Protein AF-0000000074447148 (afdb_homodimer)

Secondary structure (DSSP, 8-state):
--TT-HHHHHHHHHHHHHHHS---EEEE---------GGGS-HHHHHHHHIIIIIHHHHHHHHHHHHHHHHT--EEEEE--GGGTS--TT-HHHHHHHHHHHHHHHHHHHHHHTTT-EEEEEE---BHHHHHHHHHGGGGG--GGGS-HHHHHHHHHHHHHHHHHHHHHPBPHHHHHHHHHHHHH-SS--SEEE--SSTTHHHHHHHHH-TTSHHHHHHHHHHHT--/--TT-HHHHHHHHHHHHHHHS---EEEE---------GGGS-HHHHHHHHIIIIIHHHHHHHHHHHHHHHHT-EEEEEE--GGGTS--TT-HHHHHHHHHHHHHHHHHHHHHHTTTEEEEEEE---BHHHHHHHHHGGGGG--GGGS-HHHHHHHHHHHHHHHHHHHHHPBPHHHHHHHHHHHHH-SS--SEEE--SSTTHHHHHHHHH-TTSHHHHHHHHHHHT--

InterPro domains:
  IPR002347 Short-chain dehydrogenase/reductase SDR [PF00106] (1-135)
  IPR002347 Short-chain dehydrogenase/reductase SDR [PR00080] (21-32)
  IPR002347 Short-chain dehydrogenase/reductase SDR [PR00080] (74-82)
  IPR002347 Short-chain dehydrogenase/reductase SDR [PR00080] (94-113)
  IPR002347 Short-chain dehydrogenase/reductase SDR [PR00081] (21-32)
  IPR002347 Short-chain dehydrogenase/reductase SDR [PR00081] (68-84)
  IPR002347 Short-chain dehydrogenase/reductase SDR [PR00081] (94-113)
  IPR002347 Short-chain dehydrogenase/reductase SDR [PR00081] (115-132)
  IPR020904 Short-chain dehydrogenase/reductase, conserved site [PS00061] (81-109)
  IPR036291 NAD(P)-binding domain superfamily [SSF51735] (1-202)

Solvent-accessible surface area (backbone atoms only — not comparable to full-atom values): 22788 Å² total; per-residue (Å²): 132,50,54,72,33,70,65,45,43,50,52,52,52,48,50,43,29,71,74,65,70,56,69,61,67,46,76,40,67,58,70,60,31,37,57,45,62,68,64,40,51,49,70,68,56,53,53,51,44,32,29,48,37,31,49,15,49,52,51,52,48,38,70,47,42,63,62,22,51,75,67,41,38,34,36,39,37,40,46,52,27,39,36,30,74,41,35,33,69,38,22,29,66,41,9,11,25,23,12,17,48,48,14,34,48,50,6,42,42,45,58,34,49,78,31,53,27,48,51,30,37,36,23,35,44,49,34,54,84,48,44,60,48,25,50,48,44,58,36,82,72,44,53,65,84,80,54,55,70,67,59,53,52,52,47,49,39,34,51,52,44,51,52,51,45,28,72,74,66,33,38,54,68,64,59,53,52,50,50,50,52,50,48,71,68,41,93,76,62,52,35,32,40,72,70,38,89,62,60,52,44,65,52,50,49,32,44,42,72,30,85,36,38,51,57,28,38,52,53,51,31,47,68,44,69,55,127,131,50,55,73,34,71,66,42,43,50,50,53,53,49,51,44,30,71,73,64,70,54,71,60,66,46,75,40,67,61,69,60,29,39,57,46,62,70,65,38,50,50,69,69,58,53,52,51,45,33,29,47,38,31,50,15,49,50,52,50,48,38,70,46,42,64,62,22,51,73,67,41,38,32,35,40,36,39,48,53,28,42,36,30,75,41,35,33,67,37,22,31,67,40,8,11,25,25,12,17,48,48,13,33,50,50,5,42,41,46,55,32,48,76,32,53,27,48,53,29,36,37,24,36,43,49,33,53,84,48,43,61,47,23,50,48,46,57,35,84,71,44,55,64,84,80,55,54,69,67,59,52,52,51,48,50,39,34,52,52,44,50,52,50,45,29,72,76,65,34,39,53,68,65,59,54,51,50,51,51,52,50,48,71,68,41,94,76,60,53,35,33,41,72,69,39,88,61,62,52,43,64,52,48,50,32,42,42,73,30,83,36,39,54,56,29,39,51,53,49,31,48,67,44,68,54,128

Radius of gyration: 20.89 Å; Cα contacts (8 Å, |Δi|>4): 844; chains: 2; bounding box: 51×56×49 Å

Nearest PDB structures (foldseek):
  3m1a-assembly4_D  TM=8.388E-01  e=1.213E-14  Streptomyces avermitilis
  3m1a-assembly1_C  TM=8.424E-01  e=3.544E-14  Streptomyces avermitilis
  3m1a-assembly6_J  TM=8.556E-01  e=6.824E-14  Streptomyces avermitilis
  3m1a-assembly1_G  TM=8.158E-01  e=2.336E-14  Streptomyces avermitilis
  3m1a-assembly2_B  TM=8.203E-01  e=5.707E-14  Streptomyces avermitilis

Organism: Stylophora pistillata (NCBI:txid50429)

Foldseek 3Di:
DQLLDLVVLLVVLVVCCVVVVAAAEAEQDWAAWEQADPVQDDPVRLVVRLSGLAVSLVSNCVNRVVVCLVVLGHEYEYEAALLLLPPAHSRHSNSVSSVVVVVVLVVCQVVSVVSNYYYAYEYEYAALVCLVRNHPPCHVVGDCVPPDPVRVVLSVLSNVLSVVCCVVFHDYPVQSVVVVVVQVPDPDHDRYHYSGPPPSPVLNVQPVVDVVCPSNVVVNCCRRPND/DQLLDLVVLLVVLVVCCVVVVAAAEAEQDWAAWEQADPVQDDPVRLVVRLSGLAVSLVSNCVNRVVVCLVVLGHEYEYEAALLLLPPAHSRHSNSVSSVVVVVVLVVCQVVSVVSNYYYAYEYEYAALVCLVRRHPVCHVVGDCVPPDPVRVVLSVLSNVLSVVCCVVFHDYPVQSVVVVVVQVPDPDHDRYHYSGPPPSPVLNVQPVVDVVCPSNVVVNCCRRPND

Structure (mmCIF, N/CA/C/O backbone):
data_AF-0000000074447148-model_v1
#
loop_
_entity.id
_entity.type
_entity.pdbx_description
1 polymer 'Retinol dehydrogenase 8'
#
loop_
_atom_site.group_PDB
_atom_site.id
_atom_site.type_symbol
_atom_site.label_atom_id
_atom_site.label_alt_id
_atom_site.label_comp_id
_atom_site.label_asym_id
_atom_site.label_entity_id
_atom_site.label_seq_id
_atom_site.pdbx_PDB_ins_code
_atom_site.Cartn_x
_atom_site.Cartn_y
_atom_site.Cartn_z
_atom_site.occupancy
_atom_site.B_iso_or_equiv
_atom_site.auth_seq_id
_atom_site.auth_comp_id
_atom_site.auth_asym_id
_atom_site.auth_atom_id
_atom_site.pdbx_PDB_model_num
ATOM 1 N N . MET A 1 1 ? 15.648 0.158 -20.578 1 82.88 1 MET A N 1
ATOM 2 C CA . MET A 1 1 ? 14.234 -0.191 -20.438 1 82.88 1 MET A CA 1
ATOM 3 C C . MET A 1 1 ? 13.484 0.863 -19.641 1 82.88 1 MET A C 1
ATOM 5 O O . MET A 1 1 ? 14 1.361 -18.625 1 82.88 1 MET A O 1
ATOM 9 N N . ASP A 1 2 ? 12.359 1.333 -20.188 1 85 2 ASP A N 1
ATOM 10 C CA . ASP A 1 2 ? 11.43 2.189 -19.453 1 85 2 ASP A CA 1
ATOM 11 C C . ASP A 1 2 ? 10.297 1.371 -18.844 1 85 2 ASP A C 1
ATOM 13 O O . ASP A 1 2 ? 9.367 0.957 -19.547 1 85 2 ASP A O 1
ATOM 17 N N . VAL A 1 3 ? 10.273 1.253 -17.547 1 85.5 3 VAL A N 1
ATOM 18 C CA . VAL A 1 3 ? 9.336 0.376 -16.844 1 85.5 3 VAL A CA 1
ATOM 19 C C . VAL A 1 3 ? 7.934 0.982 -16.875 1 85.5 3 VAL A C 1
ATOM 21 O O . VAL A 1 3 ? 6.949 0.304 -16.578 1 85.5 3 VAL A O 1
ATOM 24 N N . SER A 1 4 ? 7.82 2.223 -17.25 1 85.31 4 SER A N 1
ATOM 25 C CA . SER A 1 4 ? 6.52 2.881 -17.266 1 85.31 4 SER A CA 1
ATOM 26 C C . SER A 1 4 ? 5.848 2.725 -18.641 1 85.31 4 SER A C 1
ATOM 28 O O . SER A 1 4 ? 4.746 3.236 -18.859 1 85.31 4 SER A O 1
ATOM 30 N N . SER A 1 5 ? 6.512 2.029 -19.516 1 88.38 5 SER A N 1
ATOM 31 C CA . SER A 1 5 ? 5.977 1.805 -20.859 1 88.38 5 SER A CA 1
ATOM 32 C C . SER A 1 5 ? 5.668 0.329 -21.078 1 88.38 5 SER A C 1
ATOM 34 O O . SER A 1 5 ? 6.566 -0.511 -21.047 1 88.38 5 SER A O 1
ATOM 36 N N . ASP A 1 6 ? 4.418 0.065 -21.422 1 88.31 6 ASP A N 1
ATOM 37 C CA . ASP A 1 6 ? 4.027 -1.314 -21.688 1 88.31 6 ASP A CA 1
ATOM 38 C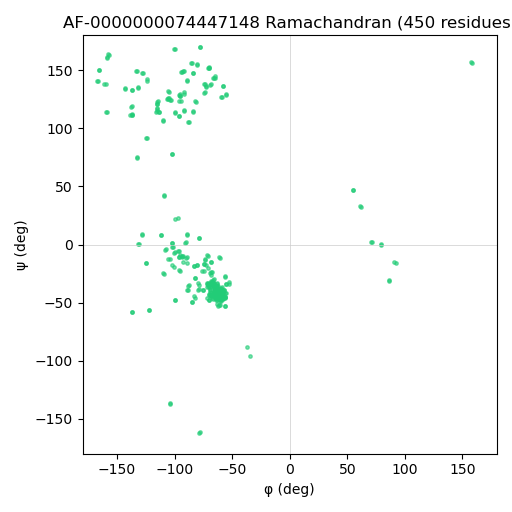 C . ASP A 1 6 ? 4.82 -1.89 -22.859 1 88.31 6 ASP A C 1
ATOM 40 O O . ASP A 1 6 ? 5.301 -3.023 -22.797 1 88.31 6 ASP A O 1
ATOM 44 N N . GLU A 1 7 ? 4.957 -1.115 -23.812 1 91.19 7 GLU A N 1
ATOM 45 C CA . GLU A 1 7 ? 5.66 -1.557 -25.016 1 91.19 7 GLU A CA 1
ATOM 46 C C . GLU A 1 7 ? 7.133 -1.826 -24.734 1 91.19 7 GLU A C 1
ATOM 48 O O . GLU A 1 7 ? 7.695 -2.812 -25.219 1 91.19 7 GLU A O 1
ATOM 53 N N . SER A 1 8 ? 7.746 -0.918 -23.984 1 91.75 8 SER A N 1
ATOM 54 C CA . SER A 1 8 ? 9.156 -1.082 -23.625 1 91.75 8 SER A CA 1
ATOM 55 C C . SER A 1 8 ? 9.375 -2.363 -22.828 1 91.75 8 SER A C 1
ATOM 57 O O . SER A 1 8 ? 10.281 -3.143 -23.141 1 91.75 8 SER A O 1
ATOM 59 N N . VAL A 1 9 ? 8.523 -2.639 -21.891 1 91.81 9 VAL A N 1
ATOM 60 C CA . VAL A 1 9 ? 8.641 -3.816 -21.031 1 91.81 9 VAL A CA 1
ATOM 61 C C . VAL A 1 9 ? 8.43 -5.082 -21.859 1 91.81 9 VAL A C 1
ATOM 63 O O . VAL A 1 9 ? 9.227 -6.02 -21.781 1 91.81 9 VAL A O 1
ATOM 66 N N . LYS A 1 10 ? 7.426 -5.078 -22.641 1 90.81 10 LYS A N 1
ATOM 67 C CA . LYS A 1 10 ? 7.129 -6.242 -23.469 1 90.81 10 LYS A CA 1
ATOM 68 C C . LYS A 1 10 ? 8.289 -6.562 -24.406 1 90.81 10 LYS A C 1
ATOM 70 O O . LYS A 1 10 ? 8.703 -7.719 -24.516 1 90.81 10 LYS A O 1
ATOM 75 N N . SER A 1 11 ? 8.789 -5.551 -25.016 1 93.5 11 SER A N 1
ATOM 76 C CA . SER A 1 11 ? 9.875 -5.727 -25.969 1 93.5 11 SER A CA 1
ATOM 77 C C . SER A 1 11 ? 11.117 -6.297 -25.297 1 93.5 11 SER A C 1
ATOM 79 O O . SER A 1 11 ? 11.758 -7.203 -25.828 1 93.5 11 SER A O 1
ATOM 81 N N . VAL A 1 12 ? 11.43 -5.785 -24.156 1 93.12 12 VAL A N 1
ATOM 82 C CA . VAL A 1 12 ? 12.625 -6.219 -23.453 1 93.12 12 VAL A CA 1
ATOM 83 C C . VAL A 1 12 ? 12.453 -7.656 -22.969 1 93.12 12 VAL A C 1
ATOM 85 O O . VAL A 1 12 ? 13.352 -8.484 -23.125 1 93.12 12 VAL A O 1
ATOM 88 N N . VAL A 1 13 ? 11.312 -7.961 -22.422 1 93.75 13 VAL A N 1
ATOM 89 C CA . VAL A 1 13 ? 11.039 -9.305 -21.922 1 93.75 13 VAL A CA 1
ATOM 90 C C . VAL A 1 13 ? 11.078 -10.305 -23.062 1 93.75 13 VAL A C 1
ATOM 92 O O . VAL A 1 13 ? 11.703 -11.367 -22.953 1 93.75 13 VAL A O 1
ATOM 95 N N . GLU A 1 14 ? 10.477 -9.945 -24.156 1 93.5 14 GLU A N 1
ATOM 96 C CA . GLU A 1 14 ? 10.477 -10.812 -25.328 1 93.5 14 GLU A CA 1
ATOM 97 C C . GLU A 1 14 ? 11.891 -11.023 -25.859 1 93.5 14 GLU A C 1
ATOM 99 O O . GLU A 1 14 ? 12.242 -12.125 -26.266 1 93.5 14 GLU A O 1
ATOM 104 N N . ALA A 1 15 ? 12.594 -9.984 -25.875 1 94.94 15 ALA A N 1
ATOM 105 C CA . ALA A 1 15 ? 13.977 -10.078 -26.359 1 94.94 15 ALA A CA 1
ATOM 106 C C . ALA A 1 15 ? 14.789 -11.031 -25.484 1 94.94 15 ALA A C 1
ATOM 108 O O . ALA A 1 15 ? 15.586 -11.82 -26.016 1 94.94 15 ALA A O 1
ATOM 109 N N . ILE A 1 16 ? 14.625 -10.961 -24.188 1 95.31 16 ILE A N 1
ATOM 110 C CA . ILE A 1 16 ? 15.352 -11.82 -23.266 1 95.31 16 ILE A CA 1
ATOM 111 C C . ILE A 1 16 ? 14.914 -13.273 -23.469 1 95.31 16 ILE A C 1
ATOM 113 O O . ILE A 1 16 ? 15.758 -14.18 -23.516 1 95.31 16 ILE A O 1
ATOM 117 N N . ILE A 1 17 ? 13.664 -13.484 -23.625 1 94 17 ILE A N 1
ATOM 118 C CA . ILE A 1 17 ? 13.141 -14.836 -23.797 1 94 17 ILE A CA 1
ATOM 119 C C . ILE A 1 17 ? 13.633 -15.43 -25.109 1 94 17 ILE A C 1
ATOM 121 O O . ILE A 1 17 ? 13.977 -16.609 -25.188 1 94 17 ILE A O 1
ATOM 125 N N . THR A 1 18 ? 13.578 -14.617 -26.125 1 95 18 THR A N 1
ATOM 126 C CA . THR A 1 18 ? 14.07 -15.062 -27.422 1 95 18 THR A CA 1
ATOM 127 C C . THR A 1 18 ? 15.539 -15.461 -27.344 1 95 18 THR A C 1
ATOM 129 O O . THR A 1 18 ? 15.945 -16.484 -27.906 1 95 18 THR A O 1
ATOM 132 N N . LYS A 1 19 ? 16.25 -14.75 -26.656 1 96.25 19 LYS A N 1
ATOM 133 C CA . LYS A 1 19 ? 17.688 -14.945 -26.578 1 96.25 19 LYS A CA 1
ATOM 134 C C . LYS A 1 19 ? 18.047 -16.047 -25.578 1 96.25 19 LYS A C 1
ATOM 136 O O . LYS A 1 19 ? 18.891 -16.891 -25.844 1 96.25 19 LYS A O 1
ATOM 141 N N . GLU A 1 20 ? 17.406 -16 -24.375 1 96.06 20 GLU A N 1
ATOM 142 C CA . GLU A 1 20 ? 17.812 -16.844 -23.266 1 96.06 20 GLU A CA 1
ATOM 143 C C . GLU A 1 20 ? 16.844 -18.016 -23.062 1 96.06 20 GLU A C 1
ATOM 145 O O . GLU A 1 20 ? 17.156 -18.953 -22.328 1 96.06 20 GLU A O 1
ATOM 150 N N . GLY A 1 21 ? 15.688 -17.953 -23.719 1 95.12 21 GLY A N 1
ATOM 151 C CA . GLY A 1 21 ? 14.695 -19 -23.609 1 95.12 21 GLY A CA 1
ATOM 152 C C . GLY A 1 21 ? 13.758 -18.828 -22.422 1 95.12 21 GLY A C 1
ATOM 153 O O . GLY A 1 21 ? 12.617 -19.297 -22.453 1 95.12 21 GLY A O 1
ATOM 154 N N . LYS A 1 22 ? 14.32 -18.219 -21.359 1 95.62 22 LYS A N 1
ATOM 155 C CA . LYS A 1 22 ? 13.523 -18.062 -20.156 1 95.62 22 LYS A CA 1
ATOM 156 C C . LYS A 1 22 ? 14.047 -16.906 -19.281 1 95.62 22 LYS A C 1
ATOM 158 O O . LYS A 1 22 ? 15.148 -16.406 -19.531 1 95.62 22 LYS A O 1
ATOM 163 N N . ILE A 1 23 ? 13.258 -16.453 -18.375 1 96.62 23 ILE A N 1
ATOM 164 C CA . ILE A 1 23 ? 13.664 -15.555 -17.297 1 96.62 23 ILE A CA 1
ATOM 165 C C . ILE A 1 23 ? 13.5 -16.266 -15.953 1 96.62 23 ILE A C 1
ATOM 167 O O . ILE A 1 23 ? 12.383 -16.578 -15.539 1 96.62 23 ILE A O 1
ATOM 171 N N . ASP A 1 24 ? 14.602 -16.469 -15.266 1 97.06 24 ASP A N 1
ATOM 172 C CA . ASP A 1 24 ? 14.602 -17.234 -14.016 1 97.06 24 ASP A CA 1
ATOM 173 C C . ASP A 1 24 ? 14.305 -16.344 -12.82 1 97.06 24 ASP A C 1
ATOM 175 O O . ASP A 1 24 ? 13.703 -16.781 -11.844 1 97.06 24 ASP A O 1
ATOM 179 N N . VAL A 1 25 ? 14.828 -15.102 -12.969 1 97.81 25 VAL A N 1
ATOM 180 C CA . VAL A 1 25 ? 14.742 -14.195 -11.828 1 97.81 25 VAL A CA 1
ATOM 181 C C . VAL A 1 25 ? 14.336 -12.805 -12.305 1 97.81 25 VAL A C 1
ATOM 183 O O . VAL A 1 25 ? 14.812 -12.328 -13.328 1 97.81 25 VAL A O 1
ATOM 186 N N . LEU A 1 26 ? 13.438 -12.219 -11.68 1 97.62 26 LEU A N 1
ATOM 187 C CA . LEU A 1 26 ? 13.102 -10.805 -11.836 1 97.62 26 LEU A CA 1
ATOM 188 C C . LEU A 1 26 ? 13.375 -10.047 -10.547 1 97.62 26 LEU A C 1
ATOM 190 O O . LEU A 1 26 ? 12.867 -10.406 -9.484 1 97.62 26 LEU A O 1
ATOM 194 N N . VAL A 1 27 ? 14.219 -9.062 -10.586 1 97.06 27 VAL A N 1
ATOM 195 C CA . VAL A 1 27 ? 14.445 -8.156 -9.469 1 97.06 27 VAL A CA 1
ATOM 196 C C . VAL A 1 27 ? 13.891 -6.773 -9.805 1 97.06 27 VAL A C 1
ATOM 198 O O . VAL A 1 27 ? 14.43 -6.074 -10.664 1 97.06 27 VAL A O 1
ATOM 201 N N . ASN A 1 28 ? 12.805 -6.438 -9.211 1 95.38 28 ASN A N 1
ATOM 202 C CA . ASN A 1 28 ? 12.242 -5.098 -9.328 1 95.38 28 ASN A CA 1
ATOM 203 C C . ASN A 1 28 ? 12.883 -4.137 -8.328 1 95.38 28 ASN A C 1
ATOM 205 O O . ASN A 1 28 ? 12.625 -4.227 -7.129 1 95.38 28 ASN A O 1
ATOM 209 N N . ASN A 1 29 ? 13.602 -3.145 -8.734 1 89.38 29 ASN A N 1
ATOM 210 C CA . ASN A 1 29 ? 14.359 -2.287 -7.828 1 89.38 29 ASN A CA 1
ATOM 211 C C . ASN A 1 29 ? 14.102 -0.809 -8.109 1 89.38 29 ASN A C 1
ATOM 213 O O . ASN A 1 29 ? 14.594 0.06 -7.391 1 89.38 29 ASN A O 1
ATOM 217 N N . ALA A 1 30 ? 13.289 -0.462 -9.055 1 76.5 30 ALA A N 1
ATOM 218 C CA . ALA A 1 30 ? 13.086 0.943 -9.398 1 76.5 30 ALA A CA 1
ATOM 219 C C . ALA A 1 30 ? 12.273 1.659 -8.32 1 76.5 30 ALA A C 1
ATOM 221 O O . ALA A 1 30 ? 11.375 1.071 -7.715 1 76.5 30 ALA A O 1
ATOM 222 N N . GLY A 1 31 ? 12.734 2.859 -7.969 1 81.94 31 GLY A N 1
ATOM 223 C CA . GLY A 1 31 ? 12.008 3.686 -7.016 1 81.94 31 GLY A CA 1
ATOM 224 C C . GLY A 1 31 ? 12.492 5.121 -6.98 1 81.94 31 GLY A C 1
ATOM 225 O O . GLY A 1 31 ? 13.68 5.387 -7.164 1 81.94 31 GLY A O 1
ATOM 226 N N . VAL A 1 32 ? 11.578 5.992 -6.863 1 81 32 VAL A N 1
ATOM 227 C CA . VAL A 1 32 ? 11.875 7.41 -6.703 1 81 32 VAL A CA 1
ATOM 228 C C . VAL A 1 32 ? 11.055 7.984 -5.547 1 81 32 VAL A C 1
ATOM 230 O O . VAL A 1 32 ? 9.891 7.625 -5.363 1 81 32 VAL A O 1
ATOM 233 N N . GLY A 1 33 ? 11.742 8.727 -4.754 1 83.94 33 GLY A N 1
ATOM 234 C CA . GLY A 1 33 ? 11.07 9.375 -3.639 1 83.94 33 GLY A CA 1
ATOM 235 C C . GLY A 1 33 ? 10.734 10.828 -3.904 1 83.94 33 GLY A C 1
ATOM 236 O O . GLY A 1 33 ? 11.016 11.352 -4.984 1 83.94 33 GLY A O 1
ATOM 237 N N . CYS A 1 34 ? 9.953 11.406 -3.084 1 85.81 34 CYS A N 1
ATOM 238 C CA . CYS A 1 34 ? 9.641 12.828 -3.074 1 85.81 34 CYS A CA 1
ATOM 239 C C . CYS A 1 34 ? 9.117 13.266 -1.711 1 85.81 34 CYS A C 1
ATOM 241 O O . CYS A 1 34 ? 8.062 12.805 -1.267 1 85.81 34 CYS A O 1
ATOM 243 N N . VAL A 1 35 ? 9.891 14.078 -1.084 1 90.69 35 VAL A N 1
ATOM 244 C CA . VAL A 1 35 ? 9.453 14.648 0.185 1 90.69 35 VAL A CA 1
ATOM 245 C C . VAL A 1 35 ? 8.742 15.977 -0.063 1 90.69 35 VAL A C 1
ATOM 247 O O . VAL A 1 35 ? 9.344 16.938 -0.555 1 90.69 35 VAL A O 1
ATOM 250 N N . ALA A 1 36 ? 7.477 16.078 0.223 1 93.56 36 ALA A N 1
ATOM 251 C CA . ALA A 1 36 ? 6.676 17.266 -0.035 1 93.56 36 ALA A CA 1
ATOM 252 C C . ALA A 1 36 ? 5.352 17.219 0.723 1 93.56 36 ALA A C 1
ATOM 254 O O . ALA A 1 36 ? 4.852 16.141 1.038 1 93.56 36 ALA A O 1
ATOM 255 N N . PRO A 1 37 ? 4.863 18.406 1.062 1 95.75 37 PRO A N 1
ATOM 256 C CA . PRO A 1 37 ? 3.467 18.391 1.503 1 95.75 37 PRO A CA 1
ATOM 257 C C . PRO A 1 37 ? 2.523 17.812 0.452 1 95.75 37 PRO A C 1
ATOM 259 O O . PRO A 1 37 ? 2.641 18.141 -0.733 1 95.75 37 PRO A O 1
ATOM 262 N N . LEU A 1 38 ? 1.61 16.984 0.854 1 96.44 38 LEU A N 1
ATOM 263 C CA . LEU A 1 38 ? 0.749 16.266 -0.068 1 96.44 38 LEU A CA 1
ATOM 264 C C . LEU A 1 38 ? -0.029 17.219 -0.963 1 96.44 38 LEU A C 1
ATOM 266 O O . LEU A 1 38 ? -0.156 16.984 -2.168 1 96.44 38 LEU A O 1
ATOM 270 N N . GLU A 1 39 ? -0.519 18.297 -0.371 1 95 39 GLU A N 1
ATOM 271 C CA . GLU A 1 39 ? -1.384 19.234 -1.092 1 95 39 GLU A CA 1
ATOM 272 C C . GLU A 1 39 ? -0.596 20.031 -2.125 1 95 39 GLU A C 1
ATOM 274 O O . GLU A 1 39 ? -1.183 20.703 -2.977 1 95 39 GLU A O 1
ATOM 279 N N . CYS A 1 40 ? 0.729 19.938 -2.098 1 94.31 40 CYS A N 1
ATOM 280 C CA . CYS A 1 40 ? 1.564 20.656 -3.047 1 94.31 40 CYS A CA 1
ATOM 281 C C . CYS A 1 40 ? 1.945 19.766 -4.227 1 94.31 40 CYS A C 1
ATOM 283 O O . CYS A 1 40 ? 2.555 20.234 -5.191 1 94.31 40 CYS A O 1
ATOM 285 N N . MET A 1 41 ? 1.613 18.562 -4.18 1 93.56 41 MET A N 1
ATOM 286 C CA . MET A 1 41 ? 1.874 17.641 -5.293 1 93.56 41 MET A CA 1
ATOM 287 C C . MET A 1 41 ? 0.713 17.641 -6.281 1 93.56 41 MET A C 1
ATOM 289 O O . MET A 1 41 ? -0.448 17.75 -5.883 1 93.56 41 MET A O 1
ATOM 293 N N . THR A 1 42 ? 1.037 17.578 -7.543 1 93 42 THR A N 1
ATOM 294 C CA . THR A 1 42 ? -0.02 17.422 -8.539 1 93 42 THR A CA 1
ATOM 295 C C . THR A 1 42 ? -0.376 15.953 -8.719 1 93 42 THR A C 1
ATOM 297 O O . THR A 1 42 ? 0.452 15.07 -8.477 1 93 42 THR A O 1
ATOM 300 N N . MET A 1 43 ? -1.558 15.703 -9.18 1 94.38 43 MET A N 1
ATOM 301 C CA . MET A 1 43 ? -1.964 14.328 -9.438 1 94.38 43 MET A CA 1
ATOM 302 C C . MET A 1 43 ? -1.099 13.703 -10.531 1 94.38 43 MET A C 1
ATOM 304 O O . MET A 1 43 ? -0.824 12.5 -10.5 1 94.38 43 MET A O 1
ATOM 308 N N . GLU A 1 44 ? -0.722 14.523 -11.422 1 93.19 44 GLU A N 1
ATOM 309 C CA . GLU A 1 44 ? 0.174 14.031 -12.469 1 93.19 44 GLU A CA 1
ATOM 310 C C . GLU A 1 44 ? 1.476 13.5 -11.875 1 93.19 44 GLU A C 1
ATOM 312 O O . GLU A 1 44 ? 1.916 12.406 -12.211 1 93.19 44 GLU A O 1
ATOM 317 N N . HIS A 1 45 ? 2.037 14.25 -10.969 1 91.88 45 HIS A N 1
ATOM 318 C CA . HIS A 1 45 ? 3.268 13.828 -10.305 1 91.88 45 HIS A CA 1
ATOM 319 C C . HIS A 1 45 ? 3.039 12.578 -9.469 1 91.88 45 HIS A C 1
ATOM 321 O O . HIS A 1 45 ? 3.873 11.672 -9.469 1 91.88 45 HIS A O 1
ATOM 327 N N . ILE A 1 46 ? 1.989 12.555 -8.789 1 95.06 46 ILE A N 1
ATOM 328 C CA . ILE A 1 46 ? 1.637 11.43 -7.934 1 95.06 46 ILE A CA 1
ATOM 329 C C . ILE A 1 46 ? 1.512 10.164 -8.773 1 95.06 46 ILE A C 1
ATOM 331 O O . ILE A 1 46 ? 2.084 9.125 -8.43 1 95.06 46 ILE A O 1
ATOM 335 N N . LYS A 1 47 ? 0.803 10.25 -9.852 1 94.69 47 LYS A N 1
ATOM 336 C CA . LYS A 1 47 ? 0.619 9.094 -10.727 1 94.69 47 LYS A CA 1
ATOM 337 C C . LYS A 1 47 ? 1.94 8.664 -11.359 1 94.69 47 LYS A C 1
ATOM 339 O O . LYS A 1 47 ? 2.191 7.473 -11.539 1 94.69 47 LYS A O 1
ATOM 344 N N . GLN A 1 48 ? 2.768 9.609 -11.703 1 91.69 48 GLN A N 1
ATOM 345 C CA . GLN A 1 48 ? 4.09 9.289 -12.227 1 91.69 48 GLN A CA 1
ATOM 346 C C . GLN A 1 48 ? 4.914 8.523 -11.195 1 91.69 48 GLN A C 1
ATOM 348 O O . GLN A 1 48 ? 5.645 7.59 -11.547 1 91.69 48 GLN A O 1
ATOM 353 N N . MET A 1 49 ? 4.84 8.914 -9.953 1 91.81 49 MET A N 1
ATOM 354 C CA . MET A 1 49 ? 5.547 8.219 -8.875 1 91.81 49 MET A CA 1
ATOM 355 C C . MET A 1 49 ? 5.086 6.77 -8.766 1 91.81 49 MET A C 1
ATOM 357 O O . MET A 1 49 ? 5.902 5.867 -8.586 1 91.81 49 MET A O 1
ATOM 361 N N . PHE A 1 50 ? 3.785 6.574 -8.922 1 96.25 50 PHE A N 1
ATOM 362 C CA . PHE A 1 50 ? 3.268 5.215 -8.852 1 96.25 50 PHE A CA 1
ATOM 363 C C . PHE A 1 50 ? 3.674 4.418 -10.086 1 96.25 50 PHE A C 1
ATOM 365 O O . PHE A 1 50 ? 3.883 3.205 -10.008 1 96.25 50 PHE A O 1
ATOM 372 N N . ASP A 1 51 ? 3.77 5.109 -11.211 1 94.69 51 ASP A N 1
ATOM 373 C CA . ASP A 1 51 ? 4.195 4.438 -12.438 1 94.69 51 ASP A CA 1
ATOM 374 C C . ASP A 1 51 ? 5.586 3.828 -12.273 1 94.69 51 ASP A C 1
ATOM 376 O O . ASP A 1 51 ? 5.836 2.711 -12.727 1 94.69 51 ASP A O 1
ATOM 380 N N . VAL A 1 52 ? 6.387 4.527 -11.602 1 91.5 52 VAL A N 1
ATOM 381 C CA . VAL A 1 52 ? 7.77 4.09 -11.438 1 91.5 52 VAL A CA 1
ATOM 382 C C . VAL A 1 52 ? 7.867 3.113 -10.266 1 91.5 52 VAL A C 1
ATOM 384 O O . VAL A 1 52 ? 8.422 2.021 -10.406 1 91.5 52 VAL A O 1
ATOM 387 N N . ASN A 1 53 ? 7.293 3.516 -9.141 1 93.31 53 ASN A N 1
ATOM 388 C CA . ASN A 1 53 ? 7.531 2.799 -7.895 1 93.31 53 ASN A CA 1
ATOM 389 C C . ASN A 1 53 ? 6.668 1.545 -7.797 1 93.31 53 ASN A C 1
ATOM 391 O O . ASN A 1 53 ? 6.938 0.663 -6.98 1 93.31 53 ASN A O 1
ATOM 395 N N . PHE A 1 54 ? 5.617 1.471 -8.609 1 97.62 54 PHE A N 1
ATOM 396 C CA . PHE A 1 54 ? 4.695 0.36 -8.398 1 97.62 54 PHE A CA 1
ATOM 397 C C . PHE A 1 54 ? 4.277 -0.256 -9.727 1 97.62 54 PHE A C 1
ATOM 399 O O . PHE A 1 54 ? 4.562 -1.425 -9.992 1 97.62 54 PHE A O 1
ATOM 406 N N . PHE A 1 55 ? 3.693 0.499 -10.648 1 97.81 55 PHE A N 1
ATOM 407 C CA . PHE A 1 55 ? 3.1 -0.044 -11.859 1 97.81 55 PHE A CA 1
ATOM 408 C C . PHE A 1 55 ? 4.172 -0.625 -12.773 1 97.81 55 PHE A C 1
ATOM 410 O O . PHE A 1 55 ? 3.914 -1.58 -13.516 1 97.81 55 PHE A O 1
ATOM 417 N N . GLY A 1 56 ? 5.344 -0.048 -12.758 1 96.38 56 GLY A N 1
ATOM 418 C CA . GLY A 1 56 ? 6.438 -0.657 -13.5 1 96.38 56 GLY A CA 1
ATOM 419 C C . GLY A 1 56 ? 6.699 -2.098 -13.094 1 96.38 56 GLY A C 1
ATOM 420 O O . GLY A 1 56 ? 6.871 -2.965 -13.953 1 96.38 56 GLY A O 1
ATOM 421 N N . SER A 1 57 ? 6.723 -2.346 -11.797 1 96.88 57 SER A N 1
ATOM 422 C CA . SER A 1 57 ? 6.91 -3.701 -11.281 1 96.88 57 SER A CA 1
ATOM 423 C C . SER A 1 57 ? 5.758 -4.609 -11.703 1 96.88 57 SER A C 1
ATOM 425 O O . SER A 1 57 ? 5.973 -5.777 -12.039 1 96.88 57 SER A O 1
ATOM 427 N N . VAL A 1 58 ? 4.547 -4.098 -11.617 1 97.94 58 VAL A N 1
ATOM 428 C CA . VAL A 1 58 ? 3.373 -4.871 -12.008 1 97.94 58 VAL A CA 1
ATOM 429 C C . VAL A 1 58 ? 3.502 -5.312 -13.461 1 97.94 58 VAL A C 1
ATOM 431 O O . VAL A 1 58 ? 3.277 -6.48 -13.789 1 97.94 58 VAL A O 1
ATOM 434 N N . ARG A 1 59 ? 3.904 -4.387 -14.344 1 96.5 59 ARG A N 1
ATOM 435 C CA . ARG A 1 59 ? 4.078 -4.672 -15.766 1 96.5 59 ARG A CA 1
ATOM 436 C C . ARG A 1 59 ? 5.082 -5.805 -15.977 1 96.5 59 ARG A C 1
ATOM 438 O O . ARG A 1 59 ? 4.832 -6.719 -16.766 1 96.5 59 ARG A O 1
ATOM 445 N N . LEU A 1 60 ? 6.141 -5.699 -15.289 1 97.06 60 LEU A N 1
ATOM 446 C CA . LEU A 1 60 ? 7.195 -6.695 -15.445 1 97.06 60 LEU A CA 1
ATOM 447 C C . LEU A 1 60 ? 6.73 -8.055 -14.938 1 97.06 60 LEU A C 1
ATOM 449 O O . LEU A 1 60 ? 6.969 -9.078 -15.586 1 97.06 60 LEU A O 1
ATOM 453 N N . ILE A 1 61 ? 6.051 -8.086 -13.82 1 97.81 61 ILE A N 1
ATOM 454 C CA . ILE A 1 61 ? 5.559 -9.336 -13.258 1 97.81 61 ILE A CA 1
ATOM 455 C C . ILE A 1 61 ? 4.547 -9.969 -14.203 1 97.81 61 ILE A C 1
ATOM 457 O O . ILE A 1 61 ? 4.621 -11.172 -14.484 1 97.81 61 ILE A O 1
ATOM 461 N N . GLN A 1 62 ? 3.631 -9.148 -14.703 1 96.62 62 GLN A N 1
ATOM 462 C CA . GLN A 1 62 ? 2.646 -9.664 -15.656 1 96.62 62 GLN A CA 1
ATOM 463 C C . GLN A 1 62 ? 3.326 -10.32 -16.859 1 96.62 62 GLN A C 1
ATOM 465 O O . GLN A 1 62 ? 2.881 -11.359 -17.328 1 96.62 62 GLN A O 1
ATOM 470 N N . ALA A 1 63 ? 4.348 -9.688 -17.328 1 95 63 ALA A N 1
ATOM 471 C CA . ALA A 1 63 ? 5.012 -10.117 -18.547 1 95 63 ALA A CA 1
ATOM 472 C C . ALA A 1 63 ? 5.723 -11.453 -18.344 1 95 63 ALA A C 1
ATOM 474 O O . ALA A 1 63 ? 5.82 -12.258 -19.266 1 95 63 ALA A O 1
ATOM 475 N N . ILE A 1 64 ? 6.207 -11.727 -17.156 1 96.56 64 ILE A N 1
ATOM 476 C CA . ILE A 1 64 ? 7.07 -12.898 -17 1 96.56 64 ILE A CA 1
ATOM 477 C C . ILE A 1 64 ? 6.273 -14.047 -16.375 1 96.56 64 ILE A C 1
ATOM 479 O O . ILE A 1 64 ? 6.691 -15.203 -16.453 1 96.56 64 ILE A O 1
ATOM 483 N N . LEU A 1 65 ? 5.172 -13.773 -15.781 1 97.12 65 LEU A N 1
ATOM 484 C CA . LEU A 1 65 ? 4.445 -14.719 -14.945 1 97.12 65 LEU A CA 1
ATOM 485 C C . LEU A 1 65 ? 3.992 -15.93 -15.758 1 97.12 65 LEU A C 1
ATOM 487 O O . LEU A 1 65 ? 4.168 -17.078 -15.328 1 97.12 65 LEU A O 1
ATOM 491 N N . PRO A 1 66 ? 3.432 -15.711 -16.969 1 95.88 66 PRO A N 1
ATOM 492 C CA . PRO A 1 66 ? 2.986 -16.891 -17.734 1 95.88 66 PRO A CA 1
ATOM 493 C C . PRO A 1 66 ? 4.117 -17.875 -18.016 1 95.88 66 PRO A C 1
ATOM 495 O O . PRO A 1 66 ? 3.92 -19.094 -17.906 1 95.88 66 PRO A O 1
ATOM 498 N N . GLY A 1 67 ? 5.277 -17.391 -18.375 1 96 67 GLY A N 1
ATOM 499 C CA . GLY A 1 67 ? 6.414 -18.266 -18.609 1 96 67 GLY A CA 1
ATOM 500 C C . GLY A 1 67 ? 6.871 -18.984 -17.359 1 96 67 GLY A C 1
ATOM 501 O O . GLY A 1 67 ? 7.191 -20.188 -17.406 1 96 67 GLY A O 1
ATOM 502 N N . MET A 1 68 ? 6.895 -18.328 -16.219 1 97.94 68 MET A N 1
ATOM 503 C CA . MET A 1 68 ? 7.289 -18.938 -14.953 1 97.94 68 MET A CA 1
ATOM 504 C C . MET A 1 68 ? 6.285 -20 -14.523 1 97.94 68 MET A C 1
ATOM 506 O O . MET A 1 68 ? 6.672 -21.062 -14.047 1 97.94 68 MET A O 1
ATOM 510 N N . LYS A 1 69 ? 5.016 -19.688 -14.688 1 97.88 69 LYS A N 1
ATOM 511 C CA . LYS A 1 69 ? 3.973 -20.656 -14.328 1 97.88 69 LYS A CA 1
ATOM 512 C C . LYS A 1 69 ? 4.066 -21.906 -15.195 1 97.88 69 LYS A C 1
ATOM 514 O O . LYS A 1 69 ? 3.957 -23.031 -14.688 1 97.88 69 LYS A O 1
ATOM 519 N N . ALA A 1 70 ? 4.242 -21.703 -16.469 1 96.88 70 ALA A N 1
ATOM 520 C CA . ALA A 1 70 ? 4.328 -22.828 -17.391 1 96.88 70 ALA A CA 1
ATOM 521 C C . ALA A 1 70 ? 5.473 -23.766 -17.016 1 96.88 70 ALA A C 1
ATOM 523 O O . ALA A 1 70 ? 5.336 -24.984 -17.094 1 96.88 70 ALA A O 1
ATOM 524 N N . ARG A 1 71 ? 6.559 -23.266 -16.562 1 97.12 71 ARG A N 1
ATOM 525 C CA . ARG A 1 71 ? 7.723 -24.094 -16.266 1 97.12 71 ARG A CA 1
ATOM 526 C C . ARG A 1 71 ? 7.754 -24.469 -14.781 1 97.12 71 ARG A C 1
ATOM 528 O O . ARG A 1 71 ? 8.609 -25.25 -14.352 1 97.12 71 ARG A O 1
ATOM 535 N N . GLN A 1 72 ? 6.859 -23.859 -13.961 1 98 72 GLN A N 1
ATOM 536 C CA . GLN A 1 72 ? 6.777 -24.078 -12.516 1 98 72 GLN A CA 1
ATOM 537 C C . GLN A 1 72 ? 8.125 -23.812 -11.844 1 98 72 GLN A C 1
ATOM 539 O O . GLN A 1 72 ? 8.609 -24.625 -11.07 1 98 72 GLN A O 1
ATOM 544 N N . ASP A 1 73 ? 8.68 -22.672 -12.242 1 98 73 ASP A N 1
ATOM 545 C CA . ASP A 1 73 ? 9.977 -22.234 -11.719 1 98 73 ASP A CA 1
ATOM 546 C C . ASP A 1 73 ? 10.18 -20.75 -11.945 1 98 73 ASP A C 1
ATOM 548 O O . ASP A 1 73 ? 9.812 -20.219 -12.992 1 98 73 ASP A O 1
ATOM 552 N N . GLY A 1 74 ? 10.703 -20.078 -10.984 1 97.94 74 GLY A N 1
ATOM 553 C CA . GLY A 1 74 ? 10.984 -18.656 -11.062 1 97.94 74 GLY A CA 1
ATOM 554 C C . GLY A 1 74 ? 11.086 -17.984 -9.703 1 97.94 74 GLY A C 1
ATOM 555 O O . GLY A 1 74 ? 10.625 -18.547 -8.695 1 97.94 74 GLY A O 1
ATOM 556 N N . TYR A 1 75 ? 11.742 -16.922 -9.672 1 98.62 75 TYR A N 1
ATOM 557 C CA . TYR A 1 75 ? 11.922 -16.156 -8.438 1 98.62 75 TYR A CA 1
ATOM 558 C C . TYR A 1 75 ? 11.766 -14.672 -8.688 1 98.62 75 TYR A C 1
ATOM 560 O O . TYR A 1 75 ? 12.492 -14.086 -9.5 1 98.62 75 TYR A O 1
ATOM 568 N N . ILE A 1 76 ? 10.812 -14.062 -8.062 1 98.44 76 ILE A N 1
ATOM 569 C CA . ILE A 1 76 ? 10.578 -12.625 -8.141 1 98.44 76 ILE A CA 1
ATOM 570 C C . ILE A 1 76 ? 11.031 -11.953 -6.844 1 98.44 76 ILE A C 1
ATOM 572 O O . ILE A 1 76 ? 10.641 -12.375 -5.75 1 98.44 76 ILE A O 1
ATOM 576 N N . VAL A 1 77 ? 11.875 -10.969 -6.926 1 98.38 77 VAL A N 1
ATOM 577 C CA . VAL A 1 77 ? 12.297 -10.164 -5.789 1 98.38 77 VAL A CA 1
ATOM 578 C C . VAL A 1 77 ? 11.844 -8.719 -5.984 1 98.38 77 VAL A C 1
ATOM 580 O O . VAL A 1 77 ? 12.258 -8.055 -6.941 1 98.38 77 VAL A O 1
ATOM 583 N N . ASN A 1 78 ? 10.969 -8.25 -5.164 1 97.81 78 ASN A N 1
ATOM 584 C CA . ASN A 1 78 ? 10.555 -6.855 -5.117 1 97.81 78 ASN A CA 1
ATOM 585 C C . ASN A 1 78 ? 11.336 -6.074 -4.062 1 97.81 78 ASN A C 1
ATOM 587 O O . ASN A 1 78 ? 11.383 -6.473 -2.896 1 97.81 78 ASN A O 1
ATOM 591 N N . VAL A 1 79 ? 11.906 -4.98 -4.434 1 94.44 79 VAL A N 1
ATOM 592 C CA . VAL A 1 79 ? 12.625 -4.133 -3.488 1 94.44 79 VAL A CA 1
ATOM 593 C C . VAL A 1 79 ? 11.734 -2.967 -3.062 1 94.44 79 VAL A C 1
ATOM 595 O O . VAL A 1 79 ? 11.344 -2.141 -3.893 1 94.44 79 VAL A O 1
ATOM 598 N N . SER A 1 80 ? 11.391 -2.969 -1.911 1 93.69 80 SER A N 1
ATOM 599 C CA . SER A 1 80 ? 10.594 -1.91 -1.296 1 93.69 80 SER A CA 1
ATOM 600 C C . SER A 1 80 ? 11.453 -1.009 -0.419 1 93.69 80 SER A C 1
ATOM 602 O O . SER A 1 80 ? 12.539 -0.581 -0.833 1 93.69 80 SER A O 1
ATOM 604 N N . SER A 1 81 ? 10.969 -0.643 0.767 1 89.12 81 SER A N 1
ATOM 605 C CA . SER A 1 81 ? 11.617 0.245 1.731 1 89.12 81 SER A CA 1
ATOM 606 C C . SER A 1 81 ? 11.062 0.03 3.135 1 89.12 81 SER A C 1
ATOM 608 O O . SER A 1 81 ? 10.016 -0.602 3.305 1 89.12 81 SER A O 1
ATOM 610 N N . ILE A 1 82 ? 11.836 0.481 4.07 1 87.62 82 ILE A N 1
ATOM 611 C CA . ILE A 1 82 ? 11.281 0.565 5.418 1 87.62 82 ILE A CA 1
ATOM 612 C C . ILE A 1 82 ? 10.008 1.413 5.398 1 87.62 82 ILE A C 1
ATOM 614 O O . ILE A 1 82 ? 9.086 1.182 6.184 1 87.62 82 ILE A O 1
ATOM 618 N N . PHE A 1 83 ? 9.953 2.322 4.445 1 89 83 PHE A N 1
ATOM 619 C CA . PHE A 1 83 ? 8.773 3.158 4.301 1 89 83 PHE A CA 1
ATOM 620 C C . PHE A 1 83 ? 7.652 2.396 3.598 1 89 83 PHE A C 1
ATOM 622 O O . PHE A 1 83 ? 6.59 2.957 3.326 1 89 83 PHE A O 1
ATOM 629 N N . GLY A 1 84 ? 7.836 1.175 3.352 1 92.31 84 GLY A N 1
ATOM 630 C CA . GLY A 1 84 ? 6.797 0.243 2.941 1 92.31 84 GLY A CA 1
ATOM 631 C C . GLY A 1 84 ? 6.219 -0.552 4.098 1 92.31 84 GLY A C 1
ATOM 632 O O . GLY A 1 84 ? 5.215 -1.246 3.938 1 92.31 84 GLY A O 1
ATOM 633 N N . ILE A 1 85 ? 6.906 -0.43 5.223 1 90.25 85 ILE A N 1
ATOM 634 C CA . ILE A 1 85 ? 6.445 -1.063 6.453 1 90.25 85 ILE A CA 1
ATOM 635 C C . ILE A 1 85 ? 5.73 -0.035 7.324 1 90.25 85 ILE A C 1
ATOM 637 O O . ILE A 1 85 ? 4.641 -0.298 7.84 1 90.25 85 ILE A O 1
ATOM 641 N N . THR A 1 86 ? 6.395 1.082 7.453 1 92.31 86 THR A N 1
ATOM 642 C CA . THR A 1 86 ? 5.805 2.211 8.164 1 92.31 86 THR A CA 1
ATOM 643 C C . THR A 1 86 ? 5.777 3.453 7.277 1 92.31 86 THR A C 1
ATOM 645 O O . THR A 1 86 ? 6.707 3.691 6.504 1 92.31 86 THR A O 1
ATOM 648 N N . GLY A 1 87 ? 4.719 4.23 7.379 1 94.31 87 GLY A N 1
ATOM 649 C CA . GLY A 1 87 ? 4.648 5.469 6.617 1 94.31 87 GLY A CA 1
ATOM 650 C C . GLY A 1 87 ? 5.699 6.484 7.031 1 94.31 87 GLY A C 1
ATOM 651 O O . GLY A 1 87 ? 6.062 6.566 8.203 1 94.31 87 GLY A O 1
ATOM 652 N N . GLY A 1 88 ? 6.188 7.227 6.043 1 93.5 88 GLY A N 1
ATOM 653 C CA . GLY A 1 88 ? 7.121 8.312 6.301 1 93.5 88 GLY A CA 1
ATOM 654 C C . GLY A 1 88 ? 6.5 9.688 6.152 1 93.5 88 GLY A C 1
ATOM 655 O O . GLY A 1 88 ? 5.957 10.016 5.098 1 93.5 88 GLY A O 1
ATOM 656 N N . PRO A 1 89 ? 6.617 10.516 7.199 1 95.81 89 PRO A N 1
ATOM 657 C CA . PRO A 1 89 ? 6.059 11.859 7.098 1 95.81 89 PRO A CA 1
ATOM 658 C C . PRO A 1 89 ? 6.59 12.633 5.891 1 95.81 89 PRO A C 1
ATOM 660 O O . PRO A 1 89 ? 7.797 12.633 5.641 1 95.81 89 PRO A O 1
ATOM 663 N N . PHE A 1 90 ? 5.715 13.219 5.07 1 95.06 90 PHE A N 1
ATOM 664 C CA . PHE A 1 90 ? 5.977 14.023 3.883 1 95.06 90 PHE A CA 1
ATOM 665 C C . PHE A 1 90 ? 6.5 13.156 2.744 1 95.06 90 PHE A C 1
ATOM 667 O O . PHE A 1 90 ? 6.844 13.672 1.676 1 95.06 90 PHE A O 1
ATOM 674 N N . ASN A 1 91 ? 6.594 11.867 2.955 1 93.69 91 ASN A N 1
ATOM 675 C CA . ASN A 1 91 ? 6.859 10.891 1.903 1 93.69 91 ASN A CA 1
ATOM 676 C C . ASN A 1 91 ? 5.633 10.039 1.607 1 93.69 91 ASN A C 1
ATOM 678 O O . ASN A 1 91 ? 5.742 8.82 1.464 1 93.69 91 ASN A O 1
ATOM 682 N N . ASP A 1 92 ? 4.574 10.648 1.563 1 96.31 92 ASP A N 1
ATOM 683 C CA . ASP A 1 92 ? 3.279 9.969 1.587 1 96.31 92 ASP A CA 1
ATOM 684 C C . ASP A 1 92 ? 3.107 9.07 0.365 1 96.31 92 ASP A C 1
ATOM 686 O O . ASP A 1 92 ? 2.742 7.902 0.495 1 96.31 92 ASP A O 1
ATOM 690 N N . MET A 1 93 ? 3.438 9.594 -0.785 1 95.56 93 MET A N 1
ATOM 691 C CA . MET A 1 93 ? 3.162 8.852 -2.012 1 95.56 93 MET A CA 1
ATOM 692 C C . MET A 1 93 ? 4.207 7.762 -2.236 1 95.56 93 MET A C 1
ATOM 694 O O . MET A 1 93 ? 3.898 6.703 -2.781 1 95.56 93 MET A O 1
ATOM 698 N N . TYR A 1 94 ? 5.41 8.078 -1.834 1 93.75 94 TYR A N 1
ATOM 699 C CA . TYR A 1 94 ? 6.426 7.031 -1.854 1 93.75 94 TYR A CA 1
ATOM 700 C C . TYR A 1 94 ? 6.035 5.875 -0.946 1 93.75 94 TYR A C 1
ATOM 702 O O . TYR A 1 94 ? 6.039 4.715 -1.37 1 93.75 94 T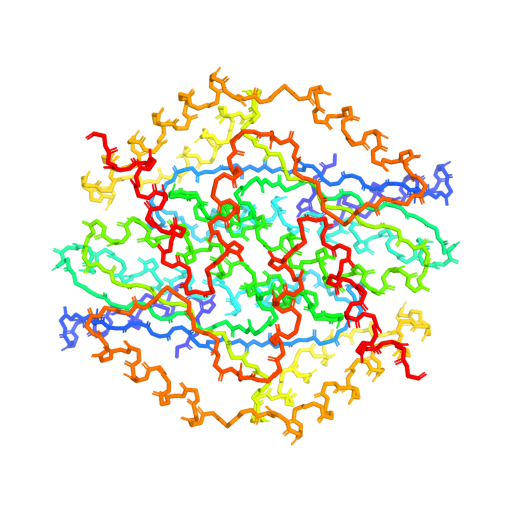YR A O 1
ATOM 710 N N . SER A 1 95 ? 5.699 6.211 0.304 1 96 95 SER A N 1
ATOM 711 C CA . SER A 1 95 ? 5.258 5.188 1.247 1 96 95 SER A CA 1
ATOM 712 C C . SER A 1 95 ? 4.062 4.41 0.705 1 96 95 SER A C 1
ATOM 714 O O . SER A 1 95 ? 4.031 3.182 0.768 1 96 95 SER A O 1
ATOM 716 N N . ALA A 1 96 ? 3.107 5.117 0.181 1 98.06 96 ALA A N 1
ATOM 717 C CA . ALA A 1 96 ? 1.914 4.473 -0.362 1 98.06 96 ALA A CA 1
ATOM 718 C C . ALA A 1 96 ? 2.281 3.469 -1.451 1 98.06 96 ALA A C 1
ATOM 720 O O . ALA A 1 96 ? 1.779 2.344 -1.46 1 98.06 96 ALA A O 1
ATOM 721 N N . ALA A 1 97 ? 3.141 3.855 -2.34 1 97.25 97 ALA A N 1
ATOM 722 C CA . ALA A 1 97 ? 3.549 2.969 -3.424 1 97.25 97 ALA A CA 1
ATOM 723 C C . ALA A 1 97 ? 4.277 1.739 -2.885 1 97.25 97 ALA A C 1
ATOM 725 O O . ALA A 1 97 ? 4.066 0.624 -3.365 1 97.25 97 ALA A O 1
ATOM 726 N N . LYS A 1 98 ? 5.121 1.973 -1.957 1 96.69 98 LYS A N 1
ATOM 727 C CA . LYS A 1 98 ? 5.875 0.861 -1.387 1 96.69 98 LYS A CA 1
ATOM 728 C C . LYS A 1 98 ? 4.973 -0.051 -0.562 1 96.69 98 LYS A C 1
ATOM 730 O O . LYS A 1 98 ? 5.172 -1.268 -0.527 1 96.69 98 LYS A O 1
ATOM 735 N N . PHE A 1 99 ? 3.955 0.522 0.131 1 97.44 99 PHE A N 1
ATOM 736 C CA . PHE A 1 99 ? 2.922 -0.297 0.752 1 97.44 99 PHE A CA 1
ATOM 737 C C . PHE A 1 99 ? 2.199 -1.141 -0.292 1 97.44 99 PHE A C 1
ATOM 739 O O . PHE A 1 99 ? 1.93 -2.322 -0.066 1 97.44 99 PHE A O 1
ATOM 746 N N . ALA A 1 100 ? 1.895 -0.508 -1.377 1 98.44 100 ALA A N 1
ATOM 747 C CA . ALA A 1 100 ? 1.229 -1.233 -2.457 1 98.44 100 ALA A CA 1
ATOM 748 C C . ALA A 1 100 ? 2.053 -2.441 -2.893 1 98.44 100 ALA A C 1
ATOM 750 O O . ALA A 1 100 ? 1.502 -3.516 -3.152 1 98.44 100 ALA A O 1
ATOM 751 N N . MET A 1 101 ? 3.352 -2.291 -2.943 1 97.88 101 MET A N 1
ATOM 752 C CA . MET A 1 101 ? 4.238 -3.398 -3.287 1 97.88 101 MET A CA 1
ATOM 753 C C . MET A 1 101 ? 4.105 -4.535 -2.277 1 97.88 101 MET A C 1
ATOM 755 O O . MET A 1 101 ? 4.145 -5.707 -2.65 1 97.88 101 MET A O 1
ATOM 759 N N . GLY A 1 102 ? 4.008 -4.18 -1.034 1 96.94 102 GLY A N 1
ATOM 760 C CA . GLY A 1 102 ? 3.768 -5.184 -0.011 1 96.94 102 GLY A CA 1
ATOM 761 C C . GLY A 1 102 ? 2.473 -5.945 -0.214 1 96.94 102 GLY A C 1
ATOM 762 O O . GLY A 1 102 ? 2.451 -7.176 -0.145 1 96.94 102 GLY A O 1
ATOM 763 N N . GLY A 1 103 ? 1.404 -5.188 -0.476 1 97.25 103 GLY A N 1
ATOM 764 C CA . GLY A 1 103 ? 0.121 -5.82 -0.739 1 97.25 103 GLY A CA 1
ATOM 765 C C . GLY A 1 103 ? 0.15 -6.754 -1.933 1 97.25 103 GLY A C 1
ATOM 766 O O . GLY A 1 103 ? -0.41 -7.852 -1.881 1 97.25 103 GLY A O 1
ATOM 767 N N . LEU A 1 104 ? 0.811 -6.34 -2.99 1 98.38 104 LEU A N 1
ATOM 768 C CA . LEU A 1 104 ? 0.975 -7.168 -4.18 1 98.38 104 LEU A CA 1
ATOM 769 C C . LEU A 1 104 ? 1.735 -8.445 -3.848 1 98.38 104 LEU A C 1
ATOM 771 O O . LEU A 1 104 ? 1.314 -9.539 -4.23 1 98.38 104 LEU A O 1
ATOM 775 N N . THR A 1 105 ? 2.818 -8.312 -3.135 1 98.31 105 THR A N 1
ATOM 776 C CA . THR A 1 105 ? 3.678 -9.445 -2.799 1 98.31 105 THR A CA 1
ATOM 777 C C . THR A 1 105 ? 2.926 -10.461 -1.94 1 98.31 105 THR A C 1
ATOM 779 O O . THR A 1 105 ? 2.936 -11.656 -2.236 1 98.31 105 THR A O 1
ATOM 782 N N . GLU A 1 106 ? 2.229 -9.984 -0.941 1 97 106 GLU A N 1
ATOM 783 C CA . GLU A 1 106 ? 1.493 -10.867 -0.039 1 97 106 GLU A CA 1
ATOM 784 C C . GLU A 1 106 ? 0.36 -11.586 -0.769 1 97 106 GLU A C 1
ATOM 786 O O . GLU A 1 106 ? 0.04 -12.734 -0.454 1 97 106 GLU A O 1
ATOM 791 N N . SER A 1 107 ? -0.275 -10.914 -1.688 1 97.44 107 SER A N 1
ATOM 792 C CA . SER A 1 107 ? -1.389 -11.492 -2.428 1 97.44 107 SER A CA 1
ATOM 793 C C . SER A 1 107 ? -0.907 -12.586 -3.379 1 97.44 107 SER A C 1
ATOM 795 O O . SER A 1 107 ? -1.58 -13.609 -3.553 1 97.44 107 SER A O 1
ATOM 797 N N . LEU A 1 108 ? 0.243 -12.383 -3.955 1 98.44 108 LEU A N 1
ATOM 798 C CA . LEU A 1 108 ? 0.757 -13.297 -4.973 1 98.44 108 LEU A CA 1
ATOM 799 C C . LEU A 1 108 ? 1.429 -14.508 -4.332 1 98.44 108 LEU A C 1
ATOM 801 O O . LEU A 1 108 ? 1.436 -15.594 -4.91 1 98.44 108 LEU A O 1
ATOM 805 N N . ALA A 1 109 ? 1.977 -14.352 -3.148 1 98.38 109 ALA A N 1
ATOM 806 C CA . ALA A 1 109 ? 2.859 -15.344 -2.541 1 98.38 109 ALA A CA 1
ATOM 807 C C . ALA A 1 109 ? 2.172 -16.703 -2.445 1 98.38 109 ALA A C 1
ATOM 809 O O . ALA A 1 109 ? 2.689 -17.703 -2.947 1 98.38 109 ALA A O 1
ATOM 810 N N . PRO A 1 110 ? 0.972 -16.766 -1.854 1 97.5 110 PRO A N 1
ATOM 811 C CA . PRO A 1 110 ? 0.351 -18.094 -1.753 1 97.5 110 PRO A CA 1
ATOM 812 C C . PRO A 1 110 ? -0.022 -18.672 -3.113 1 97.5 110 PRO A C 1
ATOM 814 O O . PRO A 1 110 ? -0.036 -19.891 -3.283 1 97.5 110 PRO A O 1
ATOM 817 N N . VAL A 1 111 ? -0.359 -17.859 -4.137 1 98.31 111 VAL A N 1
ATOM 818 C CA . VAL A 1 111 ? -0.719 -18.312 -5.477 1 98.31 111 VAL A CA 1
ATOM 819 C C . VAL A 1 111 ? 0.515 -18.859 -6.184 1 98.31 111 VAL A C 1
ATOM 821 O O . VAL A 1 111 ? 0.479 -19.969 -6.738 1 98.31 111 VAL A O 1
ATOM 824 N N . LEU A 1 112 ? 1.607 -18.094 -6.113 1 98.44 112 LEU A N 1
ATOM 825 C CA . LEU A 1 112 ? 2.83 -18.484 -6.812 1 98.44 112 LEU A CA 1
ATOM 826 C C . LEU A 1 112 ? 3.42 -19.75 -6.223 1 98.44 112 LEU A C 1
ATOM 828 O O . LEU A 1 112 ? 4.02 -20.562 -6.945 1 98.44 112 LEU A O 1
ATOM 832 N N . LYS A 1 113 ? 3.238 -19.875 -4.938 1 97.75 113 LYS A N 1
ATOM 833 C CA . LYS A 1 113 ? 3.693 -21.094 -4.285 1 97.75 113 LYS A CA 1
ATOM 834 C C . LYS A 1 113 ? 3.084 -22.328 -4.941 1 97.75 113 LYS A C 1
ATOM 836 O O . LYS A 1 113 ? 3.746 -23.375 -5.066 1 97.75 113 LYS A O 1
ATOM 841 N N . GLN A 1 114 ? 1.832 -22.234 -5.438 1 97.62 114 GLN A N 1
ATOM 842 C CA . GLN A 1 114 ? 1.156 -23.344 -6.098 1 97.62 114 GLN A CA 1
ATOM 843 C C . GLN A 1 114 ? 1.806 -23.672 -7.441 1 97.62 114 GLN A C 1
ATOM 845 O O . GLN A 1 114 ? 1.553 -24.719 -8.023 1 97.62 114 GLN A O 1
ATOM 850 N N . PHE A 1 115 ? 2.611 -22.797 -7.938 1 98.06 115 PHE A N 1
ATOM 851 C CA . PHE A 1 115 ? 3.283 -22.969 -9.219 1 98.06 115 PHE A CA 1
ATOM 852 C C . PHE A 1 115 ? 4.785 -23.156 -9.023 1 98.06 115 PHE A C 1
ATOM 854 O O . PHE A 1 115 ? 5.559 -23.062 -9.977 1 98.06 115 PHE A O 1
ATOM 861 N N . ASN A 1 116 ? 5.219 -23.312 -7.738 1 97.81 116 ASN A N 1
ATOM 862 C CA . ASN A 1 116 ? 6.629 -23.469 -7.41 1 97.81 116 ASN A CA 1
ATOM 863 C C . ASN A 1 116 ? 7.438 -22.234 -7.832 1 97.81 116 ASN A C 1
ATOM 865 O O . ASN A 1 116 ? 8.539 -22.375 -8.359 1 97.81 116 ASN A O 1
ATOM 869 N N . ILE A 1 117 ? 6.832 -21.109 -7.77 1 98.25 117 ILE A N 1
ATOM 870 C CA . ILE A 1 117 ? 7.484 -19.812 -8 1 98.25 117 ILE A CA 1
ATOM 871 C C . ILE A 1 117 ? 7.688 -19.094 -6.668 1 98.25 117 ILE A C 1
ATOM 873 O O . ILE A 1 117 ? 6.797 -19.094 -5.812 1 98.25 117 ILE A O 1
ATOM 877 N N . LYS A 1 118 ? 8.844 -18.609 -6.426 1 98.31 118 LYS A N 1
ATOM 878 C CA . LYS A 1 118 ? 9.18 -17.891 -5.199 1 98.31 118 LYS A CA 1
ATOM 879 C C . LYS A 1 118 ? 9.008 -16.391 -5.379 1 98.31 118 LYS A C 1
ATOM 881 O O . LYS A 1 118 ? 9.211 -15.859 -6.477 1 98.31 118 LYS A O 1
ATOM 886 N N . ILE A 1 119 ? 8.656 -15.711 -4.363 1 98.5 119 ILE A N 1
ATOM 887 C CA . ILE A 1 119 ? 8.586 -14.25 -4.352 1 98.5 119 ILE A CA 1
ATOM 888 C C . ILE A 1 119 ? 9.047 -13.719 -2.996 1 98.5 119 ILE A C 1
ATOM 890 O O . ILE A 1 119 ? 8.727 -14.297 -1.955 1 98.5 119 ILE A O 1
ATOM 894 N N . SER A 1 120 ? 9.867 -12.719 -2.99 1 98.38 120 SER A N 1
ATOM 895 C CA . SER A 1 120 ? 10.352 -12.078 -1.773 1 98.38 120 SER A CA 1
ATOM 896 C C . SER A 1 120 ? 10.258 -10.562 -1.876 1 98.38 120 SER A C 1
ATOM 898 O O . SER A 1 120 ? 10.305 -10 -2.975 1 98.38 120 SER A O 1
ATOM 900 N N . LEU A 1 121 ? 10.07 -9.969 -0.796 1 97.5 121 LEU A N 1
ATOM 901 C CA . LEU A 1 121 ? 10.055 -8.516 -0.619 1 97.5 121 LEU A CA 1
ATOM 902 C C . LEU A 1 121 ? 11.227 -8.062 0.242 1 97.5 121 LEU A C 1
ATOM 904 O O . LEU A 1 121 ? 11.312 -8.422 1.419 1 97.5 121 LEU A O 1
ATOM 908 N N . VAL A 1 122 ? 12.133 -7.32 -0.329 1 95.81 122 VAL A N 1
ATOM 909 C CA . VAL A 1 122 ? 13.281 -6.766 0.382 1 95.81 122 VAL A CA 1
ATOM 910 C C . VAL A 1 122 ? 12.977 -5.332 0.815 1 95.81 122 VAL A C 1
ATOM 912 O O . VAL A 1 122 ? 12.57 -4.504 -0.002 1 95.81 122 VAL A O 1
ATOM 915 N N . GLU A 1 123 ? 13.172 -5.047 1.984 1 93.19 123 GLU A N 1
ATOM 916 C CA . GLU A 1 123 ? 12.82 -3.752 2.561 1 93.19 123 GLU A CA 1
ATOM 917 C C . GLU A 1 123 ? 14.031 -3.092 3.213 1 93.19 123 GLU A C 1
ATOM 919 O O . GLU A 1 123 ? 14.219 -3.188 4.43 1 93.19 123 GLU A O 1
ATOM 924 N N . PRO A 1 124 ? 14.711 -2.299 2.447 1 89.94 124 PRO A N 1
ATOM 925 C CA . PRO A 1 124 ? 15.914 -1.627 2.957 1 89.94 124 PRO A CA 1
ATOM 926 C C . PRO A 1 124 ? 15.586 -0.385 3.783 1 89.94 124 PRO A C 1
ATOM 928 O O . PRO A 1 124 ? 14.508 0.202 3.625 1 89.94 124 PRO A O 1
ATOM 931 N N . GLY A 1 125 ? 16.484 -0.047 4.664 1 85.62 125 GLY A N 1
ATOM 932 C CA . GLY A 1 125 ? 16.5 1.284 5.25 1 85.62 125 GLY A CA 1
ATOM 933 C C . GLY A 1 125 ? 17.094 2.334 4.336 1 85.62 125 GLY A C 1
ATOM 934 O O . GLY A 1 125 ? 17.141 2.15 3.119 1 85.62 125 GLY A O 1
ATOM 935 N N . PRO A 1 126 ? 17.484 3.455 4.914 1 80.88 126 PRO A N 1
ATOM 936 C CA . PRO A 1 126 ? 18.109 4.48 4.082 1 80.88 126 PRO A CA 1
ATOM 937 C C . PRO A 1 126 ? 19.375 3.98 3.385 1 80.88 126 PRO A C 1
ATOM 939 O O . PRO A 1 126 ? 20.203 3.312 4.008 1 80.88 126 PRO A O 1
ATOM 942 N N . VAL A 1 127 ? 19.297 4.188 2.125 1 80.31 127 VAL A N 1
ATOM 943 C CA . VAL A 1 127 ? 20.469 3.85 1.326 1 80.31 127 VAL A CA 1
ATOM 944 C C . VAL A 1 127 ? 21.234 5.121 0.957 1 80.31 127 VAL A C 1
ATOM 946 O O . VAL A 1 127 ? 20.672 6.035 0.347 1 80.31 127 VAL A O 1
ATOM 949 N N . VAL A 1 128 ? 22.422 5.191 1.263 1 77.81 128 VAL A N 1
ATOM 950 C CA . VAL A 1 128 ? 23.234 6.402 1.181 1 77.81 128 VAL A CA 1
ATOM 951 C C . VAL A 1 128 ? 23.266 6.918 -0.258 1 77.81 128 VAL A C 1
ATOM 953 O O . VAL A 1 128 ? 23.109 8.117 -0.496 1 77.81 128 VAL A O 1
ATOM 956 N N . THR A 1 129 ? 23.375 6.09 -1.186 1 67.62 129 THR A N 1
ATOM 957 C CA . THR A 1 129 ? 23.547 6.5 -2.576 1 67.62 129 THR A CA 1
ATOM 958 C C . THR A 1 129 ? 22.219 6.992 -3.154 1 67.62 129 THR A C 1
ATOM 960 O O . THR A 1 129 ? 22.203 7.754 -4.125 1 67.62 129 THR A O 1
ATOM 963 N N . SER A 1 130 ? 21.188 6.578 -2.586 1 66.88 130 SER A N 1
ATOM 964 C CA . SER A 1 130 ? 19.891 6.891 -3.182 1 66.88 130 SER A CA 1
ATOM 965 C C . SER A 1 130 ? 19.141 7.945 -2.369 1 66.88 130 SER A C 1
ATOM 967 O O . SER A 1 130 ? 18.141 8.492 -2.82 1 66.88 130 SER A O 1
ATOM 969 N N . PHE A 1 131 ? 19.766 8.289 -1.276 1 65.69 131 PHE A N 1
ATOM 970 C CA . PHE A 1 131 ? 19.062 9.172 -0.354 1 65.69 131 PHE A CA 1
ATOM 971 C C . PHE A 1 131 ? 18.781 10.523 -1.009 1 65.69 131 PHE A C 1
ATOM 973 O O . PHE A 1 131 ? 17.641 11.008 -0.974 1 65.69 131 PHE A O 1
ATOM 980 N N . MET A 1 132 ? 19.891 10.984 -1.511 1 62.78 132 MET A N 1
ATOM 981 C CA . MET A 1 132 ? 19.719 12.305 -2.117 1 62.78 132 MET A CA 1
ATOM 982 C C . MET A 1 132 ? 18.734 12.25 -3.277 1 62.78 132 MET A C 1
ATOM 984 O O . MET A 1 132 ? 17.922 13.156 -3.451 1 62.78 132 MET A O 1
ATOM 988 N N . SER A 1 133 ? 18.828 11.273 -4 1 63.03 133 SER A N 1
ATOM 989 C CA . SER A 1 133 ? 17.922 11.125 -5.125 1 63.03 133 SER A CA 1
ATOM 990 C C . SER A 1 133 ? 16.484 10.977 -4.648 1 63.03 133 SER A C 1
ATOM 992 O O . SER A 1 133 ? 15.555 11.516 -5.27 1 63.03 133 SER A O 1
ATOM 994 N N . ASN A 1 134 ? 16.312 10.344 -3.613 1 65.12 134 ASN A N 1
ATOM 995 C CA . ASN A 1 134 ? 14.984 10.156 -3.045 1 65.12 134 ASN A CA 1
ATOM 996 C C . ASN A 1 134 ? 14.438 11.461 -2.465 1 65.12 134 ASN A C 1
ATOM 998 O O . ASN A 1 134 ? 13.234 11.711 -2.525 1 65.12 134 ASN A O 1
ATOM 1002 N N . LEU A 1 135 ? 15.375 12.188 -1.921 1 62.88 135 LEU A N 1
ATOM 1003 C CA . LEU A 1 135 ? 14.977 13.477 -1.377 1 62.88 135 LEU A CA 1
ATOM 1004 C C . LEU A 1 135 ? 14.656 14.461 -2.496 1 62.88 135 LEU A C 1
ATOM 1006 O O . LEU A 1 135 ? 13.703 15.242 -2.387 1 62.88 135 LEU A O 1
ATOM 1010 N N . LYS A 1 136 ? 15.648 14.391 -3.463 1 59.22 136 LYS A N 1
ATOM 1011 C CA . LYS A 1 136 ? 15.602 15.398 -4.52 1 59.22 136 LYS A CA 1
ATOM 1012 C C . LYS A 1 136 ? 14.75 14.93 -5.691 1 59.22 136 LYS A C 1
ATOM 1014 O O . LYS A 1 136 ? 14.398 15.719 -6.57 1 59.22 136 LYS A O 1
ATOM 1019 N N . GLY A 1 137 ? 14.547 13.703 -5.641 1 59.31 137 GLY A N 1
ATOM 1020 C CA . GLY A 1 137 ? 13.914 13.195 -6.852 1 59.31 137 GLY A CA 1
ATOM 1021 C C . GLY A 1 137 ? 12.938 14.18 -7.473 1 59.31 137 GLY A C 1
ATOM 1022 O O . GLY A 1 137 ? 13.344 15.234 -7.969 1 59.31 137 GLY A O 1
ATOM 1023 N N . MET A 1 138 ? 11.648 14.148 -7.254 1 60.62 138 MET A N 1
ATOM 1024 C CA . MET A 1 138 ? 10.688 14.922 -8.039 1 60.62 138 MET A CA 1
ATOM 1025 C C . MET A 1 138 ? 10.328 16.219 -7.336 1 60.62 138 MET A C 1
ATOM 1027 O O . MET A 1 138 ? 9.266 16.797 -7.578 1 60.62 138 MET A O 1
ATOM 1031 N N . VAL A 1 139 ? 11.227 16.656 -6.465 1 60.59 139 VAL A N 1
ATOM 1032 C CA . VAL A 1 139 ? 10.961 17.844 -5.66 1 60.59 139 VAL A CA 1
ATOM 1033 C C . VAL A 1 139 ? 10.906 19.062 -6.559 1 60.59 139 VAL A C 1
ATOM 1035 O O . VAL A 1 139 ? 10.125 20 -6.309 1 60.59 139 VAL A O 1
ATOM 1038 N N . SER A 1 140 ? 11.719 18.922 -7.527 1 63 140 SER A N 1
ATOM 1039 C CA . SER A 1 140 ? 11.742 20.062 -8.438 1 63 140 SER A CA 1
ATOM 1040 C C . SER A 1 140 ? 10.383 20.297 -9.078 1 63 140 SER A C 1
ATOM 1042 O O . SER A 1 140 ? 10.086 21.391 -9.555 1 63 140 SER A O 1
ATOM 1044 N N . GLN A 1 141 ? 9.547 19.406 -8.938 1 69.75 141 GLN A N 1
ATOM 1045 C CA . GLN A 1 141 ? 8.25 19.516 -9.594 1 69.75 141 GLN A CA 1
ATOM 1046 C C . GLN A 1 141 ? 7.176 19.969 -8.609 1 69.75 141 GLN A C 1
ATOM 1048 O O . GLN A 1 141 ? 6.02 20.172 -8.992 1 69.75 141 GLN A O 1
ATOM 1053 N N . VAL A 1 142 ? 7.609 20.125 -7.418 1 83.31 142 VAL A N 1
ATOM 1054 C CA . VAL A 1 142 ? 6.637 20.5 -6.395 1 83.31 142 VAL A CA 1
ATOM 1055 C C . VAL A 1 142 ? 6.633 22.016 -6.223 1 83.31 142 VAL A C 1
ATOM 1057 O O . VAL A 1 142 ? 7.688 22.625 -6.074 1 83.31 142 VAL A O 1
ATOM 1060 N N . ASP A 1 143 ? 5.477 22.578 -6.387 1 85.81 143 ASP A N 1
ATOM 1061 C CA . ASP A 1 143 ? 5.297 24 -6.133 1 85.81 143 ASP A CA 1
ATOM 1062 C C . ASP A 1 143 ? 4.945 24.25 -4.668 1 85.81 143 ASP A C 1
ATOM 1064 O O . ASP A 1 143 ? 3.812 24.016 -4.246 1 85.81 143 ASP A O 1
ATOM 1068 N N . LEU A 1 144 ? 5.941 24.75 -3.959 1 90.06 144 LEU A N 1
ATOM 1069 C CA . LEU A 1 144 ? 5.762 24.953 -2.527 1 90.06 144 LEU A CA 1
ATOM 1070 C C . LEU A 1 144 ? 5.188 26.328 -2.246 1 90.06 144 LEU A C 1
ATOM 1072 O O . LEU A 1 144 ? 5.027 26.719 -1.086 1 90.06 144 LEU A O 1
ATOM 1076 N N . SER A 1 145 ? 4.805 27 -3.297 1 87.81 145 SER A N 1
ATOM 1077 C CA . SER A 1 145 ? 4.363 28.391 -3.129 1 87.81 145 SER A CA 1
ATOM 1078 C C . SER A 1 145 ? 3.051 28.453 -2.354 1 87.81 145 SER A C 1
ATOM 1080 O O . SER A 1 145 ? 2.764 29.469 -1.702 1 87.81 145 SER A O 1
ATOM 1082 N N . THR A 1 146 ? 2.275 27.406 -2.359 1 86.69 146 THR A N 1
ATOM 1083 C CA . THR A 1 146 ? 0.979 27.422 -1.69 1 86.69 146 THR A CA 1
ATOM 1084 C C . THR A 1 146 ? 1.047 26.688 -0.354 1 86.69 146 THR A C 1
ATOM 1086 O O . THR A 1 146 ? 0.043 26.594 0.355 1 86.69 146 THR A O 1
ATOM 1089 N N . ALA A 1 147 ? 2.219 26.203 -0.027 1 92.56 147 ALA A N 1
ATOM 1090 C CA . ALA A 1 147 ? 2.354 25.469 1.232 1 92.56 147 ALA A CA 1
ATOM 1091 C C . ALA A 1 147 ? 2.328 26.422 2.422 1 92.56 147 ALA A C 1
ATOM 1093 O O . ALA A 1 147 ? 2.887 27.531 2.359 1 92.56 147 ALA A O 1
ATOM 1094 N N . ASP A 1 148 ? 1.648 26.047 3.457 1 95.06 148 ASP A N 1
ATOM 1095 C CA . ASP A 1 148 ? 1.704 26.844 4.676 1 95.06 148 ASP A CA 1
ATOM 1096 C C . ASP A 1 148 ? 3.074 26.734 5.344 1 95.06 148 ASP A C 1
ATOM 1098 O O . ASP A 1 148 ? 3.766 25.719 5.191 1 95.06 148 ASP A O 1
ATOM 1102 N N . GLN A 1 149 ? 3.473 27.734 6.062 1 95.81 149 GLN A N 1
ATOM 1103 C CA . GLN A 1 149 ? 4.805 27.859 6.648 1 95.81 149 GLN A CA 1
ATOM 1104 C C . GLN A 1 149 ? 5.082 26.719 7.629 1 95.81 149 GLN A C 1
ATOM 1106 O O . GLN A 1 149 ? 6.207 26.219 7.707 1 95.81 149 GLN A O 1
ATOM 1111 N N . LYS A 1 150 ? 4.117 26.359 8.398 1 97.25 150 LYS A N 1
ATOM 1112 C CA . LYS A 1 150 ? 4.309 25.281 9.359 1 97.25 150 LYS A CA 1
ATOM 1113 C C . LYS A 1 150 ? 4.629 23.969 8.656 1 97.25 150 LYS A C 1
ATOM 1115 O O . LYS A 1 150 ? 5.504 23.219 9.094 1 97.25 150 LYS A O 1
ATOM 1120 N N . SER A 1 151 ? 3.938 23.672 7.551 1 96.88 151 SER A N 1
ATOM 1121 C CA . SER A 1 151 ? 4.234 22.484 6.77 1 96.88 151 SER A CA 1
ATOM 1122 C C . SER A 1 151 ? 5.668 22.5 6.25 1 96.88 151 SER A C 1
ATOM 1124 O O . SER A 1 151 ? 6.352 21.484 6.254 1 96.88 151 SER A O 1
ATOM 1126 N N . ILE A 1 152 ? 6.102 23.641 5.801 1 95.12 152 ILE A N 1
ATOM 1127 C CA . ILE A 1 152 ? 7.461 23.766 5.289 1 95.12 152 ILE A CA 1
ATOM 1128 C C . ILE A 1 152 ? 8.461 23.484 6.406 1 95.12 152 ILE A C 1
ATOM 1130 O O . ILE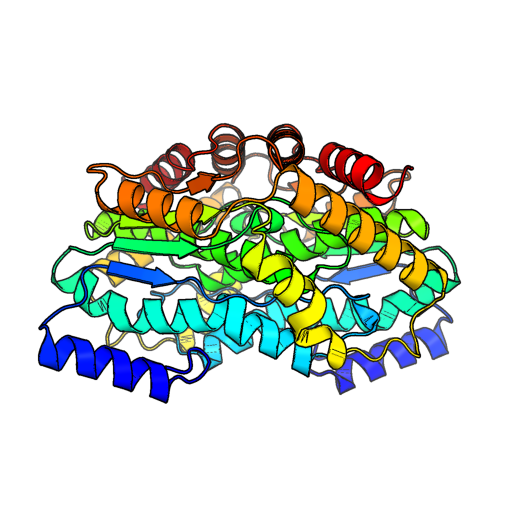 A 1 152 ? 9.438 22.766 6.199 1 95.12 152 ILE A O 1
ATOM 1134 N N . GLN A 1 153 ? 8.219 24 7.555 1 96.12 153 GLN A N 1
ATOM 1135 C CA . GLN A 1 153 ? 9.109 23.781 8.695 1 96.12 153 GLN A CA 1
ATOM 1136 C C . GLN A 1 153 ? 9.156 22.312 9.094 1 96.12 153 GLN A C 1
ATOM 1138 O O . GLN A 1 153 ? 10.234 21.766 9.344 1 96.12 153 GLN A O 1
ATOM 1143 N N . LEU A 1 154 ? 8 21.766 9.195 1 96.62 154 LEU A N 1
ATOM 1144 C CA . LEU A 1 154 ? 7.93 20.359 9.555 1 96.62 154 LEU A CA 1
ATOM 1145 C C . LEU A 1 154 ? 8.641 19.5 8.516 1 96.62 154 LEU A C 1
ATOM 1147 O O . LEU A 1 154 ? 9.367 18.562 8.867 1 96.62 154 LEU A O 1
ATOM 1151 N N . MET A 1 155 ? 8.422 19.781 7.27 1 94.81 155 MET A N 1
ATOM 1152 C CA . MET A 1 155 ? 9.07 19.062 6.18 1 94.81 155 MET A CA 1
ATOM 1153 C C . MET A 1 155 ? 10.586 19.172 6.285 1 94.81 155 MET A C 1
ATOM 1155 O O . MET A 1 155 ? 11.297 18.172 6.105 1 94.81 155 MET A O 1
ATOM 1159 N N . GLN A 1 156 ? 11.078 20.344 6.566 1 92.69 156 GLN A N 1
ATOM 1160 C CA . GLN A 1 156 ? 12.516 20.562 6.723 1 92.69 156 GLN A CA 1
ATOM 1161 C C . GLN A 1 156 ? 13.062 19.75 7.895 1 92.69 156 GLN A C 1
ATOM 1163 O O . GLN A 1 156 ? 14.172 19.219 7.824 1 92.69 156 GLN A O 1
ATOM 1168 N N . SER A 1 157 ? 12.289 19.719 8.945 1 93.88 157 SER A N 1
ATOM 1169 C CA . SER A 1 157 ? 12.68 18.891 10.086 1 93.88 157 SER A CA 1
ATOM 1170 C C . SER A 1 157 ? 12.805 17.422 9.68 1 93.88 157 SER A C 1
ATOM 1172 O O . SER A 1 157 ? 13.758 16.75 10.078 1 93.88 157 SER A O 1
ATOM 1174 N N . VAL A 1 158 ? 11.875 16.953 8.898 1 93.06 158 VAL A N 1
ATOM 1175 C CA . VAL A 1 158 ? 11.883 15.57 8.445 1 93.06 158 VAL A CA 1
ATOM 1176 C C . VAL A 1 158 ? 13.102 15.328 7.559 1 93.06 158 VAL A C 1
ATOM 1178 O O . VAL A 1 158 ? 13.812 14.328 7.73 1 93.06 158 VAL A O 1
ATOM 1181 N N . ILE A 1 159 ? 13.359 16.234 6.668 1 90.5 159 ILE A N 1
ATOM 1182 C CA . ILE A 1 159 ? 14.508 16.125 5.77 1 90.5 159 ILE A CA 1
ATOM 1183 C C . ILE A 1 159 ? 15.797 16.078 6.586 1 90.5 159 ILE A C 1
ATOM 1185 O O . ILE A 1 159 ? 16.672 15.25 6.328 1 90.5 159 ILE A O 1
ATOM 1189 N N . ALA A 1 160 ? 15.914 16.938 7.551 1 90.88 160 ALA A N 1
ATOM 1190 C CA . ALA A 1 160 ? 17.109 16.984 8.398 1 90.88 160 ALA A CA 1
ATOM 1191 C C . ALA A 1 160 ? 17.297 15.688 9.164 1 90.88 160 ALA A C 1
ATOM 1193 O O . ALA A 1 160 ? 18.406 15.156 9.227 1 90.88 160 ALA A O 1
ATOM 1194 N N . THR A 1 161 ? 16.234 15.242 9.719 1 90.44 161 THR A N 1
ATOM 1195 C CA . THR A 1 161 ? 16.297 14 10.484 1 90.44 161 THR A CA 1
ATOM 1196 C C . THR A 1 161 ? 16.672 12.828 9.586 1 90.44 161 THR A C 1
ATOM 1198 O O . THR A 1 161 ? 17.516 12.008 9.953 1 90.44 161 THR A O 1
ATOM 1201 N N . MET A 1 162 ? 16.062 12.758 8.414 1 87.5 162 MET A N 1
ATOM 1202 C CA . MET A 1 162 ? 16.375 11.68 7.48 1 87.5 162 MET A CA 1
ATOM 1203 C C . MET A 1 162 ? 17.828 11.75 7.02 1 87.5 162 MET A C 1
ATOM 1205 O O . MET A 1 162 ? 18.469 10.719 6.844 1 87.5 162 MET A O 1
ATOM 1209 N N . THR A 1 163 ? 18.266 12.922 6.801 1 87.25 163 THR A N 1
ATOM 1210 C CA . THR A 1 163 ? 19.656 13.109 6.402 1 87.25 163 THR A CA 1
ATOM 1211 C C . THR A 1 163 ? 20.609 12.617 7.492 1 87.25 163 THR A C 1
ATOM 1213 O O . THR A 1 163 ? 21.578 11.922 7.203 1 87.25 163 THR A O 1
ATOM 1216 N N . GLU A 1 164 ? 20.297 12.953 8.672 1 87.44 164 GLU A N 1
ATOM 1217 C CA . GLU A 1 164 ? 21.109 12.523 9.812 1 87.44 164 GLU A CA 1
ATOM 1218 C C . GLU A 1 164 ? 21.094 11.008 9.961 1 87.44 164 GLU A C 1
ATOM 1220 O O . GLU A 1 164 ? 22.141 10.383 10.172 1 87.44 164 GLU A O 1
ATOM 1225 N N . LEU A 1 165 ? 19.969 10.492 9.852 1 83.5 165 LEU A N 1
ATOM 1226 C CA . LEU A 1 165 ? 19.812 9.047 10 1 83.5 165 LEU A CA 1
ATOM 1227 C C . LEU A 1 165 ? 20.547 8.312 8.891 1 83.5 165 LEU A C 1
ATOM 1229 O O . LEU A 1 165 ? 21.172 7.27 9.133 1 83.5 165 LEU A O 1
ATOM 1233 N N . THR A 1 166 ? 20.359 8.797 7.684 1 84.56 166 THR A N 1
ATOM 1234 C CA . THR A 1 166 ? 21.047 8.172 6.555 1 84.56 166 THR A CA 1
ATOM 1235 C C . THR A 1 166 ? 22.562 8.211 6.758 1 84.56 166 THR A C 1
ATOM 1237 O O . THR A 1 166 ? 23.266 7.254 6.426 1 84.56 166 THR A O 1
ATOM 1240 N N . GLY A 1 167 ? 23.062 9.281 7.281 1 83.81 167 GLY A N 1
ATOM 1241 C CA . GLY A 1 167 ? 24.484 9.406 7.562 1 83.81 167 GLY A CA 1
ATOM 1242 C C . GLY A 1 167 ? 24.969 8.43 8.617 1 83.81 167 GLY A C 1
ATOM 1243 O O . GLY A 1 167 ? 26.047 7.848 8.484 1 83.81 167 GLY A O 1
ATOM 1244 N N . LYS A 1 168 ? 24.172 8.164 9.586 1 83.31 168 LYS A N 1
ATOM 1245 C CA . LYS A 1 168 ? 24.562 7.355 10.734 1 83.31 168 LYS A CA 1
ATOM 1246 C C . LYS A 1 168 ? 24.312 5.871 10.477 1 83.31 168 LYS A C 1
ATOM 1248 O O . LYS A 1 168 ? 25.109 5.02 10.867 1 83.31 168 LYS A O 1
ATOM 1253 N N . GLU A 1 169 ? 23.188 5.621 9.82 1 81.56 169 GLU A N 1
ATOM 1254 C CA . GLU A 1 169 ? 22.703 4.242 9.781 1 81.56 169 GLU A CA 1
ATOM 1255 C C . GLU A 1 169 ? 22.406 3.801 8.352 1 81.56 169 GLU A C 1
ATOM 1257 O O . GLU A 1 169 ? 21.781 2.758 8.125 1 81.56 169 GLU A O 1
ATOM 1262 N N . GLY A 1 170 ? 22.766 4.582 7.414 1 85 170 GLY A N 1
ATOM 1263 C CA . GLY A 1 170 ? 22.484 4.258 6.023 1 85 170 GLY A CA 1
ATOM 1264 C C . GLY A 1 170 ? 23.234 3.037 5.531 1 85 170 GLY A C 1
ATOM 1265 O O . GLY A 1 170 ? 24.359 2.777 5.961 1 85 170 GLY A O 1
ATOM 1266 N N . GLN A 1 171 ? 22.547 2.307 4.707 1 85.31 171 GLN A N 1
ATOM 1267 C CA . GLN A 1 171 ? 23.172 1.154 4.066 1 85.31 171 GLN A CA 1
ATOM 1268 C C . GLN A 1 171 ? 23.766 1.532 2.711 1 85.31 171 GLN A C 1
ATOM 1270 O O . GLN A 1 171 ? 23.281 2.455 2.053 1 85.31 171 GLN A O 1
ATOM 1275 N N . LYS A 1 172 ? 24.875 0.762 2.408 1 86.62 172 LYS A N 1
ATOM 1276 C CA . LYS A 1 172 ? 25.422 0.918 1.065 1 86.62 172 LYS A CA 1
ATOM 1277 C C . LYS A 1 172 ? 24.688 0.045 0.061 1 86.62 172 LYS A C 1
ATOM 1279 O O . LYS A 1 172 ? 24.141 -1.004 0.421 1 86.62 172 LYS A O 1
ATOM 1284 N N . SER A 1 173 ? 24.578 0.507 -1.199 1 85.44 173 SER A N 1
ATOM 1285 C CA . SER A 1 173 ? 23.906 -0.246 -2.252 1 85.44 173 SER A CA 1
ATOM 1286 C C . SER A 1 173 ? 24.469 -1.661 -2.363 1 85.44 173 SER A C 1
ATOM 1288 O O . SER A 1 173 ? 23.734 -2.604 -2.652 1 85.44 173 SER A O 1
ATOM 1290 N N . GLU A 1 174 ? 25.719 -1.833 -2.096 1 89.88 174 GLU A N 1
ATOM 1291 C CA . GLU A 1 174 ? 26.375 -3.135 -2.176 1 89.88 174 GLU A CA 1
ATOM 1292 C C . GLU A 1 174 ? 25.844 -4.09 -1.11 1 89.88 174 GLU A C 1
ATOM 1294 O O . GLU A 1 174 ? 25.75 -5.297 -1.341 1 89.88 174 GLU A O 1
ATOM 1299 N N . GLU A 1 175 ? 25.531 -3.559 0.007 1 88.62 175 GLU A N 1
ATOM 1300 C CA . GLU A 1 175 ? 24.969 -4.383 1.074 1 88.62 175 GLU A CA 1
ATOM 1301 C C . GLU A 1 175 ? 23.594 -4.93 0.686 1 88.62 175 GLU A C 1
ATOM 1303 O O . GLU A 1 175 ? 23.266 -6.082 0.986 1 88.62 175 GLU A O 1
ATOM 1308 N N . ILE A 1 176 ? 22.844 -4.121 0.035 1 89.62 176 ILE A N 1
ATOM 1309 C CA . ILE A 1 176 ? 21.516 -4.539 -0.425 1 89.62 176 ILE A CA 1
ATOM 1310 C C . ILE A 1 176 ? 21.672 -5.594 -1.52 1 89.62 176 ILE A C 1
ATOM 1312 O O . ILE A 1 176 ? 20.969 -6.609 -1.51 1 89.62 176 ILE A O 1
ATOM 1316 N N . THR A 1 177 ? 22.594 -5.336 -2.416 1 91.94 177 THR A N 1
ATOM 1317 C CA . THR A 1 177 ? 22.828 -6.277 -3.502 1 91.94 177 THR A CA 1
ATOM 1318 C C . THR A 1 177 ? 23.281 -7.629 -2.955 1 91.94 177 THR A C 1
ATOM 1320 O O . THR A 1 177 ? 22.844 -8.68 -3.449 1 91.94 177 THR A O 1
ATOM 1323 N N . GLU A 1 178 ? 24.094 -7.633 -1.956 1 93.31 178 GLU A N 1
ATOM 1324 C CA . GLU A 1 178 ? 24.562 -8.867 -1.331 1 93.31 178 GLU A CA 1
ATOM 1325 C C . GLU A 1 178 ? 23.406 -9.602 -0.644 1 93.31 178 GLU A C 1
ATOM 1327 O O . GLU A 1 178 ? 23.344 -10.828 -0.69 1 93.31 178 GLU A O 1
ATOM 1332 N N . THR A 1 179 ? 22.578 -8.852 -0.003 1 92.12 179 THR A N 1
ATOM 1333 C CA . THR A 1 179 ? 21.406 -9.453 0.622 1 92.12 179 THR A CA 1
ATOM 1334 C C . THR A 1 179 ? 20.516 -10.117 -0.424 1 92.12 179 THR A C 1
ATOM 1336 O O . THR A 1 179 ? 20.047 -11.234 -0.222 1 92.12 179 THR A O 1
ATOM 1339 N N . ILE A 1 180 ? 20.312 -9.461 -1.531 1 95.19 180 ILE A N 1
ATOM 1340 C CA . ILE A 1 180 ? 19.484 -10.008 -2.602 1 95.19 180 ILE A CA 1
ATOM 1341 C C . ILE A 1 180 ? 20.125 -11.281 -3.152 1 95.19 180 ILE A C 1
ATOM 1343 O O . ILE A 1 180 ? 19.438 -12.273 -3.4 1 95.19 180 ILE A O 1
ATOM 1347 N N . LYS A 1 181 ? 21.438 -11.289 -3.348 1 96.38 181 LYS A N 1
ATOM 1348 C CA . LYS A 1 181 ? 22.125 -12.484 -3.809 1 96.38 181 LYS A CA 1
ATOM 1349 C C . LYS A 1 181 ? 21.922 -13.648 -2.85 1 96.38 181 LYS A C 1
ATOM 1351 O O . LYS A 1 181 ? 21.641 -14.773 -3.279 1 96.38 181 LYS A O 1
ATOM 1356 N N . GLU A 1 182 ? 22.031 -13.336 -1.604 1 96.12 182 GLU A N 1
ATOM 1357 C CA . GLU A 1 182 ? 21.828 -14.375 -0.597 1 96.12 182 GLU A CA 1
ATOM 1358 C C . GLU A 1 182 ? 20.422 -14.945 -0.651 1 96.12 182 GLU A C 1
ATOM 1360 O O . GLU A 1 182 ? 20.219 -16.156 -0.512 1 96.12 182 GLU A O 1
ATOM 1365 N N . ILE A 1 183 ? 19.5 -14.055 -0.811 1 96 183 ILE A N 1
ATOM 1366 C CA . ILE A 1 183 ? 18.094 -14.453 -0.897 1 96 183 ILE A CA 1
ATOM 1367 C C . ILE A 1 183 ? 17.875 -15.344 -2.119 1 96 183 ILE A C 1
ATOM 1369 O O . ILE A 1 183 ? 17.234 -16.391 -2.027 1 96 183 ILE A O 1
ATOM 1373 N N . LEU A 1 184 ? 18.484 -15 -3.219 1 96.25 184 LEU A N 1
ATOM 1374 C CA . LEU A 1 184 ? 18.312 -15.719 -4.473 1 96.25 184 LEU A CA 1
ATOM 1375 C C . LEU A 1 184 ? 18.953 -17.109 -4.398 1 96.25 184 LEU A C 1
ATOM 1377 O O . LEU A 1 184 ? 18.5 -18.031 -5.074 1 96.25 184 LEU A O 1
ATOM 1381 N N . LEU A 1 185 ? 19.922 -17.25 -3.535 1 96.06 185 LEU A N 1
ATOM 1382 C CA . LEU A 1 185 ? 20.641 -18.516 -3.416 1 96.06 185 LEU A CA 1
ATOM 1383 C C . LEU A 1 185 ? 20.016 -19.391 -2.33 1 96.06 185 LEU A C 1
ATOM 1385 O O . LEU A 1 185 ? 20.391 -20.562 -2.186 1 96.06 185 LEU A O 1
ATOM 1389 N N . SER A 1 186 ? 19.156 -18.812 -1.597 1 95.19 186 SER A N 1
ATOM 1390 C CA . SER A 1 186 ? 18.516 -19.562 -0.525 1 95.19 186 SER A CA 1
ATOM 1391 C C . SER A 1 186 ? 17.578 -20.625 -1.084 1 95.19 186 SER A C 1
ATOM 1393 O O . SER A 1 186 ? 16.859 -20.391 -2.062 1 95.19 186 SER A O 1
ATOM 1395 N N . ALA A 1 187 ? 17.547 -21.844 -0.55 1 93.31 187 ALA A N 1
ATOM 1396 C CA . ALA A 1 187 ? 16.656 -22.938 -0.958 1 93.31 187 ALA A CA 1
ATOM 1397 C C . ALA A 1 187 ? 15.219 -22.656 -0.532 1 93.31 187 ALA A C 1
ATOM 1399 O O . ALA A 1 187 ? 14.273 -23.047 -1.224 1 93.31 187 ALA A O 1
ATOM 1400 N N . LYS A 1 188 ? 15.094 -22 0.619 1 94.75 188 LYS A N 1
ATOM 1401 C CA . LYS A 1 188 ? 13.781 -21.672 1.161 1 94.75 188 LYS A CA 1
ATOM 1402 C C . LYS A 1 188 ? 13.719 -20.219 1.617 1 94.75 188 LYS A C 1
ATOM 1404 O O . LYS A 1 188 ? 13.688 -19.938 2.818 1 94.75 188 LYS A O 1
ATOM 1409 N N . PRO A 1 189 ? 13.633 -19.297 0.718 1 96.94 189 PRO A N 1
ATOM 1410 C CA . PRO A 1 189 ? 13.633 -17.891 1.104 1 96.94 189 PRO A CA 1
ATOM 1411 C C . PRO A 1 189 ? 12.344 -17.469 1.807 1 96.94 189 PRO A C 1
ATOM 1413 O O . PRO A 1 189 ? 11.289 -18.062 1.576 1 96.94 189 PRO A O 1
ATOM 1416 N N . HIS A 1 190 ? 12.492 -16.5 2.633 1 97.31 190 HIS A N 1
ATOM 1417 C CA . HIS A 1 190 ? 11.344 -15.891 3.291 1 97.31 190 HIS A CA 1
ATOM 1418 C C . HIS A 1 190 ? 10.617 -14.945 2.35 1 97.31 190 HIS A C 1
ATOM 1420 O O . HIS A 1 190 ? 11.133 -14.602 1.282 1 97.31 190 HIS A O 1
ATOM 1426 N N . ILE A 1 191 ? 9.492 -14.539 2.818 1 97.19 191 ILE A N 1
ATOM 1427 C CA . ILE A 1 191 ? 8.68 -13.633 2.021 1 97.19 191 ILE A CA 1
ATOM 1428 C C . ILE A 1 191 ? 9.219 -12.211 2.15 1 97.19 191 ILE A C 1
ATOM 1430 O O . ILE A 1 191 ? 9.25 -11.453 1.173 1 97.19 191 ILE A O 1
ATOM 1434 N N . ARG A 1 192 ? 9.641 -11.844 3.332 1 95.06 192 ARG A N 1
ATOM 1435 C CA . ARG A 1 192 ? 10.102 -10.484 3.582 1 95.06 192 ARG A CA 1
ATOM 1436 C C . ARG A 1 192 ? 11.492 -10.477 4.219 1 95.06 192 ARG A C 1
ATOM 1438 O O . ARG A 1 192 ? 11.812 -11.359 5.016 1 95.06 192 ARG A O 1
ATOM 1445 N N . TYR A 1 193 ? 12.273 -9.461 3.9 1 93.44 193 TYR A N 1
ATOM 1446 C CA . TYR A 1 193 ? 13.609 -9.242 4.449 1 93.44 193 TYR A CA 1
ATOM 1447 C C . TYR A 1 193 ? 13.812 -7.773 4.809 1 93.44 193 TYR A C 1
ATOM 1449 O O . TYR A 1 193 ? 13.867 -6.914 3.924 1 93.44 193 TYR A O 1
ATOM 1457 N N . LEU A 1 194 ? 13.898 -7.512 6.043 1 89.62 194 LEU A N 1
ATOM 1458 C CA . LEU A 1 194 ? 14.398 -6.215 6.492 1 89.62 194 LEU A CA 1
ATOM 1459 C C . LEU A 1 194 ? 15.922 -6.18 6.477 1 89.62 194 LEU A C 1
ATOM 1461 O O . LEU A 1 194 ? 16.562 -6.977 7.156 1 89.62 194 LEU A O 1
ATOM 1465 N N . THR A 1 195 ? 16.438 -5.238 5.758 1 88 195 THR A N 1
ATOM 1466 C CA . THR A 1 195 ? 17.891 -5.316 5.555 1 88 195 THR A CA 1
ATOM 1467 C C . THR A 1 195 ? 18.625 -4.453 6.574 1 88 195 THR A C 1
ATOM 1469 O O . THR A 1 195 ? 19.828 -4.605 6.77 1 88 195 THR A O 1
ATOM 1472 N N . ASN A 1 196 ? 17.891 -3.451 7.125 1 83.5 196 ASN A N 1
ATOM 1473 C CA . ASN A 1 196 ? 18.516 -2.615 8.141 1 83.5 196 ASN A CA 1
ATOM 1474 C C . ASN A 1 196 ? 18.266 -3.16 9.547 1 83.5 196 ASN A C 1
ATOM 1476 O O . ASN A 1 196 ? 17.109 -3.42 9.922 1 83.5 196 ASN A O 1
ATOM 1480 N N . LYS A 1 197 ? 19.281 -3.299 10.328 1 77.31 197 LYS A N 1
ATOM 1481 C CA . LYS A 1 197 ? 19.172 -3.916 11.648 1 77.31 197 LYS A CA 1
ATOM 1482 C C . LYS A 1 197 ? 18.844 -2.879 12.711 1 77.31 197 LYS A C 1
ATOM 1484 O O . LYS A 1 197 ? 18.453 -3.23 13.828 1 77.31 197 LYS A O 1
ATOM 1489 N N . THR A 1 198 ? 18.922 -1.617 12.375 1 77.62 198 THR A N 1
ATOM 1490 C CA . THR A 1 198 ? 18.734 -0.576 13.383 1 77.62 198 THR A CA 1
ATOM 1491 C C . THR A 1 198 ? 17.594 0.353 13 1 77.62 198 THR A C 1
ATOM 1493 O O . THR A 1 198 ? 16.578 0.432 13.711 1 77.62 198 THR A O 1
ATOM 1496 N N . TYR A 1 199 ? 17.719 0.913 11.828 1 76 199 TYR A N 1
ATOM 1497 C CA . TYR A 1 199 ? 16.719 1.896 11.43 1 76 199 TYR A CA 1
ATOM 1498 C C . TYR A 1 199 ? 15.406 1.22 11.062 1 76 199 TYR A C 1
ATOM 1500 O O . TYR A 1 199 ? 15.391 0.239 10.312 1 76 199 TYR A O 1
ATOM 1508 N N . GLY A 1 200 ? 14.359 1.68 11.586 1 75.44 200 GLY A N 1
ATOM 1509 C CA . GLY A 1 200 ? 13.047 1.187 11.195 1 75.44 200 GLY A CA 1
ATOM 1510 C C . GLY A 1 200 ? 12.562 0.041 12.062 1 75.44 200 GLY A C 1
ATOM 1511 O O . GLY A 1 200 ? 11.367 -0.271 12.078 1 75.44 200 GLY A O 1
ATOM 1512 N N . VAL A 1 201 ? 13.539 -0.555 12.812 1 78 201 VAL A N 1
ATOM 1513 C CA . VAL A 1 201 ? 13.164 -1.719 13.609 1 78 201 VAL A CA 1
ATOM 1514 C C . VAL A 1 201 ? 12.18 -1.305 14.695 1 78 201 VAL A C 1
ATOM 1516 O O . VAL A 1 201 ? 11.156 -1.97 14.906 1 78 201 VAL A O 1
ATOM 1519 N N . ASP A 1 202 ? 12.508 -0.117 15.289 1 80.31 202 ASP A N 1
ATOM 1520 C CA . ASP A 1 202 ? 11.594 0.344 16.328 1 80.31 202 ASP A CA 1
ATOM 1521 C C . ASP A 1 202 ? 10.219 0.664 15.766 1 80.31 202 ASP A C 1
ATOM 1523 O O . ASP A 1 202 ? 9.195 0.34 16.375 1 80.31 202 ASP A O 1
ATOM 1527 N N . GLU A 1 203 ? 10.203 1.28 14.633 1 82.81 203 GLU A N 1
ATOM 1528 C CA . GLU A 1 203 ? 8.945 1.605 13.969 1 82.81 203 GLU A CA 1
ATOM 1529 C C . GLU A 1 203 ? 8.188 0.342 13.57 1 82.81 203 GLU A C 1
ATOM 1531 O O . GLU A 1 203 ? 6.988 0.226 13.812 1 82.81 203 GLU A O 1
ATOM 1536 N N . ALA A 1 204 ? 8.914 -0.615 12.992 1 82.44 204 ALA A N 1
ATOM 1537 C CA . ALA A 1 204 ? 8.305 -1.873 12.57 1 82.44 204 ALA A CA 1
ATOM 1538 C C . ALA A 1 204 ? 7.754 -2.643 13.773 1 82.44 204 ALA A C 1
ATOM 1540 O O . ALA A 1 204 ? 6.629 -3.148 13.727 1 82.44 204 ALA A O 1
ATOM 1541 N N . ASN A 1 205 ? 8.461 -2.592 14.836 1 82.81 205 ASN A N 1
ATOM 1542 C CA . ASN A 1 205 ? 8.031 -3.285 16.047 1 82.81 205 ASN A CA 1
ATOM 1543 C C . ASN A 1 205 ? 6.809 -2.623 16.656 1 82.81 205 ASN A C 1
ATOM 1545 O O . ASN A 1 205 ? 5.914 -3.307 17.172 1 82.81 205 ASN A O 1
ATOM 1549 N N . SER A 1 206 ? 6.84 -1.347 16.688 1 83.38 206 SER A N 1
ATOM 1550 C CA . SER A 1 206 ? 5.695 -0.634 17.25 1 83.38 206 SER A CA 1
ATOM 1551 C C . SER A 1 206 ? 4.426 -0.909 16.438 1 83.38 206 SER A C 1
ATOM 1553 O O . SER A 1 206 ? 3.342 -1.036 17.016 1 83.38 206 SER A O 1
ATOM 1555 N N . LYS A 1 207 ? 4.551 -0.996 15.195 1 82.62 207 LYS A N 1
ATOM 1556 C CA . LYS A 1 207 ? 3.412 -1.295 14.328 1 82.62 207 LYS A CA 1
ATOM 1557 C C . LYS A 1 207 ? 2.879 -2.701 14.586 1 82.62 207 LYS A C 1
ATOM 1559 O O . LYS A 1 207 ? 1.667 -2.908 14.664 1 82.62 207 LYS A O 1
ATOM 1564 N N . LEU A 1 208 ? 3.777 -3.627 14.719 1 78.75 208 LEU A N 1
ATOM 1565 C CA . LEU A 1 208 ? 3.4 -5.027 14.875 1 78.75 208 LEU A CA 1
ATOM 1566 C C . LEU A 1 208 ? 2.777 -5.277 16.234 1 78.75 208 LEU A C 1
ATOM 1568 O O . LEU A 1 208 ? 2.006 -6.223 16.422 1 78.75 208 LEU A O 1
ATOM 1572 N N . SER A 1 209 ? 3.029 -4.387 17.172 1 79.75 209 SER A N 1
ATOM 1573 C CA . SER A 1 209 ? 2.613 -4.672 18.531 1 79.75 209 SER A CA 1
ATOM 1574 C C . SER A 1 209 ? 1.308 -3.965 18.875 1 79.75 209 SER A C 1
ATOM 1576 O O . SER A 1 209 ? 0.764 -4.145 19.969 1 79.75 209 SER A O 1
ATOM 1578 N N . ASP A 1 210 ? 0.826 -3.143 18.031 1 85.56 210 ASP A N 1
ATOM 1579 C CA . ASP A 1 210 ? -0.323 -2.291 18.328 1 85.56 210 ASP A CA 1
ATOM 1580 C C . ASP A 1 210 ? -1.275 -2.221 17.125 1 85.56 210 ASP A C 1
ATOM 1582 O O . ASP A 1 210 ? -1.005 -1.519 16.156 1 85.56 210 ASP A O 1
ATOM 1586 N N . LEU A 1 211 ? -2.443 -2.814 17.297 1 84.25 211 LEU A N 1
ATOM 1587 C CA . LEU A 1 211 ? -3.418 -2.881 16.203 1 84.25 211 LEU A CA 1
ATOM 1588 C C . LEU A 1 211 ? -4.082 -1.525 15.992 1 84.25 211 LEU A C 1
ATOM 1590 O O . LEU A 1 211 ? -4.672 -1.281 14.938 1 84.25 211 LEU A O 1
ATOM 1594 N N . THR A 1 212 ? -3.971 -0.631 16.969 1 90.81 212 THR A N 1
ATOM 1595 C CA . THR A 1 212 ? -4.637 0.661 16.844 1 90.81 212 THR A CA 1
ATOM 1596 C C . THR A 1 212 ? -3.787 1.632 16.031 1 90.81 212 THR A C 1
ATOM 1598 O O . THR A 1 212 ? -4.281 2.668 15.578 1 90.81 212 THR A O 1
ATOM 1601 N N . GLY A 1 213 ? -2.479 1.339 15.898 1 92.5 213 GLY A N 1
ATOM 1602 C CA . GLY A 1 213 ? -1.578 2.197 15.148 1 92.5 213 GLY A CA 1
ATOM 1603 C C . GLY A 1 213 ? -1.127 3.42 15.922 1 92.5 213 GLY A C 1
ATOM 1604 O O . GLY A 1 213 ? -0.317 4.207 15.438 1 92.5 213 GLY A O 1
ATOM 1605 N N . ASP A 1 214 ? -1.583 3.609 17.219 1 95.69 214 ASP A N 1
ATOM 1606 C CA . ASP A 1 214 ? -1.268 4.805 18 1 95.69 214 ASP A CA 1
ATOM 1607 C C . ASP A 1 214 ? 0.209 4.832 18.375 1 95.69 214 ASP A C 1
ATOM 1609 O O . ASP A 1 214 ? 0.845 5.891 18.344 1 95.69 214 ASP A O 1
ATOM 1613 N N . LYS A 1 215 ? 0.759 3.686 18.703 1 94 215 LYS A N 1
ATOM 1614 C CA . LYS A 1 215 ? 2.156 3.613 19.125 1 94 215 LYS A CA 1
ATOM 1615 C C . LYS A 1 215 ? 3.092 4.004 17.984 1 94 215 LYS A C 1
ATOM 1617 O O . LYS A 1 215 ? 4.098 4.68 18.203 1 94 215 LYS A O 1
ATOM 1622 N N . LEU A 1 216 ? 2.758 3.584 16.797 1 93.44 216 LEU A N 1
ATOM 1623 C CA . LEU A 1 216 ? 3.574 3.945 15.648 1 93.44 216 LEU A CA 1
ATOM 1624 C C . LEU A 1 216 ? 3.605 5.457 15.453 1 93.44 216 LEU A C 1
ATOM 1626 O O . LEU A 1 216 ? 4.668 6.039 15.227 1 93.44 216 LEU A O 1
ATOM 1630 N N . VAL A 1 217 ? 2.463 6.09 15.562 1 94.94 217 VAL A N 1
ATOM 1631 C CA . VAL A 1 217 ? 2.373 7.531 15.359 1 94.94 217 VAL A CA 1
ATOM 1632 C C . VAL A 1 217 ? 3.201 8.25 16.422 1 94.94 217 VAL A C 1
ATOM 1634 O O . VAL A 1 217 ? 3.896 9.227 16.125 1 94.94 217 VAL A O 1
ATOM 1637 N N . GLU A 1 218 ? 3.141 7.746 17.609 1 94.38 218 GLU A N 1
ATOM 1638 C CA . GLU A 1 218 ? 3.938 8.32 18.688 1 94.38 218 GLU A CA 1
ATOM 1639 C C . GLU A 1 218 ? 5.43 8.211 18.391 1 94.38 218 GLU A C 1
ATOM 1641 O O . GLU A 1 218 ? 6.184 9.164 18.609 1 94.38 218 GLU A O 1
ATOM 1646 N N . VAL A 1 219 ? 5.863 7.074 17.906 1 93.19 219 VAL A N 1
ATOM 1647 C CA . VAL A 1 219 ? 7.27 6.824 17.609 1 93.19 219 VAL A CA 1
ATOM 1648 C C . VAL A 1 219 ? 7.719 7.742 16.469 1 93.19 219 VAL A C 1
ATOM 1650 O O . VAL A 1 219 ? 8.797 8.336 16.531 1 93.19 219 VAL A O 1
ATOM 1653 N N . LEU A 1 220 ? 6.875 7.926 15.469 1 93.5 220 LEU A N 1
ATOM 1654 C CA . LEU A 1 220 ? 7.215 8.773 14.328 1 93.5 220 LEU A CA 1
ATOM 1655 C C . LEU A 1 220 ? 7.273 10.242 14.75 1 93.5 220 LEU A C 1
ATOM 1657 O O . LEU A 1 220 ? 8.172 10.969 14.328 1 93.5 220 LEU A O 1
ATOM 1661 N N . GLU A 1 221 ? 6.328 10.641 15.578 1 93.94 221 GLU A N 1
ATOM 1662 C CA . GLU A 1 221 ? 6.32 12.016 16.078 1 93.94 221 GLU A CA 1
ATOM 1663 C C . GLU A 1 221 ? 7.594 12.328 16.859 1 93.94 221 GLU A C 1
ATOM 1665 O O . GLU A 1 221 ? 8.203 13.383 16.672 1 93.94 221 GLU A O 1
ATOM 1670 N N . LYS A 1 222 ? 7.949 11.422 17.719 1 93.19 222 LYS A N 1
ATOM 1671 C CA . LYS A 1 222 ? 9.156 11.602 18.531 1 93.19 222 LYS A CA 1
ATOM 1672 C C . LYS A 1 222 ? 10.398 11.672 17.656 1 93.19 222 LYS A C 1
ATOM 1674 O O . LYS A 1 222 ? 11.312 12.453 17.922 1 93.19 222 LYS A O 1
ATOM 1679 N N . ARG A 1 223 ? 10.43 10.953 16.625 1 90.94 223 ARG A N 1
ATOM 1680 C CA . ARG A 1 223 ? 11.594 10.859 15.75 1 90.94 223 ARG A CA 1
ATOM 1681 C C . ARG A 1 223 ? 11.727 12.109 14.883 1 90.94 223 ARG A C 1
ATOM 1683 O O . ARG A 1 223 ? 12.836 12.625 14.695 1 90.94 223 ARG A O 1
ATOM 1690 N N . PHE A 1 224 ? 10.57 12.609 14.422 1 92.88 224 PHE A N 1
ATOM 1691 C CA . PHE A 1 224 ? 10.672 13.586 13.352 1 92.88 224 PHE A CA 1
ATOM 1692 C C . PHE A 1 224 ? 10.297 14.977 13.844 1 92.88 224 PHE A C 1
ATOM 1694 O O . PHE A 1 224 ? 10.688 15.984 13.25 1 92.88 224 PHE A O 1
ATOM 1701 N N . PHE A 1 225 ? 9.477 15.055 14.914 1 93.62 225 PHE A N 1
ATOM 1702 C CA . PHE A 1 225 ? 8.914 16.359 15.234 1 93.62 225 PHE A CA 1
ATOM 1703 C C . PHE A 1 225 ? 9.234 16.75 16.672 1 93.62 225 PHE A C 1
ATOM 1705 O O . PHE A 1 225 ? 8.906 17.859 17.109 1 93.62 225 PHE A O 1
ATOM 1712 N N . THR A 1 226 ? 9.633 15.891 17.531 1 80.31 226 THR A N 1
ATOM 1713 C CA . THR A 1 226 ? 9.945 16.266 18.906 1 80.31 226 THR A CA 1
ATOM 1714 C C . THR A 1 226 ? 11.453 16.359 19.109 1 80.31 226 THR A C 1
ATOM 1716 O O . THR A 1 226 ? 12.172 15.367 18.922 1 80.31 226 THR A O 1
ATOM 1719 N N . LYS A 1 227 ? 12.102 17.453 18.656 1 59.53 227 LYS A N 1
ATOM 1720 C CA . LYS A 1 227 ? 13.477 17.688 19.078 1 59.53 227 LYS A CA 1
ATOM 1721 C C . LYS A 1 227 ? 13.531 18.656 20.25 1 59.53 227 LYS A C 1
ATOM 1723 O O . LYS A 1 227 ? 12.656 19.516 20.406 1 59.53 227 LYS A O 1
ATOM 1728 N N . MET B 1 1 ? -20.578 13.062 -7.613 1 83.38 1 MET B N 1
ATOM 1729 C CA . MET B 1 1 ? -19.156 13.375 -7.676 1 83.38 1 MET B CA 1
ATOM 1730 C C . MET B 1 1 ? -18.375 12.195 -8.234 1 83.38 1 MET B C 1
ATOM 1732 O O . MET B 1 1 ? -18.641 11.047 -7.887 1 83.38 1 MET B O 1
ATOM 1736 N N . ASP B 1 2 ? -17.516 12.469 -9.234 1 85.44 2 ASP B N 1
ATOM 1737 C CA . ASP B 1 2 ? -16.547 11.5 -9.742 1 85.44 2 ASP B CA 1
ATOM 1738 C C . ASP B 1 2 ? -15.188 11.703 -9.094 1 85.44 2 ASP B C 1
ATOM 1740 O O . ASP B 1 2 ? -14.461 12.633 -9.445 1 85.44 2 ASP B O 1
ATOM 1744 N N . VAL B 1 3 ? -14.758 10.797 -8.258 1 85.81 3 VAL B N 1
ATOM 1745 C CA . VAL B 1 3 ? -13.547 10.953 -7.461 1 85.81 3 VAL B CA 1
ATOM 1746 C C . VAL B 1 3 ? -12.32 10.789 -8.352 1 85.81 3 VAL B C 1
ATOM 1748 O O . VAL B 1 3 ? -11.203 11.125 -7.949 1 85.81 3 VAL B O 1
ATOM 1751 N N . SER B 1 4 ? -12.5 10.289 -9.555 1 85.69 4 SER B N 1
ATOM 1752 C CA . SER B 1 4 ? -11.367 10.078 -10.453 1 85.69 4 SER B CA 1
ATOM 1753 C C . SER B 1 4 ? -11.109 11.312 -11.312 1 85.69 4 SER B C 1
ATOM 1755 O O . SER B 1 4 ? -10.211 11.312 -12.148 1 85.69 4 SER B O 1
ATOM 1757 N N . SER B 1 5 ? -11.891 12.344 -11.086 1 88.5 5 SER B N 1
ATOM 1758 C CA . SER B 1 5 ? -11.75 13.578 -11.844 1 88.5 5 SER B CA 1
ATOM 1759 C C . SER B 1 5 ? -11.32 14.734 -10.945 1 88.5 5 SER B C 1
ATOM 1761 O O . SER B 1 5 ? -12.047 15.109 -10.016 1 88.5 5 SER B O 1
ATOM 1763 N N . ASP B 1 6 ? -10.219 15.328 -11.297 1 88.5 6 ASP B N 1
ATOM 1764 C CA . ASP B 1 6 ? -9.734 16.469 -10.523 1 88.5 6 ASP B CA 1
ATOM 1765 C C . ASP B 1 6 ? -10.75 17.609 -10.523 1 88.5 6 ASP B C 1
ATOM 1767 O O . ASP B 1 6 ? -11.023 18.203 -9.484 1 88.5 6 ASP B O 1
ATOM 1771 N N . GLU B 1 7 ? -11.266 17.828 -11.633 1 91.38 7 GLU B N 1
ATOM 1772 C CA . GLU B 1 7 ? -12.227 18.922 -11.789 1 91.38 7 GLU B CA 1
ATOM 1773 C C . GLU B 1 7 ? -13.492 18.656 -10.977 1 91.38 7 GLU B C 1
ATOM 1775 O O . GLU B 1 7 ? -14.023 19.562 -10.336 1 91.38 7 GLU B O 1
ATOM 1780 N N . SER B 1 8 ? -13.984 17.422 -11.055 1 91.94 8 SER B N 1
ATOM 1781 C CA . SER B 1 8 ? -15.18 17.047 -10.312 1 91.94 8 SER B CA 1
ATOM 1782 C C . SER B 1 8 ? -14.977 17.219 -8.812 1 91.94 8 SER B C 1
ATOM 1784 O O . SER B 1 8 ? -15.812 17.828 -8.133 1 91.94 8 SER B O 1
ATOM 1786 N N . VAL B 1 9 ? -13.852 16.812 -8.305 1 91.88 9 VAL B N 1
ATOM 1787 C CA . VAL B 1 9 ? -13.547 16.891 -6.883 1 91.88 9 VAL B CA 1
ATOM 1788 C C . VAL B 1 9 ? -13.406 18.344 -6.457 1 91.88 9 VAL B C 1
ATOM 1790 O O . VAL B 1 9 ? -14 18.766 -5.465 1 91.88 9 VAL B O 1
ATOM 1793 N N . LYS B 1 10 ? -12.695 19.078 -7.211 1 90.94 10 LYS B N 1
ATOM 1794 C CA . LYS B 1 10 ? -12.492 20.484 -6.891 1 90.94 10 LYS B CA 1
ATOM 1795 C C . LYS B 1 10 ? -13.82 21.234 -6.844 1 90.94 10 LYS B C 1
ATOM 1797 O O . LYS B 1 10 ? -14.086 22 -5.91 1 90.94 10 LYS B O 1
ATOM 1802 N N . SER B 1 11 ? -14.625 20.984 -7.82 1 93.56 11 SER B N 1
ATOM 1803 C CA . SER B 1 11 ? -15.906 21.672 -7.918 1 93.56 11 SER B CA 1
ATOM 1804 C C . SER B 1 11 ? -16.812 21.344 -6.727 1 93.56 11 SER B C 1
ATOM 1806 O O . SER B 1 11 ? -17.438 22.234 -6.156 1 93.56 11 SER B O 1
ATOM 1808 N N . VAL B 1 12 ? -16.828 20.109 -6.367 1 93.25 12 VAL B N 1
ATOM 1809 C CA . VAL B 1 12 ? -17.688 19.672 -5.273 1 93.25 12 VAL B CA 1
ATOM 1810 C C . VAL B 1 12 ? -17.172 20.25 -3.953 1 93.25 12 VAL B C 1
ATOM 1812 O O . VAL B 1 12 ? -17.953 20.766 -3.145 1 93.25 12 VAL B O 1
ATOM 1815 N N . VAL B 1 13 ? -15.898 20.188 -3.744 1 93.81 13 VAL B N 1
ATOM 1816 C CA . VAL B 1 13 ? -15.297 20.688 -2.51 1 93.81 13 VAL B CA 1
ATOM 1817 C C . VAL B 1 13 ? -15.523 22.188 -2.398 1 93.81 13 VAL B C 1
ATOM 1819 O O . VAL B 1 13 ? -15.938 22.688 -1.348 1 93.81 13 VAL B O 1
ATOM 1822 N N . GLU B 1 14 ? -15.328 22.875 -3.488 1 93.62 14 GLU B N 1
ATOM 1823 C CA . GLU B 1 14 ? -15.547 24.312 -3.504 1 93.62 14 GLU B CA 1
ATOM 1824 C C . GLU B 1 14 ? -17.016 24.656 -3.24 1 93.62 14 GLU B C 1
ATOM 1826 O O . GLU B 1 14 ? -17.312 25.625 -2.535 1 93.62 14 GLU B O 1
ATOM 1831 N N . ALA B 1 15 ? -17.844 23.906 -3.82 1 95.06 15 ALA B N 1
ATOM 1832 C CA . ALA B 1 15 ? -19.281 24.141 -3.621 1 95.06 15 ALA B CA 1
ATOM 1833 C C . ALA B 1 15 ? -19.656 23.969 -2.152 1 95.06 15 ALA B C 1
ATOM 1835 O O . ALA B 1 15 ? -20.438 24.75 -1.616 1 95.06 15 ALA B O 1
ATOM 1836 N N . ILE B 1 16 ? -19.125 22.953 -1.512 1 95.44 16 ILE B N 1
ATOM 1837 C CA . ILE B 1 16 ? -19.422 22.688 -0.107 1 95.44 16 ILE B CA 1
ATOM 1838 C C . ILE B 1 16 ? -18.859 23.828 0.757 1 95.44 16 ILE B C 1
ATOM 1840 O O . ILE B 1 16 ? -19.547 24.312 1.66 1 95.44 16 ILE B O 1
ATOM 1844 N N . ILE B 1 17 ? -17.688 24.25 0.45 1 94.06 17 ILE B N 1
ATOM 1845 C CA . ILE B 1 17 ? -17.047 25.312 1.229 1 94.06 17 ILE B CA 1
ATOM 1846 C C . ILE B 1 17 ? -17.828 26.625 1.062 1 94.06 17 ILE B C 1
ATOM 1848 O O . ILE B 1 17 ? -18 27.375 2.025 1 94.06 17 ILE B O 1
ATOM 1852 N N . THR B 1 18 ? -18.203 26.875 -0.162 1 95.06 18 THR B N 1
ATOM 1853 C CA . THR B 1 18 ? -18.984 28.078 -0.427 1 95.06 18 THR B CA 1
ATOM 1854 C C . THR B 1 18 ? -20.297 28.062 0.354 1 95.06 18 THR B C 1
ATOM 1856 O O . THR B 1 18 ? -20.688 29.078 0.927 1 95.06 18 THR B O 1
ATOM 1859 N N . LYS B 1 19 ? -20.859 26.984 0.426 1 96.31 19 LYS B N 1
ATOM 1860 C CA . LYS B 1 19 ? -22.172 26.844 1.048 1 96.31 19 LYS B CA 1
ATOM 1861 C C . LYS B 1 19 ? -22.047 26.719 2.564 1 96.31 19 LYS B C 1
ATOM 1863 O O . LYS B 1 19 ? -22.812 27.344 3.303 1 96.31 19 LYS B O 1
ATOM 1868 N N . GLU B 1 20 ? -21.094 25.891 3.035 1 96.06 20 GLU B N 1
ATOM 1869 C CA . GLU B 1 20 ? -21.031 25.516 4.445 1 96.06 20 GLU B CA 1
ATOM 1870 C C . GLU B 1 20 ? -19.891 26.234 5.16 1 96.06 20 GLU B C 1
ATOM 1872 O O . GLU B 1 20 ? -19.828 26.234 6.391 1 96.06 20 GLU B O 1
ATOM 1877 N N . GLY B 1 21 ? -19 26.859 4.395 1 95.19 21 GLY B N 1
ATOM 1878 C CA . GLY B 1 21 ? -17.875 27.594 4.969 1 95.19 21 GLY B CA 1
ATOM 1879 C C . GLY B 1 21 ? -16.672 26.703 5.242 1 95.19 21 GLY B C 1
ATOM 1880 O O . GLY B 1 21 ? -15.539 27.188 5.258 1 95.19 21 GLY B O 1
ATOM 1881 N N . LYS B 1 22 ? -16.984 25.438 5.539 1 95.69 22 LYS B N 1
ATOM 1882 C CA . LYS B 1 22 ? -15.891 24.531 5.887 1 95.69 22 LYS B CA 1
ATOM 1883 C C . LYS B 1 22 ? -16.297 23.078 5.668 1 95.69 22 LYS B C 1
ATOM 1885 O O . LYS B 1 22 ? -17.469 22.781 5.465 1 95.69 22 LYS B O 1
ATOM 1890 N N . ILE B 1 23 ? -15.344 22.188 5.617 1 96.56 23 ILE B N 1
ATOM 1891 C CA . ILE B 1 23 ? -15.539 20.75 5.691 1 96.56 23 ILE B CA 1
ATOM 1892 C C . ILE B 1 23 ? -14.891 20.203 6.961 1 96.56 23 ILE B C 1
ATOM 1894 O O . ILE B 1 23 ? -13.664 20.25 7.109 1 96.56 23 ILE B O 1
ATOM 1898 N N . ASP B 1 24 ? -15.695 19.641 7.836 1 97.06 24 ASP B N 1
ATOM 1899 C CA . ASP B 1 24 ? -15.227 19.188 9.141 1 97.06 24 ASP B CA 1
ATOM 1900 C C . ASP B 1 24 ? -14.711 17.75 9.062 1 97.06 24 ASP B C 1
ATOM 1902 O O . ASP B 1 24 ? -13.789 17.375 9.789 1 97.06 24 ASP B O 1
ATOM 1906 N N . VAL B 1 25 ? -15.43 17 8.188 1 97.88 25 VAL B N 1
ATOM 1907 C CA . VAL B 1 25 ? -15.141 15.57 8.133 1 97.88 25 VAL B CA 1
ATOM 1908 C C . VAL B 1 25 ? -15.094 15.109 6.68 1 97.88 25 VAL B C 1
ATOM 1910 O O . VAL B 1 25 ? -15.914 15.516 5.863 1 97.88 25 VAL B O 1
ATOM 1913 N N . LEU B 1 26 ? -14.141 14.398 6.328 1 97.62 26 LEU B N 1
ATOM 1914 C CA . LEU B 1 26 ? -14.07 13.672 5.062 1 97.62 26 LEU B CA 1
ATOM 1915 C C . LEU B 1 26 ? -14.055 12.164 5.305 1 97.62 26 LEU B C 1
ATOM 1917 O O . LEU B 1 26 ? -13.203 11.656 6.047 1 97.62 26 LEU B O 1
ATOM 1921 N N . VAL B 1 27 ? -15 11.461 4.781 1 97.06 27 VAL B N 1
ATOM 1922 C CA . VAL B 1 27 ? -15.008 10 4.801 1 97.06 27 VAL B CA 1
ATOM 1923 C C . VAL B 1 27 ? -14.781 9.469 3.389 1 97.06 27 VAL B C 1
ATOM 1925 O O . VAL B 1 27 ? -15.641 9.602 2.518 1 97.06 27 VAL B O 1
ATOM 1928 N N . ASN B 1 28 ? -13.625 8.953 3.148 1 95.38 28 ASN B N 1
ATOM 1929 C CA . ASN B 1 28 ? -13.32 8.273 1.896 1 95.38 28 ASN B CA 1
ATOM 1930 C C . ASN B 1 28 ? -13.766 6.812 1.933 1 95.38 28 ASN B C 1
ATOM 1932 O O . ASN B 1 28 ? -13.156 5.992 2.621 1 95.38 28 ASN B O 1
ATOM 1936 N N . ASN B 1 29 ? -14.695 6.387 1.152 1 89.25 29 ASN B N 1
ATOM 1937 C CA . ASN B 1 29 ? -15.266 5.047 1.245 1 89.25 29 ASN B CA 1
ATOM 1938 C C . ASN B 1 29 ? -15.32 4.367 -0.119 1 89.25 29 ASN B C 1
ATOM 1940 O O . ASN B 1 29 ? -15.703 3.199 -0.22 1 89.25 29 ASN B O 1
ATOM 1944 N N . ALA B 1 30 ? -14.875 4.98 -1.164 1 76.75 30 ALA B N 1
ATOM 1945 C CA . ALA B 1 30 ? -14.984 4.383 -2.492 1 76.75 30 ALA B CA 1
ATOM 1946 C C . ALA B 1 30 ? -14.008 3.219 -2.652 1 76.75 30 ALA B C 1
ATOM 1948 O O . ALA B 1 30 ? -12.906 3.25 -2.109 1 76.75 30 ALA B O 1
ATOM 1949 N N . GLY B 1 31 ? -14.508 2.137 -3.24 1 82.12 31 GLY B N 1
ATOM 1950 C CA . GLY B 1 31 ? -13.664 0.99 -3.533 1 82.12 31 GLY B CA 1
ATOM 1951 C C . GLY B 1 31 ? -14.32 -0.011 -4.465 1 82.12 31 GLY B C 1
ATOM 1952 O O . GLY B 1 31 ? -15.531 -0.206 -4.422 1 82.12 31 GLY B O 1
ATOM 1953 N N . VAL B 1 32 ? -13.547 -0.513 -5.324 1 81.19 32 VAL B N 1
ATOM 1954 C CA . VAL B 1 32 ? -13.992 -1.573 -6.227 1 81.19 32 VAL B CA 1
ATOM 1955 C C . VAL B 1 32 ? -12.961 -2.701 -6.238 1 81.19 32 VAL B C 1
ATOM 1957 O O . VAL B 1 32 ? -11.758 -2.451 -6.195 1 81.19 32 VAL B O 1
ATOM 1960 N N . GLY B 1 33 ? -13.477 -3.875 -6.16 1 84.12 33 GLY B N 1
ATOM 1961 C CA . GLY B 1 33 ? -12.609 -5.043 -6.199 1 84.12 33 GLY B CA 1
ATOM 1962 C C . GLY B 1 33 ? -12.57 -5.715 -7.559 1 84.12 33 GLY B C 1
ATOM 1963 O O . GLY B 1 33 ? -13.227 -5.258 -8.5 1 84.12 33 GLY B O 1
ATOM 1964 N N . CYS B 1 34 ? -11.68 -6.598 -7.75 1 85.94 34 CYS B N 1
ATOM 1965 C CA . CYS B 1 34 ? -11.578 -7.465 -8.922 1 85.94 34 CYS B CA 1
ATOM 1966 C C . CYS B 1 34 ? -10.742 -8.703 -8.609 1 85.94 34 CYS B C 1
ATOM 1968 O O . CYS B 1 34 ? -9.555 -8.594 -8.297 1 85.94 34 CYS B O 1
ATOM 1970 N N . VAL B 1 35 ? -11.406 -9.805 -8.648 1 90.81 35 VAL B N 1
ATOM 1971 C CA . VAL B 1 35 ? -10.695 -11.062 -8.477 1 90.81 35 VAL B CA 1
ATOM 1972 C C . VAL B 1 35 ? -10.281 -11.617 -9.836 1 90.81 35 VAL B C 1
ATOM 1974 O O . VAL B 1 35 ? -11.133 -11.938 -10.672 1 90.81 35 VAL B O 1
ATOM 1977 N N . ALA B 1 36 ? -9.016 -11.719 -10.117 1 93.56 36 ALA B N 1
ATOM 1978 C CA . ALA B 1 36 ? -8.508 -12.156 -11.414 1 93.56 36 ALA B CA 1
ATOM 1979 C C . ALA B 1 36 ? -7.027 -12.516 -11.328 1 93.56 36 ALA B C 1
ATOM 1981 O O . ALA B 1 36 ? -6.309 -11.992 -10.469 1 93.56 36 ALA B O 1
ATOM 1982 N N . PRO B 1 37 ? -6.629 -13.453 -12.18 1 95.81 37 PRO B N 1
ATOM 1983 C CA . PRO B 1 37 ? -5.18 -13.586 -12.328 1 95.81 37 PRO B CA 1
ATOM 1984 C C . PRO B 1 37 ? -4.516 -12.281 -12.773 1 95.81 37 PRO B C 1
ATOM 1986 O O . PRO B 1 37 ? -5.02 -11.602 -13.664 1 95.81 37 PRO B O 1
ATOM 1989 N N . LEU B 1 38 ? -3.42 -11.938 -12.172 1 96.56 38 LEU B N 1
ATOM 1990 C CA . LEU B 1 38 ? -2.773 -10.648 -12.406 1 96.56 38 LEU B CA 1
ATOM 1991 C C . LEU B 1 38 ? -2.438 -10.469 -13.883 1 96.56 38 LEU B C 1
ATOM 1993 O O . LEU B 1 38 ? -2.637 -9.383 -14.438 1 96.56 38 LEU B O 1
ATOM 1997 N N . GLU B 1 39 ? -1.958 -11.539 -14.508 1 95.06 39 GLU B N 1
ATOM 1998 C CA . GLU B 1 39 ? -1.483 -11.453 -15.891 1 95.06 39 GLU B CA 1
ATOM 1999 C C . GLU B 1 39 ? -2.646 -11.289 -16.859 1 95.06 39 GLU B C 1
ATOM 2001 O O . GLU B 1 39 ? -2.438 -10.984 -18.031 1 95.06 39 GLU B O 1
ATOM 2006 N N . CYS B 1 40 ? -3.881 -11.43 -16.375 1 94.38 40 CYS B N 1
ATOM 2007 C CA . CYS B 1 40 ? -5.051 -11.281 -17.234 1 94.38 40 CYS B CA 1
ATOM 2008 C C . CYS B 1 40 ? -5.633 -9.875 -17.125 1 94.38 40 CYS B C 1
ATOM 2010 O O . CYS B 1 40 ? -6.559 -9.531 -17.859 1 94.38 40 CYS B O 1
ATOM 2012 N N . MET B 1 41 ? -5.133 -9.094 -16.281 1 93.62 41 MET B N 1
ATOM 2013 C CA . MET B 1 41 ? -5.574 -7.707 -16.156 1 93.62 41 MET B CA 1
ATOM 2014 C C . MET B 1 41 ? -4.77 -6.793 -17.062 1 93.62 41 MET B C 1
ATOM 2016 O O . MET B 1 41 ? -3.568 -7 -17.25 1 93.62 41 MET B O 1
ATOM 2020 N N . THR B 1 42 ? -5.434 -5.832 -17.641 1 93.06 42 THR B N 1
ATOM 2021 C CA . THR B 1 42 ? -4.703 -4.828 -18.406 1 93.06 42 THR B CA 1
ATOM 2022 C C . THR B 1 42 ? -4.211 -3.707 -17.5 1 93.06 42 THR B C 1
ATOM 2024 O O . THR B 1 42 ? -4.797 -3.455 -16.453 1 93.06 42 THR B O 1
ATOM 2027 N N . MET B 1 43 ? -3.193 -3.039 -17.922 1 94.44 43 MET B N 1
ATOM 2028 C CA . MET B 1 43 ? -2.691 -1.909 -17.141 1 94.44 43 MET B CA 1
ATOM 2029 C C . MET B 1 43 ? -3.742 -0.809 -17.047 1 94.44 43 MET B C 1
ATOM 2031 O O . MET B 1 43 ? -3.82 -0.11 -16.031 1 94.44 43 MET B O 1
ATOM 2035 N N . GLU B 1 44 ? -4.477 -0.698 -18.078 1 93.19 44 GLU B N 1
ATOM 2036 C CA . GLU B 1 44 ? -5.562 0.279 -18.047 1 93.19 44 GLU B CA 1
ATOM 2037 C C . GLU B 1 44 ? -6.539 -0.019 -16.906 1 93.19 44 GLU B C 1
ATOM 2039 O O . GLU B 1 44 ? -6.898 0.874 -16.141 1 93.19 44 GLU B O 1
ATOM 2044 N N . HIS B 1 45 ? -6.922 -1.255 -16.797 1 91.88 45 HIS B N 1
ATOM 2045 C CA . HIS B 1 45 ? -7.828 -1.665 -15.727 1 91.88 45 HIS B CA 1
ATOM 2046 C C . HIS B 1 45 ? -7.191 -1.479 -14.352 1 91.88 45 HIS B C 1
ATOM 2048 O O . HIS B 1 45 ? -7.848 -1.031 -13.414 1 91.88 45 HIS B O 1
ATOM 2054 N N . ILE B 1 46 ? -5.992 -1.838 -14.266 1 95.12 46 ILE B N 1
ATOM 2055 C CA . ILE B 1 46 ? -5.246 -1.729 -13.016 1 95.12 46 ILE B CA 1
ATOM 2056 C C . ILE B 1 46 ? -5.191 -0.269 -12.57 1 95.12 46 ILE B C 1
ATOM 2058 O O . ILE B 1 46 ? -5.484 0.045 -11.414 1 95.12 46 ILE B O 1
ATOM 2062 N N . LYS B 1 47 ? -4.848 0.603 -13.461 1 94.69 47 LYS B N 1
ATOM 2063 C CA . LYS B 1 47 ? -4.766 2.025 -13.141 1 94.69 47 LYS B CA 1
ATOM 2064 C C . LYS B 1 47 ? -6.141 2.592 -12.797 1 94.69 47 LYS B C 1
ATOM 2066 O O . LYS B 1 47 ? -6.262 3.447 -11.914 1 94.69 47 LYS B O 1
ATOM 2071 N N . GLN B 1 48 ? -7.152 2.131 -13.461 1 91.75 48 GLN B N 1
ATOM 2072 C CA . GLN B 1 48 ? -8.508 2.551 -13.133 1 91.75 48 GLN B CA 1
ATOM 2073 C C . GLN B 1 48 ? -8.883 2.133 -11.711 1 91.75 48 GLN B C 1
ATOM 2075 O O . GLN B 1 48 ? -9.539 2.885 -10.992 1 91.75 48 GLN B O 1
ATOM 2080 N N . MET B 1 49 ? -8.508 0.948 -11.305 1 91.81 49 MET B N 1
ATOM 2081 C CA . MET B 1 49 ? -8.758 0.47 -9.953 1 91.81 49 MET B CA 1
ATOM 2082 C C . MET B 1 49 ? -8.086 1.369 -8.922 1 91.81 49 MET B C 1
ATOM 2084 O O . MET B 1 49 ? -8.68 1.687 -7.887 1 91.81 49 MET B O 1
ATOM 2088 N N . PHE B 1 50 ? -6.867 1.792 -9.242 1 96.19 50 PHE B N 1
ATOM 2089 C CA . PHE B 1 50 ? -6.164 2.674 -8.32 1 96.19 50 PHE B CA 1
ATOM 2090 C C . PHE B 1 50 ? -6.801 4.059 -8.305 1 96.19 50 PHE B C 1
ATOM 2092 O O . PHE B 1 50 ? -6.801 4.738 -7.277 1 96.19 50 PHE B O 1
ATOM 2099 N N . ASP B 1 51 ? -7.32 4.457 -9.453 1 94.69 51 ASP B N 1
ATOM 2100 C CA . ASP B 1 51 ? -7.988 5.754 -9.523 1 94.69 51 ASP B CA 1
ATOM 2101 C C . ASP B 1 51 ? -9.172 5.82 -8.562 1 94.69 51 ASP B C 1
ATOM 2103 O O . ASP B 1 51 ? -9.383 6.836 -7.898 1 94.69 51 ASP B O 1
ATOM 2107 N N . VAL B 1 52 ? -9.828 4.754 -8.469 1 91.56 52 VAL B N 1
ATOM 2108 C CA . VAL B 1 52 ? -11.023 4.711 -7.633 1 91.56 52 VAL B CA 1
ATOM 2109 C C . VAL B 1 52 ? -10.633 4.418 -6.184 1 91.56 52 VAL B C 1
ATOM 2111 O O . VAL B 1 52 ? -11.031 5.141 -5.27 1 91.56 52 VAL B O 1
ATOM 2114 N N . ASN B 1 53 ? -9.812 3.393 -6.008 1 93.38 53 ASN B N 1
ATOM 2115 C CA . ASN B 1 53 ? -9.562 2.859 -4.672 1 93.38 53 ASN B CA 1
ATOM 2116 C C . ASN B 1 53 ? -8.539 3.699 -3.912 1 93.38 53 ASN B C 1
ATOM 2118 O O . ASN B 1 53 ? -8.43 3.592 -2.691 1 93.38 53 ASN B O 1
ATOM 2122 N N . PHE B 1 54 ? -7.773 4.516 -4.629 1 97.62 54 PHE B N 1
ATOM 2123 C CA . PHE B 1 54 ? -6.684 5.191 -3.932 1 97.62 54 PHE B CA 1
ATOM 2124 C C . PHE B 1 54 ? -6.594 6.652 -4.355 1 97.62 54 PHE B C 1
ATOM 2126 O O . PHE B 1 54 ? -6.777 7.555 -3.533 1 97.62 54 PHE B O 1
ATOM 2133 N N . PHE B 1 55 ? -6.422 6.957 -5.633 1 97.81 55 PHE B N 1
ATOM 2134 C CA . PHE B 1 55 ? -6.141 8.312 -6.098 1 97.81 55 PHE B CA 1
ATOM 2135 C C . PHE B 1 55 ? -7.34 9.219 -5.867 1 97.81 55 PHE B C 1
ATOM 2137 O O . PHE B 1 55 ? -7.18 10.422 -5.645 1 97.81 55 PHE B O 1
ATOM 2144 N N . GLY B 1 56 ? -8.531 8.68 -5.949 1 96.44 56 GLY B N 1
ATOM 2145 C CA . GLY B 1 56 ? -9.703 9.469 -5.59 1 96.44 56 GLY B CA 1
ATOM 2146 C C . GLY B 1 56 ? -9.625 10.031 -4.184 1 96.44 56 GLY B C 1
ATOM 2147 O O . GLY B 1 56 ? -9.914 11.211 -3.969 1 96.44 56 GLY B O 1
ATOM 2148 N N . SER B 1 57 ? -9.227 9.195 -3.236 1 96.94 57 SER B N 1
ATOM 2149 C CA . SER B 1 57 ? -9.062 9.633 -1.855 1 96.94 57 SER B CA 1
ATOM 2150 C C . SER B 1 57 ? -7.965 10.695 -1.741 1 96.94 57 SER B C 1
ATOM 2152 O O . SER B 1 57 ? -8.102 11.656 -0.983 1 96.94 57 SER B O 1
ATOM 2154 N N . VAL B 1 58 ? -6.867 10.477 -2.443 1 97.94 58 VAL B N 1
ATOM 2155 C CA . VAL B 1 58 ? -5.762 11.43 -2.426 1 97.94 58 VAL B CA 1
ATOM 2156 C C . VAL B 1 58 ? -6.25 12.797 -2.893 1 97.94 58 VAL B C 1
ATOM 2158 O O . VAL B 1 58 ? -5.969 13.82 -2.258 1 97.94 58 VAL B O 1
ATOM 2161 N N . ARG B 1 59 ? -7.023 12.82 -3.986 1 96.56 59 ARG B N 1
ATOM 2162 C CA . ARG B 1 59 ? -7.57 14.055 -4.535 1 96.56 59 ARG B CA 1
ATOM 2163 C C . ARG B 1 59 ? -8.414 14.789 -3.5 1 96.56 59 ARG B C 1
ATOM 2165 O O . ARG B 1 59 ? -8.289 16 -3.332 1 96.56 59 ARG B O 1
ATOM 2172 N N . LEU B 1 60 ? -9.234 14.062 -2.873 1 97.12 60 LEU B N 1
ATOM 2173 C CA . LEU B 1 60 ? -10.133 14.656 -1.89 1 97.12 60 LEU B CA 1
ATOM 2174 C C . LEU B 1 60 ? -9.352 15.203 -0.698 1 97.12 60 LEU B C 1
ATOM 2176 O O . LEU B 1 60 ? -9.625 16.312 -0.224 1 97.12 60 LEU B O 1
ATOM 2180 N N . ILE B 1 61 ? -8.375 14.469 -0.238 1 97.81 61 ILE B N 1
ATOM 2181 C CA . ILE B 1 61 ? -7.562 14.898 0.897 1 97.81 61 ILE B CA 1
ATOM 2182 C C . ILE B 1 61 ? -6.793 16.172 0.533 1 97.81 61 ILE B C 1
ATOM 2184 O O . ILE B 1 61 ? -6.773 17.125 1.304 1 97.81 61 ILE B O 1
ATOM 2188 N N . GLN B 1 62 ? -6.188 16.141 -0.655 1 96.62 62 GLN B N 1
ATOM 2189 C CA . GLN B 1 62 ? -5.461 17.328 -1.102 1 96.62 62 GLN B CA 1
ATOM 2190 C C . GLN B 1 62 ? -6.363 18.562 -1.099 1 96.62 62 GLN B C 1
ATOM 2192 O O . GLN B 1 62 ? -5.934 19.656 -0.715 1 96.62 62 GLN B O 1
ATOM 2197 N N . ALA B 1 63 ? -7.566 18.375 -1.539 1 95 63 ALA B N 1
ATOM 2198 C CA . ALA B 1 63 ? -8.492 19.484 -1.722 1 95 63 ALA B CA 1
ATOM 2199 C C . ALA B 1 63 ? -8.914 20.078 -0.378 1 95 63 ALA B C 1
ATOM 2201 O O . ALA B 1 63 ? -9.164 21.281 -0.27 1 95 63 ALA B O 1
ATOM 2202 N N . ILE B 1 64 ? -8.992 19.281 0.66 1 96.56 64 ILE B N 1
ATOM 2203 C CA . ILE B 1 64 ? -9.586 19.766 1.896 1 96.56 64 ILE B CA 1
ATOM 2204 C C . ILE B 1 64 ? -8.492 20.156 2.889 1 96.56 64 ILE B C 1
ATOM 2206 O O . ILE B 1 64 ? -8.742 20.875 3.855 1 96.56 64 ILE B O 1
ATOM 2210 N N . LEU B 1 65 ? -7.312 19.672 2.707 1 97.06 65 LEU B N 1
ATOM 2211 C CA . LEU B 1 65 ? -6.246 19.734 3.697 1 97.06 65 LEU B CA 1
ATOM 2212 C C . LEU B 1 65 ? -5.883 21.172 4.016 1 97.06 65 LEU B C 1
ATOM 2214 O O . LEU B 1 65 ? -5.758 21.547 5.184 1 97.06 65 LEU B O 1
ATOM 2218 N N . PRO B 1 66 ? -5.738 22.062 2.979 1 95.81 66 PRO B N 1
ATOM 2219 C CA . PRO B 1 66 ? -5.379 23.438 3.299 1 95.81 66 PRO B CA 1
ATOM 2220 C C . PRO B 1 66 ? -6.387 24.125 4.227 1 95.81 66 PRO B C 1
ATOM 2222 O O . PRO B 1 66 ? -5.996 24.828 5.156 1 95.81 66 PRO B O 1
ATOM 2225 N N . GLY B 1 67 ? -7.668 23.922 3.982 1 95.94 67 GLY B N 1
ATOM 2226 C CA . GLY B 1 67 ? -8.688 24.484 4.852 1 95.94 67 GLY B CA 1
ATOM 2227 C C . GLY B 1 67 ? -8.648 23.938 6.262 1 95.94 67 GLY B C 1
ATOM 2228 O O . GLY B 1 67 ? -8.789 24.672 7.234 1 95.94 67 GLY B O 1
ATOM 2229 N N . MET B 1 68 ? -8.422 22.641 6.41 1 97.94 68 MET B N 1
ATOM 2230 C CA . MET B 1 68 ? -8.336 22 7.723 1 97.94 68 MET B CA 1
ATOM 2231 C C . MET B 1 68 ? -7.109 22.5 8.484 1 97.94 68 MET B C 1
ATOM 2233 O O . MET B 1 68 ? -7.18 22.75 9.688 1 97.94 68 MET B O 1
ATOM 2237 N N . LYS B 1 69 ? -5.992 22.609 7.785 1 97.88 69 LYS B N 1
ATOM 2238 C CA . LYS B 1 69 ? -4.77 23.094 8.414 1 97.88 69 LYS B CA 1
ATOM 2239 C C . LYS B 1 69 ? -4.93 24.531 8.898 1 97.88 69 LYS B C 1
ATOM 2241 O O . LYS B 1 69 ? -4.52 24.859 10.008 1 97.88 69 LYS B O 1
ATOM 2246 N N . ALA B 1 70 ? -5.52 25.359 8.07 1 96.81 70 ALA B N 1
ATOM 2247 C CA . ALA B 1 70 ? -5.707 26.75 8.422 1 96.81 70 ALA B CA 1
ATOM 2248 C C . ALA B 1 70 ? -6.543 26.891 9.688 1 96.81 70 ALA B C 1
ATOM 2250 O O . ALA B 1 70 ? -6.27 27.75 10.531 1 96.81 70 ALA B O 1
ATOM 2251 N N . ARG B 1 71 ? -7.512 26.094 9.875 1 97.12 71 ARG B N 1
ATOM 2252 C CA . ARG B 1 71 ? -8.406 26.203 11.023 1 97.12 71 ARG B CA 1
ATOM 2253 C C . ARG B 1 71 ? -7.949 25.312 12.172 1 97.12 71 ARG B C 1
ATOM 2255 O O . ARG B 1 71 ? -8.516 25.359 13.266 1 97.12 71 ARG B O 1
ATOM 2262 N N . GLN B 1 72 ? -6.949 24.422 11.922 1 98 72 GLN B N 1
ATOM 2263 C CA . GLN B 1 72 ? -6.418 23.469 12.891 1 98 72 GLN B CA 1
ATOM 2264 C C . GLN B 1 72 ? -7.527 22.594 13.469 1 98 72 GLN B C 1
ATOM 2266 O O . GLN B 1 72 ? -7.641 22.453 14.688 1 98 72 GLN B O 1
ATOM 2271 N N . ASP B 1 73 ? -8.32 22.125 12.539 1 98 73 ASP B N 1
ATOM 2272 C CA . ASP B 1 73 ? -9.453 21.266 12.891 1 98 73 ASP B CA 1
ATOM 2273 C C . ASP B 1 73 ? -9.922 20.453 11.68 1 98 73 ASP B C 1
ATOM 2275 O O . ASP B 1 73 ? -9.977 20.969 10.562 1 98 73 ASP B O 1
ATOM 2279 N N . GLY B 1 74 ? -10.219 19.219 11.883 1 97.94 74 GLY B N 1
ATOM 2280 C CA . GLY B 1 74 ? -10.703 18.344 10.836 1 97.94 74 GLY B CA 1
ATOM 2281 C C . GLY B 1 74 ? -10.492 16.875 11.148 1 97.94 74 GLY B C 1
ATOM 2282 O O . GLY B 1 74 ? -9.688 16.516 12.008 1 97.94 74 GLY B O 1
ATOM 2283 N N . TYR B 1 75 ? -11.273 16.078 10.555 1 98.62 75 TYR B N 1
ATOM 2284 C CA . TYR B 1 75 ? -11.18 14.641 10.742 1 98.62 75 TYR B CA 1
ATOM 2285 C C . TYR B 1 75 ? -11.32 13.906 9.414 1 98.62 75 TYR B C 1
ATOM 2287 O O . TYR B 1 75 ? -12.328 14.062 8.719 1 98.62 75 TYR B O 1
ATOM 2295 N N . ILE B 1 76 ? -10.328 13.18 9.031 1 98.44 76 ILE B N 1
ATOM 2296 C CA . ILE B 1 76 ? -10.336 12.367 7.824 1 98.44 76 ILE B CA 1
ATOM 2297 C C . ILE B 1 76 ? -10.477 10.891 8.195 1 98.44 76 ILE B C 1
ATOM 2299 O O . ILE B 1 76 ? -9.727 10.383 9.031 1 98.44 76 ILE B O 1
ATOM 2303 N N . VAL B 1 77 ? -11.438 10.219 7.652 1 98.38 77 VAL B N 1
ATOM 2304 C CA . VAL B 1 77 ? -11.617 8.781 7.816 1 98.38 77 VAL B CA 1
ATOM 2305 C C . VAL B 1 77 ? -11.445 8.086 6.469 1 98.38 77 VAL B C 1
ATOM 2307 O O . VAL B 1 77 ? -12.211 8.344 5.531 1 98.38 77 VAL B O 1
ATOM 2310 N N . ASN B 1 78 ? -10.445 7.281 6.324 1 97.81 78 ASN B N 1
ATOM 2311 C CA . ASN B 1 78 ? -10.234 6.422 5.164 1 97.81 78 ASN B CA 1
ATOM 2312 C C . ASN B 1 78 ? -10.773 5.012 5.41 1 97.81 78 ASN B C 1
ATOM 2314 O O . ASN B 1 78 ? -10.406 4.367 6.395 1 97.81 78 ASN B O 1
ATOM 2318 N N . VAL B 1 79 ? -11.578 4.531 4.527 1 94.5 79 VAL B N 1
ATOM 2319 C CA . VAL B 1 79 ? -12.094 3.172 4.637 1 94.5 79 VAL B CA 1
ATOM 2320 C C . VAL B 1 79 ? -11.297 2.238 3.732 1 94.5 79 VAL B C 1
ATOM 2322 O O . VAL B 1 79 ? -11.289 2.402 2.51 1 94.5 79 VAL B O 1
ATOM 2325 N N . SER B 1 80 ? -10.633 1.398 4.297 1 93.62 80 SER B N 1
ATOM 2326 C CA . SER B 1 80 ? -9.852 0.374 3.613 1 93.62 80 SER B CA 1
ATOM 2327 C C . SER B 1 80 ? -10.539 -0.986 3.686 1 93.62 80 SER B C 1
ATOM 2329 O O . SER B 1 80 ? -11.734 -1.094 3.439 1 93.62 80 SER B O 1
ATOM 2331 N N . SER B 1 81 ? -9.789 -2.047 3.955 1 89 81 SER B N 1
ATOM 2332 C CA . SER B 1 81 ? -10.234 -3.436 4.02 1 89 81 SER B CA 1
ATOM 2333 C C . SER B 1 81 ? -9.266 -4.289 4.832 1 89 81 SER B C 1
ATOM 2335 O O . SER B 1 81 ? -8.141 -3.873 5.102 1 89 81 SER B O 1
ATOM 2337 N N . ILE B 1 82 ? -9.797 -5.406 5.25 1 87.44 82 ILE B N 1
ATOM 2338 C CA . ILE B 1 82 ? -8.891 -6.406 5.801 1 87.44 82 ILE B CA 1
ATOM 2339 C C . ILE B 1 82 ? -7.812 -6.746 4.77 1 87.44 82 ILE B C 1
ATOM 2341 O O . ILE B 1 82 ? -6.68 -7.07 5.133 1 87.44 82 ILE B O 1
ATOM 2345 N N . PHE B 1 83 ? -8.164 -6.586 3.516 1 88.88 83 PHE B N 1
ATOM 2346 C CA . PHE B 1 83 ? -7.207 -6.836 2.445 1 88.88 83 PHE B CA 1
ATOM 2347 C C . PHE B 1 83 ? -6.25 -5.66 2.291 1 88.88 83 PHE B C 1
ATOM 2349 O O . PHE B 1 83 ? -5.402 -5.656 1.395 1 88.88 83 PHE B O 1
ATOM 2356 N N . GLY B 1 84 ? -6.324 -4.723 3.141 1 92.19 84 GLY B N 1
ATOM 2357 C CA . GLY B 1 84 ? -5.332 -3.672 3.305 1 92.19 84 GLY B CA 1
ATOM 2358 C C . GLY B 1 84 ? -4.332 -3.965 4.406 1 92.19 84 GLY B C 1
ATOM 2359 O O . GLY B 1 84 ? -3.328 -3.26 4.547 1 92.19 84 GLY B O 1
ATOM 2360 N N . ILE B 1 85 ? -4.664 -5 5.164 1 90.12 85 ILE B N 1
ATOM 2361 C CA . ILE B 1 85 ? -3.775 -5.469 6.219 1 90.12 85 ILE B CA 1
ATOM 2362 C C . ILE B 1 85 ? -2.988 -6.684 5.73 1 90.12 85 ILE B C 1
ATOM 2364 O O . ILE B 1 85 ? -1.771 -6.754 5.91 1 90.12 85 ILE B O 1
ATOM 2368 N N . THR B 1 86 ? -3.732 -7.578 5.152 1 92.31 86 THR B N 1
ATOM 2369 C CA . THR B 1 86 ? -3.125 -8.75 4.539 1 92.31 86 THR B CA 1
ATOM 2370 C C . THR B 1 86 ? -3.537 -8.867 3.074 1 92.31 86 THR B C 1
ATOM 2372 O O . THR B 1 86 ? -4.684 -8.578 2.721 1 92.31 86 THR B O 1
ATOM 2375 N N . GLY B 1 87 ? -2.613 -9.266 2.225 1 94.44 87 GLY B N 1
ATOM 2376 C CA . GLY B 1 87 ? -2.941 -9.453 0.821 1 94.44 87 GLY B CA 1
ATOM 2377 C C . GLY B 1 87 ? -3.943 -10.57 0.59 1 94.44 87 GLY B C 1
ATOM 2378 O O . GLY B 1 87 ? -3.928 -11.586 1.293 1 94.44 87 GLY B O 1
ATOM 2379 N N . GLY B 1 88 ? -4.824 -10.352 -0.384 1 93.56 88 GLY B N 1
ATOM 2380 C CA . GLY B 1 88 ? -5.781 -11.375 -0.781 1 93.56 88 GLY B CA 1
ATOM 2381 C C . GLY B 1 88 ? -5.43 -12.039 -2.098 1 93.56 88 GLY B C 1
ATOM 2382 O O . GLY B 1 88 ? -5.27 -11.367 -3.117 1 93.56 88 GLY B O 1
ATOM 2383 N N . PRO B 1 89 ? -5.355 -13.375 -2.088 1 95.88 89 PRO B N 1
ATOM 2384 C CA . PRO B 1 89 ? -5.047 -14.07 -3.34 1 95.88 89 PRO B CA 1
ATOM 2385 C C . PRO B 1 89 ? -6.016 -13.719 -4.469 1 95.88 89 PRO B C 1
ATOM 2387 O O . PRO B 1 89 ? -7.23 -13.695 -4.258 1 95.88 89 PRO B O 1
ATOM 2390 N N . PHE B 1 90 ? -5.512 -13.336 -5.641 1 95.12 90 PHE B N 1
ATOM 2391 C CA . PHE B 1 90 ? -6.223 -12.984 -6.863 1 95.12 90 PHE B CA 1
ATOM 2392 C C . PHE B 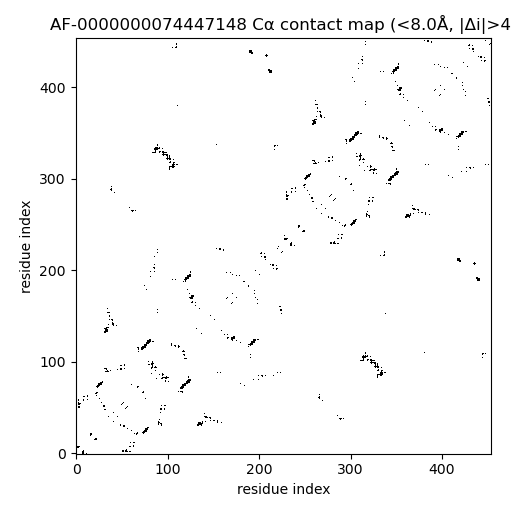1 90 ? -6.93 -11.641 -6.711 1 95.12 90 PHE B C 1
ATOM 2394 O O . PHE B 1 90 ? -7.637 -11.203 -7.617 1 95.12 90 PHE B O 1
ATOM 2401 N N . ASN B 1 91 ? -6.773 -11 -5.582 1 93.75 91 ASN B N 1
ATOM 2402 C CA . ASN B 1 91 ? -7.195 -9.617 -5.367 1 93.75 91 ASN B CA 1
ATOM 2403 C C . ASN B 1 91 ? -6 -8.672 -5.262 1 93.75 91 ASN B C 1
ATOM 2405 O O . ASN B 1 91 ? -5.961 -7.805 -4.391 1 93.75 91 ASN B O 1
ATOM 2409 N N . ASP B 1 92 ? -5.098 -8.883 -6.066 1 96.38 92 ASP B N 1
ATOM 2410 C CA . ASP B 1 92 ? -3.771 -8.289 -5.926 1 96.38 92 ASP B CA 1
ATOM 2411 C C . ASP B 1 92 ? -3.842 -6.77 -5.996 1 96.38 92 ASP B C 1
ATOM 2413 O O . ASP B 1 92 ? -3.289 -6.074 -5.141 1 96.38 92 ASP B O 1
ATOM 2417 N N . MET B 1 93 ? -4.574 -6.258 -6.957 1 95.56 93 MET B N 1
ATOM 2418 C CA . MET B 1 93 ? -4.57 -4.812 -7.18 1 95.56 93 MET B CA 1
ATOM 2419 C C . MET B 1 93 ? -5.473 -4.105 -6.176 1 95.56 93 MET B C 1
ATOM 2421 O O . MET B 1 93 ? -5.191 -2.977 -5.77 1 95.56 93 MET B O 1
ATOM 2425 N N . TYR B 1 94 ? -6.527 -4.789 -5.82 1 93.75 94 TYR B N 1
ATOM 2426 C CA . TYR B 1 94 ? -7.348 -4.262 -4.734 1 93.75 94 TYR B CA 1
ATOM 2427 C C . TYR B 1 94 ? -6.543 -4.164 -3.443 1 93.75 94 TYR B C 1
ATOM 2429 O O . TYR B 1 94 ? -6.512 -3.111 -2.801 1 93.75 94 TYR B O 1
ATOM 2437 N N . SER B 1 95 ? -5.906 -5.281 -3.082 1 96 95 SER B N 1
ATOM 2438 C CA . SER B 1 95 ? -5.066 -5.289 -1.889 1 96 95 SER B CA 1
ATOM 2439 C C . SER B 1 95 ? -3.984 -4.219 -1.965 1 96 95 SER B C 1
ATOM 2441 O O . SER B 1 95 ? -3.762 -3.484 -1 1 96 95 SER B O 1
ATOM 2443 N N . ALA B 1 96 ? -3.338 -4.125 -3.092 1 98.06 96 ALA B N 1
ATOM 2444 C CA . ALA B 1 96 ? -2.279 -3.137 -3.266 1 98.06 96 ALA B CA 1
ATOM 2445 C C . ALA B 1 96 ? -2.803 -1.724 -3.021 1 98.06 96 ALA B C 1
ATOM 2447 O O . ALA B 1 96 ? -2.172 -0.935 -2.314 1 98.06 96 ALA B O 1
ATOM 2448 N N . ALA B 1 97 ? -3.926 -1.41 -3.572 1 97.25 97 ALA B N 1
ATOM 2449 C CA . ALA B 1 97 ? -4.504 -0.08 -3.4 1 97.25 97 ALA B CA 1
ATOM 2450 C C . ALA B 1 97 ? -4.859 0.181 -1.939 1 97.25 97 ALA B C 1
ATOM 2452 O O . ALA B 1 97 ? -4.641 1.282 -1.43 1 97.25 97 ALA B O 1
ATOM 2453 N N . LYS B 1 98 ? -5.418 -0.793 -1.33 1 96.69 98 LYS B N 1
ATOM 2454 C CA . LYS B 1 98 ? -5.809 -0.633 0.068 1 96.69 98 LYS B CA 1
ATOM 2455 C C . LYS B 1 98 ? -4.582 -0.557 0.975 1 96.69 98 LYS B C 1
ATOM 2457 O O . LYS B 1 98 ? -4.594 0.154 1.981 1 96.69 98 LYS B O 1
ATOM 2462 N N . PHE B 1 99 ? -3.504 -1.309 0.637 1 97.44 99 PHE B N 1
ATOM 2463 C CA . PHE B 1 99 ? -2.227 -1.119 1.314 1 97.44 99 PHE B CA 1
ATOM 2464 C C . PHE B 1 99 ? -1.73 0.312 1.144 1 97.44 99 PHE B C 1
ATOM 2466 O O . PHE B 1 99 ? -1.24 0.923 2.096 1 97.44 99 PHE B O 1
ATOM 2473 N N . ALA B 1 100 ? -1.852 0.786 -0.049 1 98.44 100 ALA B N 1
ATOM 2474 C CA . ALA B 1 100 ? -1.438 2.162 -0.314 1 98.44 100 ALA B CA 1
ATOM 2475 C C . ALA B 1 100 ? -2.174 3.141 0.597 1 98.44 100 ALA B C 1
ATOM 2477 O O . ALA B 1 100 ? -1.579 4.094 1.104 1 98.44 100 ALA B O 1
ATOM 2478 N N . MET B 1 101 ? -3.441 2.902 0.832 1 97.88 101 MET B N 1
ATOM 2479 C CA . MET B 1 101 ? -4.227 3.734 1.741 1 97.88 101 MET B CA 1
ATOM 2480 C C . MET B 1 101 ? -3.639 3.703 3.148 1 97.88 101 MET B C 1
ATOM 2482 O O . MET B 1 101 ? -3.619 4.723 3.842 1 97.88 101 MET B O 1
ATOM 2486 N N . GLY B 1 102 ? -3.221 2.553 3.564 1 96.94 102 GLY B N 1
ATOM 2487 C CA . GLY B 1 102 ? -2.551 2.441 4.848 1 96.94 102 GLY B CA 1
ATOM 2488 C C . GLY B 1 102 ? -1.277 3.262 4.934 1 96.94 102 GLY B C 1
ATOM 2489 O O . GLY B 1 102 ? -1.063 3.99 5.902 1 96.94 102 GLY B O 1
ATOM 2490 N N . GLY B 1 103 ? -0.452 3.137 3.887 1 97.25 103 GLY B N 1
ATOM 2491 C CA . GLY B 1 103 ? 0.773 3.918 3.836 1 97.25 103 GLY B CA 1
ATOM 2492 C C . GLY B 1 103 ? 0.527 5.414 3.867 1 97.25 103 GLY B C 1
ATOM 2493 O O . GLY B 1 103 ? 1.23 6.152 4.562 1 97.25 103 GLY B O 1
ATOM 2494 N N . LEU B 1 104 ? -0.469 5.855 3.141 1 98.38 104 LEU B N 1
ATOM 2495 C CA . LEU B 1 104 ? -0.857 7.262 3.133 1 98.38 104 LEU B CA 1
ATOM 2496 C C . LEU B 1 104 ? -1.296 7.711 4.52 1 98.38 104 LEU B C 1
ATOM 2498 O O . LEU B 1 104 ? -0.854 8.758 5.008 1 98.38 104 LEU B O 1
ATOM 2502 N N . THR B 1 105 ? -2.127 6.938 5.148 1 98.31 105 THR B N 1
ATOM 2503 C CA . THR B 1 105 ? -2.68 7.273 6.453 1 98.31 105 THR B CA 1
ATOM 2504 C C . THR B 1 105 ? -1.575 7.367 7.5 1 98.31 105 THR B C 1
ATOM 2506 O O . THR B 1 105 ? -1.501 8.344 8.25 1 98.31 105 THR B O 1
ATOM 2509 N N . GLU B 1 106 ? -0.689 6.406 7.508 1 97 106 GLU B N 1
ATOM 2510 C CA . GLU B 1 106 ? 0.395 6.383 8.484 1 97 106 GLU B CA 1
ATOM 2511 C C . GLU B 1 106 ? 1.354 7.551 8.273 1 97 106 GLU B C 1
ATOM 2513 O O . GLU B 1 106 ? 1.916 8.078 9.234 1 97 106 GLU B O 1
ATOM 2518 N N . SER B 1 107 ? 1.585 7.91 7.047 1 97.44 107 SER B N 1
ATOM 2519 C CA . SER B 1 107 ? 2.5 9.008 6.738 1 97.44 107 SER B CA 1
ATOM 2520 C C . SER B 1 107 ? 1.922 10.352 7.164 1 97.44 107 SER B C 1
ATOM 2522 O O . SER B 1 107 ? 2.65 11.219 7.648 1 97.44 107 SER B O 1
ATOM 2524 N N . LEU B 1 108 ? 0.643 10.492 7.012 1 98.44 108 LEU B N 1
ATOM 2525 C CA . LEU B 1 108 ? -0.014 11.773 7.27 1 98.44 108 LEU B CA 1
ATOM 2526 C C . LEU B 1 108 ? -0.288 11.953 8.758 1 98.44 108 LEU B C 1
ATOM 2528 O O . LEU B 1 108 ? -0.311 13.078 9.258 1 98.44 108 LEU B O 1
ATOM 2532 N N . ALA B 1 109 ? -0.481 10.883 9.492 1 98.38 109 ALA B N 1
ATOM 2533 C CA . ALA B 1 109 ? -0.996 10.922 10.859 1 98.38 109 ALA B CA 1
ATOM 2534 C C . ALA B 1 109 ? -0.125 11.805 11.742 1 98.38 109 ALA B C 1
ATOM 2536 O O . ALA B 1 109 ? -0.62 12.75 12.375 1 98.38 109 ALA B O 1
ATOM 2537 N N . PRO B 1 110 ? 1.192 11.57 11.781 1 97.44 110 PRO B N 1
ATOM 2538 C CA . PRO B 1 110 ? 1.999 12.414 12.664 1 97.44 110 PRO B CA 1
ATOM 2539 C C . PRO B 1 110 ? 2.031 13.875 12.211 1 97.44 110 PRO B C 1
ATOM 2541 O O . PRO B 1 110 ? 2.168 14.781 13.039 1 97.44 110 PRO B O 1
ATOM 2544 N N . VAL B 1 111 ? 1.924 14.18 10.906 1 98.31 111 VAL B N 1
ATOM 2545 C CA . VAL B 1 111 ? 1.933 15.539 10.367 1 98.31 111 VAL B CA 1
ATOM 2546 C C . VAL B 1 111 ? 0.636 16.25 10.75 1 98.31 111 VAL B C 1
ATOM 2548 O O . VAL B 1 111 ? 0.663 17.375 11.258 1 98.31 111 VAL B O 1
ATOM 2551 N N . LEU B 1 112 ? -0.481 15.555 10.523 1 98.44 112 LEU B N 1
ATOM 2552 C CA . LEU B 1 112 ? -1.789 16.156 10.773 1 98.44 112 LEU B CA 1
ATOM 2553 C C . LEU B 1 112 ? -1.991 16.422 12.258 1 98.44 112 LEU B C 1
ATOM 2555 O O . LEU B 1 112 ? -2.654 17.406 12.633 1 98.44 112 LEU B O 1
ATOM 2559 N N . LYS B 1 113 ? -1.422 15.555 13.039 1 97.75 113 LYS B N 1
ATOM 2560 C CA . LYS B 1 113 ? -1.484 15.766 14.484 1 97.75 113 LYS B CA 1
ATOM 2561 C C . LYS B 1 113 ? -0.925 17.141 14.859 1 97.75 113 LYS B C 1
ATOM 2563 O O . LYS B 1 113 ? -1.435 17.797 15.773 1 97.75 113 LYS B O 1
ATOM 2568 N N . GLN B 1 114 ? 0.096 17.625 14.133 1 97.62 114 GLN B N 1
ATOM 2569 C CA . GLN B 1 114 ? 0.697 18.922 14.391 1 97.62 114 GLN B CA 1
ATOM 2570 C C . GLN B 1 114 ? -0.268 20.062 14.055 1 97.62 114 GLN B C 1
ATOM 2572 O O . GLN B 1 114 ? -0.051 21.203 14.445 1 97.62 114 GLN B O 1
ATOM 2577 N N . PHE B 1 115 ? -1.305 19.766 13.344 1 98.06 115 PHE B N 1
ATOM 2578 C CA . PHE B 1 115 ? -2.293 20.75 12.93 1 98.06 115 PHE B CA 1
ATOM 2579 C C . PHE B 1 115 ? -3.625 20.516 13.633 1 98.06 115 PHE B C 1
ATOM 2581 O O . PHE B 1 115 ? -4.652 21.078 13.234 1 98.06 115 PHE B O 1
ATOM 2588 N N . ASN B 1 116 ? -3.631 19.578 14.617 1 97.81 116 ASN B N 1
ATOM 2589 C CA . ASN B 1 116 ? -4.848 19.219 15.336 1 97.81 116 ASN B CA 1
ATOM 2590 C C . ASN B 1 116 ? -5.906 18.656 14.398 1 97.81 116 ASN B C 1
ATOM 2592 O O . ASN B 1 116 ? -7.09 18.969 14.523 1 97.81 116 ASN B O 1
ATOM 2596 N N . ILE B 1 117 ? -5.48 17.969 13.391 1 98.31 117 ILE B N 1
ATOM 2597 C CA . ILE B 1 117 ? -6.344 17.25 12.469 1 98.31 117 ILE B CA 1
ATOM 2598 C C . ILE B 1 117 ? -6.25 15.75 12.75 1 98.31 117 ILE B C 1
ATOM 2600 O O . ILE B 1 117 ? -5.156 15.219 12.984 1 98.31 117 ILE B O 1
ATOM 2604 N N . LYS B 1 118 ? -7.344 15.094 12.852 1 98.31 118 LYS B N 1
ATOM 2605 C CA . LYS B 1 118 ? -7.398 13.656 13.117 1 98.31 118 LYS B CA 1
ATOM 2606 C C . LYS B 1 118 ? -7.508 12.867 11.812 1 98.31 118 LYS B C 1
ATOM 2608 O O . LYS B 1 118 ? -8.094 13.336 10.836 1 98.31 118 LYS B O 1
ATOM 2613 N N . ILE B 1 119 ? -6.977 11.711 11.789 1 98.5 119 ILE B N 1
ATOM 2614 C CA . ILE B 1 119 ? -7.105 10.789 10.664 1 98.5 119 ILE B CA 1
ATOM 2615 C C . ILE B 1 119 ? -7.219 9.359 11.172 1 98.5 119 ILE B C 1
ATOM 2617 O O . ILE B 1 119 ? -6.523 8.977 12.117 1 98.5 119 ILE B O 1
ATOM 2621 N N . SER B 1 120 ? -8.125 8.609 10.664 1 98.38 120 SER B N 1
ATOM 2622 C CA . SER B 1 120 ? -8.32 7.207 11.016 1 98.38 120 SER B CA 1
ATOM 2623 C C . SER B 1 120 ? -8.477 6.34 9.773 1 98.38 120 SER B C 1
ATOM 2625 O O . SER B 1 120 ? -8.922 6.82 8.727 1 98.38 120 SER B O 1
ATOM 2627 N N . LEU B 1 121 ? -8.055 5.164 9.891 1 97.44 121 LEU B N 1
ATOM 2628 C CA . LEU B 1 121 ? -8.195 4.117 8.891 1 97.44 121 LEU B CA 1
ATOM 2629 C C . LEU B 1 121 ? -9.117 3.01 9.383 1 97.44 121 LEU B C 1
ATOM 2631 O O . LEU B 1 121 ? -8.805 2.322 10.359 1 97.44 121 LEU B O 1
ATOM 2635 N N . VAL B 1 122 ? -10.258 2.852 8.758 1 95.75 122 VAL B N 1
ATOM 2636 C CA . VAL B 1 122 ? -11.211 1.797 9.078 1 95.75 122 VAL B CA 1
ATOM 2637 C C . VAL B 1 122 ? -11 0.605 8.148 1 95.75 122 VAL B C 1
ATOM 2639 O O . VAL B 1 122 ? -10.977 0.762 6.926 1 95.75 122 VAL B O 1
ATOM 2642 N N . GLU B 1 123 ? -10.883 -0.505 8.664 1 93.06 123 GLU B N 1
ATOM 2643 C CA . GLU B 1 123 ? -10.562 -1.712 7.906 1 93.06 123 GLU B CA 1
ATOM 2644 C C . GLU B 1 123 ? -11.609 -2.799 8.133 1 93.06 123 GLU B C 1
ATOM 2646 O O . GLU B 1 123 ? -11.414 -3.691 8.961 1 93.06 123 GLU B O 1
ATOM 2651 N N . PRO B 1 124 ? -12.586 -2.809 7.289 1 89.75 124 PRO B N 1
ATOM 2652 C CA . PRO B 1 124 ? -13.664 -3.791 7.426 1 89.75 124 PRO B CA 1
ATOM 2653 C C . PRO B 1 124 ? -13.289 -5.16 6.863 1 89.75 124 PRO B C 1
ATOM 2655 O O . PRO B 1 124 ? -12.406 -5.262 6.012 1 89.75 124 PRO B O 1
ATOM 2658 N N . GLY B 1 125 ? -13.938 -6.172 7.379 1 85.31 125 GLY B N 1
ATOM 2659 C CA . GLY B 1 125 ? -13.969 -7.461 6.711 1 85.31 125 GLY B CA 1
ATOM 2660 C C . GLY B 1 125 ? -14.961 -7.512 5.562 1 85.31 125 GLY B C 1
ATOM 2661 O O . GLY B 1 125 ? -15.344 -6.477 5.016 1 85.31 125 GLY B O 1
ATOM 2662 N N . PRO B 1 126 ? -15.312 -8.711 5.156 1 80.81 126 PRO B N 1
ATOM 2663 C CA . PRO B 1 126 ? -16.297 -8.82 4.086 1 80.81 126 PRO B CA 1
ATOM 2664 C C . PRO B 1 126 ? -17.625 -8.148 4.441 1 80.81 126 PRO B C 1
ATOM 2666 O O . PRO B 1 126 ? -18.125 -8.312 5.559 1 80.81 126 PRO B O 1
ATOM 2669 N N . VAL B 1 127 ? -17.969 -7.324 3.533 1 80.31 127 VAL B N 1
ATOM 2670 C CA . VAL B 1 127 ? -19.266 -6.672 3.678 1 80.31 127 VAL B CA 1
ATOM 2671 C C . VAL B 1 127 ? -20.266 -7.301 2.719 1 80.31 127 VAL B C 1
ATOM 2673 O O . VAL B 1 127 ? -20.047 -7.324 1.506 1 80.31 127 VAL B O 1
ATOM 2676 N N . VAL B 1 128 ? -21.312 -7.75 3.189 1 77.62 128 VAL B N 1
ATOM 2677 C CA . VAL B 1 128 ? -22.266 -8.578 2.461 1 77.62 128 VAL B CA 1
ATOM 2678 C C . VAL B 1 128 ? -22.797 -7.809 1.249 1 77.62 128 VAL B C 1
ATOM 2680 O O . VAL B 1 128 ? -22.891 -8.359 0.15 1 77.62 128 VAL B O 1
ATOM 2683 N N . THR B 1 129 ? -23.094 -6.598 1.382 1 67.5 129 THR B N 1
ATOM 2684 C CA . THR B 1 129 ? -23.734 -5.824 0.325 1 67.5 129 THR B CA 1
ATOM 2685 C C . THR B 1 129 ? -22.734 -5.496 -0.785 1 67.5 129 THR B C 1
ATOM 2687 O O . THR B 1 129 ? -23.125 -5.238 -1.924 1 67.5 129 THR B O 1
ATOM 2690 N N . SER B 1 130 ? -21.531 -5.512 -0.464 1 66.62 130 SER B N 1
ATOM 2691 C CA . SER B 1 130 ? -20.531 -5.062 -1.44 1 66.62 130 SER B CA 1
ATOM 2692 C C . SER B 1 130 ? -19.719 -6.234 -1.983 1 66.62 130 SER B C 1
ATOM 2694 O O . SER B 1 130 ? -18.984 -6.086 -2.963 1 66.62 130 SER B O 1
ATOM 2696 N N . PHE B 1 131 ? -20 -7.363 -1.416 1 65.5 131 PHE B N 1
ATOM 2697 C CA . PHE B 1 131 ? -19.172 -8.516 -1.746 1 65.5 131 PHE B CA 1
ATOM 2698 C C . PHE B 1 131 ? -19.281 -8.852 -3.229 1 65.5 131 PHE B C 1
ATOM 2700 O O . PHE B 1 131 ? -18.266 -8.992 -3.912 1 65.5 131 PHE B O 1
ATOM 2707 N N . MET B 1 132 ? -20.531 -8.977 -3.537 1 62.47 132 MET B N 1
ATOM 2708 C CA . MET B 1 132 ? -20.734 -9.359 -4.934 1 62.47 132 MET B CA 1
ATOM 2709 C C . MET B 1 132 ? -20.172 -8.289 -5.871 1 62.47 132 MET B C 1
ATOM 2711 O O . MET B 1 132 ? -19.578 -8.609 -6.898 1 62.47 132 MET B O 1
ATOM 2715 N N . SER B 1 133 ? -20.391 -7.148 -5.535 1 62.75 133 SER B N 1
ATOM 2716 C CA . SER B 1 133 ? -19.891 -6.059 -6.367 1 62.75 133 SER B CA 1
ATOM 2717 C C . SER B 1 133 ? -18.359 -6.059 -6.41 1 62.75 133 SER B C 1
ATOM 2719 O O . SER B 1 133 ? -17.766 -5.789 -7.457 1 62.75 133 SER B O 1
ATOM 2721 N N . ASN B 1 134 ? -17.797 -6.383 -5.371 1 64.69 134 ASN B N 1
ATOM 2722 C CA . ASN B 1 134 ? -16.344 -6.438 -5.297 1 64.69 134 ASN B CA 1
ATOM 2723 C C . ASN B 1 134 ? -15.789 -7.621 -6.086 1 64.69 134 ASN B C 1
ATOM 2725 O O . ASN B 1 134 ? -14.711 -7.523 -6.684 1 64.69 134 ASN B O 1
ATOM 2729 N N . LEU B 1 135 ? -16.562 -8.664 -6.008 1 62.75 135 LEU B N 1
ATOM 2730 C CA . LEU B 1 135 ? -16.156 -9.844 -6.766 1 62.75 135 LEU B CA 1
ATOM 2731 C C . LEU B 1 135 ? -16.312 -9.609 -8.266 1 62.75 135 LEU B C 1
ATOM 2733 O O . LEU B 1 135 ? -15.477 -10.031 -9.062 1 62.75 135 LEU B O 1
ATOM 2737 N N . LYS B 1 136 ? -17.531 -8.977 -8.508 1 60 136 LYS B N 1
ATOM 2738 C CA . LYS B 1 136 ? -17.922 -8.852 -9.906 1 60 136 LYS B CA 1
ATOM 2739 C C . LYS B 1 136 ? -17.453 -7.523 -10.492 1 60 136 LYS B C 1
ATOM 2741 O O . LYS B 1 136 ? -17.484 -7.336 -11.711 1 60 136 LYS B O 1
ATOM 2746 N N . GLY B 1 137 ? -17.109 -6.715 -9.617 1 59.41 137 GLY B N 1
ATOM 2747 C CA . GLY B 1 137 ? -16.875 -5.367 -10.109 1 59.41 137 GLY B CA 1
ATOM 2748 C C . GLY B 1 137 ? -16.234 -5.34 -11.484 1 59.41 137 GLY B C 1
ATOM 2749 O O . GLY B 1 137 ? -16.922 -5.531 -12.492 1 59.41 137 GLY B O 1
ATOM 2750 N N . MET B 1 138 ? -14.945 -5.367 -11.672 1 61.12 138 MET B N 1
ATOM 2751 C CA . MET B 1 138 ? -14.359 -5.113 -12.984 1 61.12 138 MET B CA 1
ATOM 2752 C C . MET B 1 138 ? -13.992 -6.422 -13.68 1 61.12 138 MET B C 1
ATOM 2754 O O . MET B 1 138 ? -13.141 -6.438 -14.57 1 61.12 138 MET B O 1
ATOM 2758 N N . VAL B 1 139 ? -14.633 -7.48 -13.25 1 60.72 139 VAL B N 1
ATOM 2759 C CA . VAL B 1 139 ? -14.312 -8.805 -13.773 1 60.72 139 VAL B CA 1
ATOM 2760 C C . VAL B 1 139 ? -14.703 -8.891 -15.242 1 60.72 139 VAL B C 1
ATOM 2762 O O . VAL B 1 139 ? -14.023 -9.547 -16.031 1 60.72 139 VAL B O 1
ATOM 2765 N N . SER B 1 140 ? -15.734 -8.188 -15.445 1 63.06 140 SER B N 1
ATOM 2766 C CA . SER B 1 140 ? -16.203 -8.227 -16.828 1 63.06 140 SER B CA 1
ATOM 2767 C C . SER B 1 140 ? -15.133 -7.684 -17.781 1 63.06 140 SER B C 1
ATOM 2769 O O . SER B 1 140 ? -15.164 -7.977 -18.984 1 63.06 140 SER B O 1
ATOM 2771 N N . GLN B 1 141 ? -14.172 -7.133 -17.297 1 70 141 GLN B N 1
ATOM 2772 C CA . GLN B 1 141 ? -13.156 -6.516 -18.141 1 70 141 GLN B CA 1
ATOM 2773 C C . GLN B 1 141 ? -11.914 -7.402 -18.25 1 70 141 GLN B C 1
ATOM 2775 O O . GLN B 1 141 ? -10.969 -7.07 -18.969 1 70 141 GLN B O 1
ATOM 2780 N N . VAL B 1 142 ? -11.992 -8.469 -17.562 1 83.56 142 VAL B N 1
ATOM 2781 C CA . VAL B 1 142 ? -10.82 -9.336 -17.547 1 83.56 142 VAL B CA 1
ATOM 2782 C C . VAL B 1 142 ? -10.984 -10.438 -18.594 1 83.56 142 VAL B C 1
ATOM 2784 O O . VAL B 1 142 ? -12.023 -11.094 -18.672 1 83.56 142 VAL B O 1
ATOM 2787 N N . ASP B 1 143 ? -10.031 -10.492 -19.469 1 86.06 143 ASP B N 1
ATOM 2788 C CA . ASP B 1 143 ? -9.992 -11.57 -20.453 1 86.06 143 ASP B CA 1
ATOM 2789 C C . ASP B 1 143 ? -9.258 -12.789 -19.906 1 86.06 143 ASP B C 1
ATOM 2791 O O . ASP B 1 143 ? -8.031 -12.797 -19.812 1 86.06 143 ASP B O 1
ATOM 2795 N N . LEU B 1 144 ? -10.055 -13.789 -19.578 1 90.12 144 LEU B N 1
ATOM 2796 C CA . LEU B 1 144 ? -9.492 -14.977 -18.953 1 90.12 144 LEU B CA 1
ATOM 2797 C C . LEU B 1 144 ? -9.062 -15.992 -20.016 1 90.12 144 LEU B C 1
ATOM 2799 O O . LEU B 1 144 ? -8.625 -17.094 -19.6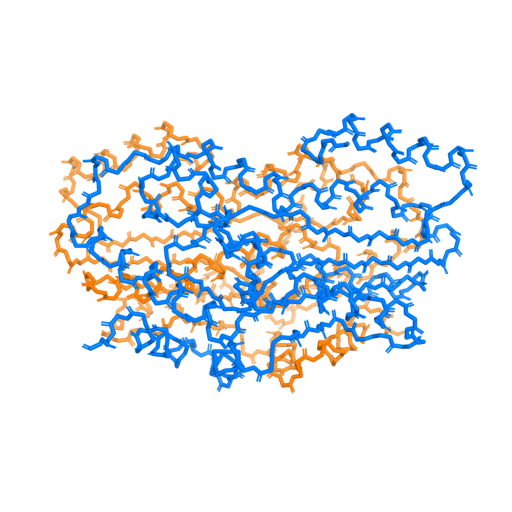88 1 90.12 144 LEU B O 1
ATOM 2803 N N . SER B 1 145 ? -9.102 -15.555 -21.234 1 88.12 145 SER B N 1
ATOM 2804 C CA . SER B 1 145 ? -8.836 -16.5 -22.328 1 88.12 145 SER B CA 1
ATOM 2805 C C . SER B 1 145 ? -7.379 -16.938 -22.312 1 88.12 145 SER B C 1
ATOM 2807 O O . SER B 1 145 ? -7.055 -18.031 -22.797 1 88.12 145 SER B O 1
ATOM 2809 N N . THR B 1 146 ? -6.496 -16.156 -21.75 1 86.81 146 THR B N 1
ATOM 2810 C CA . THR B 1 146 ? -5.074 -16.5 -21.766 1 86.81 146 THR B CA 1
ATOM 2811 C C . THR B 1 146 ? -4.641 -17.062 -20.422 1 86.81 146 THR B C 1
ATOM 2813 O O . THR B 1 146 ? -3.469 -17.391 -20.234 1 86.81 146 THR B O 1
ATOM 2816 N N . ALA B 1 147 ? -5.59 -17.172 -19.516 1 92.75 147 ALA B N 1
ATOM 2817 C CA . ALA B 1 147 ? -5.242 -17.703 -18.203 1 92.75 147 ALA B CA 1
ATOM 2818 C C . ALA B 1 147 ? -5 -19.203 -18.25 1 92.75 147 ALA B C 1
ATOM 2820 O O . ALA B 1 147 ? -5.703 -19.922 -18.953 1 92.75 147 ALA B O 1
ATOM 2821 N N . ASP B 1 148 ? -3.99 -19.641 -17.562 1 95.25 148 ASP B N 1
ATOM 2822 C CA . ASP B 1 148 ? -3.799 -21.094 -17.453 1 95.25 148 ASP B CA 1
ATOM 2823 C C . ASP B 1 148 ? -4.879 -21.719 -16.578 1 95.25 148 ASP B C 1
ATOM 2825 O O . ASP B 1 148 ? -5.434 -21.062 -15.695 1 95.25 148 ASP B O 1
ATOM 2829 N N . GLN B 1 149 ? -5.191 -22.969 -16.797 1 95.94 149 GLN B N 1
ATOM 2830 C CA . GLN B 1 149 ? -6.293 -23.688 -16.156 1 95.94 149 GLN B CA 1
ATOM 2831 C C . GLN B 1 149 ? -6.102 -23.75 -14.648 1 95.94 149 GLN B C 1
ATOM 2833 O O . GLN B 1 149 ? -7.07 -23.656 -13.891 1 95.94 149 GLN B O 1
ATOM 2838 N N . LYS B 1 150 ? -4.91 -23.969 -14.211 1 97.31 150 LYS B N 1
ATOM 2839 C CA . LYS B 1 150 ? -4.648 -24.047 -12.781 1 97.31 150 LYS B CA 1
ATOM 2840 C C . LYS B 1 150 ? -4.969 -22.719 -12.086 1 97.31 150 LYS B C 1
ATOM 2842 O O . LYS B 1 150 ? -5.555 -22.703 -11.008 1 97.31 150 LYS B O 1
ATOM 2847 N N . SER B 1 151 ? -4.598 -21.609 -12.719 1 96.94 151 SER B N 1
ATOM 2848 C CA . SER B 1 151 ? -4.938 -20.297 -12.172 1 96.94 151 SER B CA 1
ATOM 2849 C C . SER B 1 151 ? -6.445 -20.125 -12.062 1 96.94 151 SER B C 1
ATOM 2851 O O . SER B 1 151 ? -6.945 -19.578 -11.078 1 96.94 151 SER B O 1
ATOM 2853 N N . ILE B 1 152 ? -7.152 -20.547 -13.047 1 95.25 152 ILE B N 1
ATOM 2854 C CA . ILE B 1 152 ? -8.609 -20.438 -13.039 1 95.25 152 ILE B CA 1
ATOM 2855 C C . ILE B 1 152 ? -9.18 -21.25 -11.883 1 95.25 152 ILE B C 1
ATOM 2857 O O . ILE B 1 152 ? -10.062 -20.781 -11.164 1 95.25 152 ILE B O 1
ATOM 2861 N N . GLN B 1 153 ? -8.695 -22.406 -11.688 1 96.19 153 GLN B N 1
ATOM 2862 C CA . GLN B 1 153 ? -9.172 -23.281 -10.609 1 96.19 153 GLN B CA 1
ATOM 2863 C C . GLN B 1 153 ? -8.891 -22.656 -9.242 1 96.19 153 GLN B C 1
ATOM 2865 O O . GLN B 1 153 ? -9.75 -22.656 -8.367 1 96.19 153 GLN B O 1
ATOM 2870 N N . LEU B 1 154 ? -7.68 -22.219 -9.109 1 96.69 154 LEU B N 1
ATOM 2871 C CA . LEU B 1 154 ? -7.309 -21.594 -7.852 1 96.69 154 LEU B CA 1
ATOM 2872 C C . LEU B 1 154 ? -8.164 -20.359 -7.582 1 96.69 154 LEU B C 1
ATOM 2874 O O . LEU B 1 154 ? -8.609 -20.141 -6.457 1 96.69 154 LEU B O 1
ATOM 2878 N N . MET B 1 155 ? -8.367 -19.562 -8.578 1 94.88 155 MET B N 1
ATOM 2879 C CA . MET B 1 155 ? -9.195 -18.359 -8.461 1 94.88 155 MET B CA 1
ATOM 2880 C C . MET B 1 155 ? -10.617 -18.719 -8.039 1 94.88 155 MET B C 1
ATOM 2882 O O . MET B 1 155 ? -11.195 -18.062 -7.18 1 94.88 155 MET B O 1
ATOM 2886 N N . GLN B 1 156 ? -11.164 -19.75 -8.641 1 92.88 156 GLN B N 1
ATOM 2887 C CA . GLN B 1 156 ? -12.5 -20.203 -8.281 1 92.88 156 GLN B CA 1
ATOM 2888 C C . GLN B 1 156 ? -12.562 -20.672 -6.828 1 92.88 156 GLN B C 1
ATOM 2890 O O . GLN B 1 156 ? -13.555 -20.438 -6.141 1 92.88 156 GLN B O 1
ATOM 2895 N N . SER B 1 157 ? -11.516 -21.344 -6.422 1 94 157 SER B N 1
ATOM 2896 C CA . SER B 1 157 ? -11.43 -21.734 -5.02 1 94 157 SER B CA 1
ATOM 2897 C C . SER B 1 157 ? -11.461 -20.531 -4.098 1 94 157 SER B C 1
ATOM 2899 O O . SER B 1 157 ? -12.141 -20.531 -3.07 1 94 157 SER B O 1
ATOM 2901 N N . VAL B 1 158 ? -10.734 -19.5 -4.465 1 93.19 158 VAL B N 1
ATOM 2902 C CA . VAL B 1 158 ? -10.688 -18.281 -3.672 1 93.19 158 VAL B CA 1
ATOM 2903 C C . VAL B 1 158 ? -12.07 -17.625 -3.637 1 93.19 158 VAL B C 1
ATOM 2905 O O . VAL B 1 158 ? -12.547 -17.234 -2.57 1 93.19 158 VAL B O 1
ATOM 2908 N N . ILE B 1 159 ? -12.703 -17.578 -4.777 1 90.62 159 ILE B N 1
ATOM 2909 C CA . ILE B 1 159 ? -14.031 -16.984 -4.867 1 90.62 159 ILE B CA 1
ATOM 2910 C C . ILE B 1 159 ? -15.008 -17.75 -3.984 1 90.62 159 ILE B C 1
ATOM 2912 O O . ILE B 1 159 ? -15.789 -17.156 -3.24 1 90.62 159 ILE B O 1
ATOM 2916 N N . ALA B 1 160 ? -14.961 -19.047 -4.035 1 91 160 ALA B N 1
ATOM 2917 C CA . ALA B 1 160 ? -15.844 -19.891 -3.244 1 91 160 ALA B CA 1
ATOM 2918 C C . ALA B 1 160 ? -15.617 -19.688 -1.75 1 91 160 ALA B C 1
ATOM 2920 O O . ALA B 1 160 ? -16.578 -19.562 -0.981 1 91 160 ALA B O 1
ATOM 2921 N N . THR B 1 161 ? -14.383 -19.656 -1.408 1 90.44 161 THR B N 1
ATOM 2922 C CA . THR B 1 161 ? -14.031 -19.469 -0.004 1 90.44 161 THR B CA 1
ATOM 2923 C C . THR B 1 161 ? -14.492 -18.094 0.483 1 90.44 161 THR B C 1
ATOM 2925 O O . THR B 1 161 ? -15.062 -17.984 1.568 1 90.44 161 THR B O 1
ATOM 2928 N N . MET B 1 162 ? -14.258 -17.078 -0.319 1 87.62 162 MET B N 1
ATOM 2929 C CA . MET B 1 162 ? -14.664 -15.734 0.049 1 87.62 162 MET B CA 1
ATOM 2930 C C . MET B 1 162 ? -16.188 -15.633 0.16 1 87.62 162 MET B C 1
ATOM 2932 O O . MET B 1 162 ? -16.703 -14.938 1.037 1 87.62 162 MET B O 1
ATOM 2936 N N . THR B 1 163 ? -16.828 -16.266 -0.726 1 87.31 163 THR B N 1
ATOM 2937 C CA . THR B 1 163 ? -18.297 -16.281 -0.691 1 87.31 163 THR B CA 1
ATOM 2938 C C . THR B 1 163 ? -18.797 -16.938 0.595 1 87.31 163 THR B C 1
ATOM 2940 O O . THR B 1 163 ? -19.703 -16.422 1.247 1 87.31 163 THR B O 1
ATOM 2943 N N . GLU B 1 164 ? -18.203 -18 0.931 1 87.44 164 GLU B N 1
ATOM 2944 C CA . GLU B 1 164 ? -18.578 -18.703 2.152 1 87.44 164 GLU B CA 1
ATOM 2945 C C . GLU B 1 164 ? -18.297 -17.859 3.389 1 87.44 164 GLU B C 1
ATOM 2947 O O . GLU B 1 164 ? -19.141 -17.781 4.289 1 87.44 164 GLU B O 1
ATOM 2952 N N . LEU B 1 165 ? -17.188 -17.297 3.385 1 83.44 165 LEU B N 1
ATOM 2953 C CA . LEU B 1 165 ? -16.797 -16.484 4.527 1 83.44 165 LEU B CA 1
ATOM 2954 C C . LEU B 1 165 ? -17.719 -15.273 4.664 1 83.44 165 LEU B C 1
ATOM 2956 O O . LEU B 1 165 ? -18.078 -14.891 5.777 1 83.44 165 LEU B O 1
ATOM 2960 N N . THR B 1 166 ? -17.969 -14.633 3.541 1 84.5 166 THR B N 1
ATOM 2961 C CA . THR B 1 166 ? -18.875 -13.484 3.566 1 84.5 166 THR B CA 1
ATOM 2962 C C . THR B 1 166 ? -20.25 -13.883 4.102 1 84.5 166 THR B C 1
ATOM 2964 O O . THR B 1 166 ? -20.875 -13.125 4.844 1 84.5 166 THR B O 1
ATOM 2967 N N . GLY B 1 167 ? -20.703 -15.016 3.73 1 83.75 167 GLY B N 1
ATOM 2968 C CA . GLY B 1 167 ? -21.984 -15.516 4.219 1 83.75 167 GLY B CA 1
ATOM 2969 C C . GLY B 1 167 ? -22 -15.773 5.711 1 83.75 167 GLY B C 1
ATOM 2970 O O . GLY B 1 167 ? -22.969 -15.453 6.395 1 83.75 167 GLY B O 1
ATOM 2971 N N . LYS B 1 168 ? -20.922 -16.219 6.246 1 83.31 168 LYS B N 1
ATOM 2972 C CA . LYS B 1 168 ? -20.844 -16.641 7.645 1 83.31 168 LYS B CA 1
ATOM 2973 C C . LYS B 1 168 ? -20.469 -15.461 8.547 1 83.31 168 LYS B C 1
ATOM 2975 O O . LYS B 1 168 ? -21 -15.336 9.656 1 83.31 168 LYS B O 1
ATOM 2980 N N . GLU B 1 169 ? -19.562 -14.641 8.016 1 81.44 169 GLU B N 1
ATOM 2981 C CA . GLU B 1 169 ? -18.922 -13.672 8.906 1 81.44 169 GLU B CA 1
ATOM 2982 C C . GLU B 1 169 ? -19.016 -12.258 8.32 1 81.44 169 GLU B C 1
ATOM 2984 O O . GLU B 1 169 ? -18.344 -11.344 8.805 1 81.44 169 GLU B O 1
ATOM 2989 N N . GLY B 1 170 ? -19.734 -12.109 7.289 1 85 170 GLY B N 1
ATOM 2990 C CA . GLY B 1 170 ? -19.828 -10.805 6.648 1 85 170 GLY B CA 1
ATOM 2991 C C . GLY B 1 170 ? -20.516 -9.766 7.516 1 85 170 GLY B C 1
ATOM 2992 O O . GLY B 1 170 ? -21.422 -10.086 8.281 1 85 170 GLY B O 1
ATOM 2993 N N . GLN B 1 171 ? -20 -8.57 7.402 1 85.31 171 GLN B N 1
ATOM 2994 C CA . GLN B 1 171 ? -20.609 -7.445 8.094 1 85.31 171 GLN B CA 1
ATOM 2995 C C . GLN B 1 171 ? -21.625 -6.742 7.207 1 85.31 171 GLN B C 1
ATOM 2997 O O . GLN B 1 171 ? -21.516 -6.762 5.98 1 85.31 171 GLN B O 1
ATOM 3002 N N . LYS B 1 172 ? -22.656 -6.184 7.957 1 86.62 172 LYS B N 1
ATOM 3003 C CA . LYS B 1 172 ? -23.594 -5.34 7.23 1 86.62 172 LYS B CA 1
ATOM 3004 C C . LYS B 1 172 ? -23.062 -3.916 7.09 1 86.62 172 LYS B C 1
ATOM 3006 O O . LYS B 1 172 ? -22.297 -3.447 7.934 1 86.62 172 LYS B O 1
ATOM 3011 N N . SER B 1 173 ? -23.406 -3.242 5.977 1 85.5 173 SER B N 1
ATOM 3012 C CA . SER B 1 173 ? -22.984 -1.868 5.734 1 85.5 173 SER B CA 1
ATOM 3013 C C . SER B 1 173 ? -23.328 -0.965 6.91 1 85.5 173 SER B C 1
ATOM 3015 O O . SER B 1 173 ? -22.578 -0.044 7.242 1 85.5 173 SER B O 1
ATOM 3017 N N . GLU B 1 174 ? -24.406 -1.23 7.566 1 89.81 174 GLU B N 1
ATOM 3018 C CA . GLU B 1 174 ? -24.859 -0.434 8.703 1 89.81 174 GLU B CA 1
ATOM 3019 C C . GLU B 1 174 ? -23.906 -0.563 9.883 1 89.81 174 GLU B C 1
ATOM 3021 O O . GLU B 1 174 ? -23.719 0.392 10.641 1 89.81 174 GLU B O 1
ATOM 3026 N N . GLU B 1 175 ? -23.359 -1.704 10.031 1 88.5 175 GLU B N 1
ATOM 3027 C CA . GLU B 1 175 ? -22.391 -1.914 11.109 1 88.5 175 GLU B CA 1
ATOM 3028 C C . GLU B 1 175 ? -21.141 -1.075 10.898 1 88.5 175 GLU B C 1
ATOM 3030 O O . GLU B 1 175 ? -20.578 -0.525 11.852 1 88.5 175 GLU B O 1
ATOM 3035 N N . ILE B 1 176 ? -20.734 -0.987 9.68 1 89.56 176 ILE B N 1
ATOM 3036 C CA . ILE B 1 176 ? -19.562 -0.184 9.344 1 89.56 176 ILE B CA 1
ATOM 3037 C C . ILE B 1 176 ? -19.875 1.296 9.555 1 89.56 176 ILE B C 1
ATOM 3039 O O . ILE B 1 176 ? -19.062 2.031 10.125 1 89.56 176 ILE B O 1
ATOM 3043 N N . THR B 1 177 ? -21.047 1.676 9.117 1 91.88 177 THR B N 1
ATOM 3044 C CA . THR B 1 177 ? -21.469 3.064 9.281 1 91.88 177 THR B CA 1
ATOM 3045 C C . THR B 1 177 ? -21.531 3.441 10.758 1 91.88 177 THR B C 1
ATOM 3047 O O . THR B 1 177 ? -21.125 4.539 11.141 1 91.88 177 THR B O 1
ATOM 3050 N N . GLU B 1 178 ? -22.016 2.57 11.57 1 93.19 178 GLU B N 1
ATOM 3051 C CA . GLU B 1 178 ? -22.094 2.811 13.008 1 93.19 178 GLU B CA 1
ATOM 3052 C C . GLU B 1 178 ? -20.703 2.912 13.625 1 93.19 178 GLU B C 1
ATOM 3054 O O . GLU B 1 178 ? -20.469 3.732 14.516 1 93.19 178 GLU B O 1
ATOM 3059 N N . THR B 1 179 ? -19.828 2.068 13.18 1 92.06 179 THR B N 1
ATOM 3060 C CA . THR B 1 179 ? -18.453 2.137 13.648 1 92.06 179 THR B CA 1
ATOM 3061 C C . THR B 1 179 ? -17.828 3.48 13.289 1 92.06 179 THR B C 1
ATOM 3063 O O . THR B 1 179 ? -17.156 4.102 14.117 1 92.06 179 THR B O 1
ATOM 3066 N N . ILE B 1 180 ? -18.047 3.936 12.086 1 95.12 180 ILE B N 1
ATOM 3067 C CA . ILE B 1 180 ? -17.5 5.211 11.641 1 95.12 180 ILE B CA 1
ATOM 3068 C C . ILE B 1 180 ? -18.094 6.348 12.477 1 95.12 180 ILE B C 1
ATOM 3070 O O . ILE B 1 180 ? -17.359 7.262 12.883 1 95.12 180 ILE B O 1
ATOM 3074 N N . LYS B 1 181 ? -19.375 6.324 12.758 1 96.31 181 LYS B N 1
ATOM 3075 C CA . LYS B 1 181 ? -20 7.332 13.609 1 96.31 181 LYS B CA 1
ATOM 3076 C C . LYS B 1 181 ? -19.359 7.371 14.992 1 96.31 181 LYS B C 1
ATOM 3078 O O . LYS B 1 181 ? -19.062 8.445 15.516 1 96.31 181 LYS B O 1
ATOM 3083 N N . GLU B 1 182 ? -19.141 6.199 15.5 1 96 182 GLU B N 1
ATOM 3084 C CA . GLU B 1 182 ? -18.516 6.117 16.812 1 96 182 GLU B CA 1
ATOM 3085 C C . GLU B 1 182 ? -17.109 6.715 16.797 1 96 182 GLU B C 1
ATOM 3087 O O . GLU B 1 182 ? -16.703 7.402 17.75 1 96 182 GLU B O 1
ATOM 3092 N N . ILE B 1 183 ? -16.406 6.41 15.758 1 95.94 183 ILE B N 1
ATOM 3093 C CA . ILE B 1 183 ? -15.047 6.922 15.594 1 95.94 183 ILE B CA 1
ATOM 3094 C C . ILE B 1 183 ? -15.078 8.445 15.508 1 95.94 183 ILE B C 1
ATOM 3096 O O . ILE B 1 183 ? -14.289 9.133 16.156 1 95.94 183 ILE B O 1
ATOM 3100 N N . LEU B 1 184 ? -16.016 8.977 14.789 1 96.25 184 LEU B N 1
ATOM 3101 C CA . LEU B 1 184 ? -16.125 10.414 14.562 1 96.25 184 LEU B CA 1
ATOM 3102 C C . LEU B 1 184 ? -16.5 11.141 15.844 1 96.25 184 LEU B C 1
ATOM 3104 O O . LEU B 1 184 ? -16.141 12.305 16.031 1 96.25 184 LEU B O 1
ATOM 3108 N N . LEU B 1 185 ? -17.156 10.445 16.734 1 96 185 LEU B N 1
ATOM 3109 C CA . LEU B 1 185 ? -17.609 11.055 17.984 1 96 185 LEU B CA 1
ATOM 3110 C C . LEU B 1 185 ? -16.594 10.867 19.094 1 96 185 LEU B C 1
ATOM 3112 O O . LEU B 1 185 ? -16.734 11.445 20.172 1 96 185 LEU B O 1
ATOM 3116 N N . SER B 1 186 ? -15.641 10.055 18.828 1 95.19 186 SER B N 1
ATOM 3117 C CA . SER B 1 186 ? -14.609 9.812 19.828 1 95.19 186 SER B CA 1
ATOM 3118 C C . SER B 1 186 ? -13.742 11.047 20.047 1 95.19 186 SER B C 1
ATOM 3120 O O . SER B 1 186 ? -13.391 11.734 19.094 1 95.19 186 SER B O 1
ATOM 3122 N N . ALA B 1 187 ? -13.375 11.414 21.266 1 93.38 187 ALA B N 1
ATOM 3123 C CA . ALA B 1 187 ? -12.508 12.547 21.594 1 93.38 187 ALA B CA 1
ATOM 3124 C C . ALA B 1 187 ? -11.062 12.258 21.203 1 93.38 187 ALA B C 1
ATOM 3126 O O . ALA B 1 187 ? -10.32 13.164 20.828 1 93.38 187 ALA B O 1
ATOM 3127 N N . LYS B 1 188 ? -10.695 10.992 21.328 1 94.75 188 LYS B N 1
ATOM 3128 C CA . LYS B 1 188 ? -9.344 10.562 21.016 1 94.75 188 LYS B CA 1
ATOM 3129 C C . LYS B 1 188 ? -9.352 9.305 20.141 1 94.75 188 LYS B C 1
ATOM 3131 O O . LYS B 1 188 ? -9 8.227 20.625 1 94.75 188 LYS B O 1
ATOM 3136 N N . PRO B 1 189 ? -9.664 9.414 18.906 1 96.88 189 PRO B N 1
ATOM 3137 C CA . PRO B 1 189 ? -9.75 8.227 18.047 1 96.88 189 PRO B CA 1
ATOM 3138 C C . PRO B 1 189 ? -8.383 7.609 17.766 1 96.88 189 PRO B C 1
ATOM 3140 O O . PRO B 1 189 ? -7.371 8.312 17.781 1 96.88 189 PRO B O 1
ATOM 3143 N N . HIS B 1 190 ? -8.422 6.352 17.547 1 97.25 190 HIS B N 1
ATOM 3144 C CA . HIS B 1 190 ? -7.23 5.625 17.125 1 97.25 190 HIS B CA 1
ATOM 3145 C C . HIS B 1 190 ? -6.945 5.836 15.641 1 97.25 190 HIS B C 1
ATOM 3147 O O . HIS B 1 190 ? -7.793 6.355 14.914 1 97.25 190 HIS B O 1
ATOM 3153 N N . ILE B 1 191 ? -5.805 5.395 15.281 1 97.06 191 ILE B N 1
ATOM 315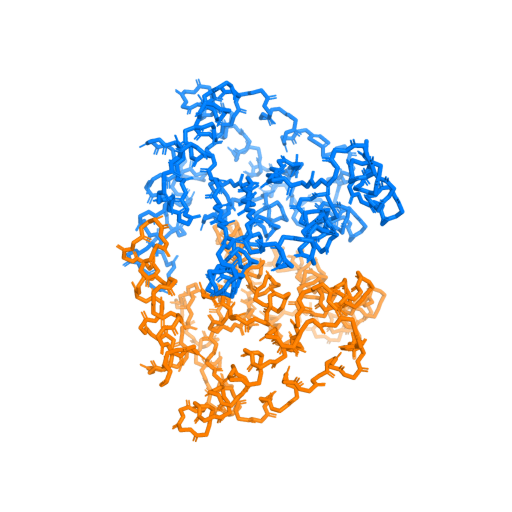4 C CA . ILE B 1 191 ? -5.398 5.539 13.891 1 97.06 191 ILE B CA 1
ATOM 3155 C C . ILE B 1 191 ? -6.074 4.465 13.039 1 97.06 191 ILE B C 1
ATOM 3157 O O . ILE B 1 191 ? -6.492 4.727 11.914 1 97.06 191 ILE B O 1
ATOM 3161 N N . ARG B 1 192 ? -6.188 3.271 13.578 1 95 192 ARG B N 1
ATOM 3162 C CA . ARG B 1 192 ? -6.742 2.156 12.82 1 95 192 ARG B CA 1
ATOM 3163 C C . ARG B 1 192 ? -7.867 1.475 13.594 1 95 192 ARG B C 1
ATOM 3165 O O . ARG B 1 192 ? -7.816 1.381 14.82 1 95 192 ARG B O 1
ATOM 3172 N N . TYR B 1 193 ? -8.836 0.963 12.852 1 93.31 193 TYR B N 1
ATOM 3173 C CA . TYR B 1 193 ? -9.969 0.217 13.398 1 93.31 193 TYR B CA 1
ATOM 3174 C C . TYR B 1 193 ? -10.266 -1.013 12.547 1 93.31 193 TYR B C 1
ATOM 3176 O O . TYR B 1 193 ? -10.695 -0.891 11.398 1 93.31 193 TYR B O 1
ATOM 3184 N N . LEU B 1 194 ? -10.031 -2.135 13.094 1 89.56 194 LEU B N 1
ATOM 3185 C CA . LEU B 1 194 ? -10.547 -3.365 12.508 1 89.56 194 LEU B CA 1
ATOM 3186 C C . LEU B 1 194 ? -12 -3.592 12.914 1 89.56 194 LEU B C 1
ATOM 3188 O O . LEU B 1 194 ? -12.305 -3.686 14.102 1 89.56 194 LEU B O 1
ATOM 3192 N N . THR B 1 195 ? -12.836 -3.725 11.938 1 87.94 195 THR B N 1
ATOM 3193 C CA . THR B 1 195 ? -14.25 -3.727 12.297 1 87.94 195 THR B CA 1
ATOM 3194 C C . THR B 1 195 ? -14.773 -5.152 12.438 1 87.94 195 THR B C 1
ATOM 3196 O O . THR B 1 195 ? -15.836 -5.375 13.016 1 87.94 195 THR B O 1
ATOM 3199 N N . ASN B 1 196 ? -14.055 -6.102 11.789 1 83.5 196 ASN B N 1
ATOM 3200 C CA . ASN B 1 196 ? -14.461 -7.496 11.93 1 83.5 196 ASN B CA 1
ATOM 3201 C C . ASN B 1 196 ? -13.734 -8.18 13.086 1 83.5 196 ASN B C 1
ATOM 3203 O O . ASN B 1 196 ? -12.508 -8.109 13.18 1 83.5 196 ASN B O 1
ATOM 3207 N N . LYS B 1 197 ? -14.453 -8.844 13.922 1 77.06 197 LYS B N 1
ATOM 3208 C CA . LYS B 1 197 ? -13.883 -9.438 15.125 1 77.06 197 LYS B CA 1
ATOM 3209 C C . LYS B 1 197 ? -13.398 -10.859 14.852 1 77.06 197 LYS B C 1
ATOM 3211 O O . LYS B 1 197 ? -12.648 -11.43 15.656 1 77.06 197 LYS B O 1
ATOM 3216 N N . THR B 1 198 ? -13.742 -11.414 13.727 1 77.38 198 THR B N 1
ATOM 3217 C CA . THR B 1 198 ? -13.422 -12.812 13.469 1 77.38 198 THR B CA 1
ATOM 3218 C C . THR B 1 198 ? -12.578 -12.953 12.195 1 77.38 198 THR B C 1
ATOM 3220 O O . THR B 1 198 ? -11.438 -13.406 12.258 1 77.38 198 THR B O 1
ATOM 3223 N N . TYR B 1 199 ? -13.125 -12.43 11.133 1 75.69 199 TYR B N 1
ATOM 3224 C CA . TYR B 1 199 ? -12.438 -12.609 9.859 1 75.69 199 TYR B CA 1
ATOM 3225 C C . TYR B 1 199 ? -11.203 -11.719 9.781 1 75.69 199 TYR B C 1
ATOM 3227 O O . TYR B 1 199 ? -11.266 -10.531 10.094 1 75.69 199 TYR B O 1
ATOM 3235 N N . GLY B 1 200 ? -10.141 -12.273 9.414 1 75.31 200 GLY B N 1
ATOM 3236 C CA . GLY B 1 200 ? -8.938 -11.492 9.172 1 75.31 200 GLY B CA 1
ATOM 3237 C C . GLY B 1 200 ? -8.062 -11.352 10.398 1 75.31 200 GLY B C 1
ATOM 3238 O O . GLY B 1 200 ? -6.891 -10.977 10.289 1 75.31 200 GLY B O 1
ATOM 3239 N N . VAL B 1 201 ? -8.672 -11.688 11.57 1 77.88 201 VAL B N 1
ATOM 3240 C CA . VAL B 1 201 ? -7.918 -11.5 12.805 1 77.88 201 VAL B CA 1
ATOM 3241 C C . VAL B 1 201 ? -6.719 -12.438 12.828 1 77.88 201 VAL B C 1
ATOM 3243 O O . VAL B 1 201 ? -5.602 -12.023 13.164 1 77.88 201 VAL B O 1
ATOM 3246 N N . ASP B 1 202 ? -7.016 -13.688 12.367 1 80.19 202 ASP B N 1
ATOM 3247 C CA . ASP B 1 202 ? -5.914 -14.641 12.359 1 80.19 202 ASP B CA 1
ATOM 3248 C C . ASP B 1 202 ? -4.824 -14.203 11.375 1 80.19 202 ASP B C 1
ATOM 3250 O O . ASP B 1 202 ? -3.635 -14.312 11.672 1 80.19 202 ASP B O 1
ATOM 3254 N N . GLU B 1 203 ? -5.23 -13.75 10.25 1 82.5 203 GLU B N 1
ATOM 3255 C CA . GLU B 1 203 ? -4.285 -13.266 9.25 1 82.5 203 GLU B CA 1
ATOM 3256 C C . GLU B 1 203 ? -3.516 -12.047 9.75 1 82.5 203 GLU B C 1
ATOM 3258 O O . GLU B 1 203 ? -2.291 -11.984 9.633 1 82.5 203 GLU B O 1
ATOM 3263 N N . ALA B 1 204 ? -4.25 -11.117 10.352 1 82.31 204 ALA B N 1
ATOM 3264 C CA . ALA B 1 204 ? -3.627 -9.906 10.883 1 82.31 204 ALA B CA 1
ATOM 3265 C C . ALA B 1 204 ? -2.643 -10.242 12 1 82.31 204 ALA B C 1
ATOM 3267 O O . ALA B 1 204 ? -1.522 -9.719 12.023 1 82.31 204 ALA B O 1
ATOM 3268 N N . ASN B 1 205 ? -3 -11.18 12.789 1 82.5 205 ASN B N 1
ATOM 3269 C CA . ASN B 1 205 ? -2.135 -11.586 13.891 1 82.5 205 ASN B CA 1
ATOM 3270 C C . ASN B 1 205 ? -0.88 -12.297 13.383 1 82.5 205 ASN B C 1
ATOM 3272 O O . ASN B 1 205 ? 0.211 -12.094 13.922 1 82.5 205 ASN B O 1
ATOM 3276 N N . SER B 1 206 ? -1.081 -13.133 12.445 1 83.56 206 SER B N 1
ATOM 3277 C CA . SER B 1 206 ? 0.067 -13.844 11.898 1 83.56 206 SER B CA 1
ATOM 3278 C C . SER B 1 206 ? 1.06 -12.875 11.258 1 83.56 206 SER B C 1
ATOM 3280 O O . SER B 1 206 ? 2.273 -13.062 11.367 1 83.56 206 SER B O 1
ATOM 3282 N N . LYS B 1 207 ? 0.574 -11.898 10.609 1 82.81 207 LYS B N 1
ATOM 3283 C CA . LYS B 1 207 ? 1.433 -10.891 9.984 1 82.81 207 LYS B CA 1
ATOM 3284 C C . LYS B 1 207 ? 2.209 -10.102 11.039 1 82.81 207 LYS B C 1
ATOM 3286 O O . LYS B 1 207 ? 3.408 -9.867 10.883 1 82.81 207 LYS B O 1
ATOM 3291 N N . LEU B 1 208 ? 1.524 -9.727 12.07 1 79.19 208 LEU B N 1
ATOM 3292 C CA . LEU B 1 208 ? 2.119 -8.859 13.086 1 79.19 208 LEU B CA 1
ATOM 3293 C C . LEU B 1 208 ? 3.127 -9.633 13.93 1 79.19 208 LEU B C 1
ATOM 3295 O O . LEU B 1 208 ? 4.004 -9.039 14.562 1 79.19 208 LEU B O 1
ATOM 3299 N N . SER B 1 209 ? 3.057 -10.953 13.883 1 79.94 209 SER B N 1
ATOM 3300 C CA . SER B 1 209 ? 3.896 -11.734 14.789 1 79.94 209 SER B CA 1
ATOM 3301 C C . SER B 1 209 ? 5.133 -12.266 14.078 1 79.94 209 SER B C 1
ATOM 3303 O O . SER B 1 209 ? 6 -12.875 14.703 1 79.94 209 SER B O 1
ATOM 3305 N N . ASP B 1 210 ? 5.219 -12.109 12.812 1 86.06 210 ASP B N 1
ATOM 3306 C CA . ASP B 1 210 ? 6.273 -12.719 12.016 1 86.06 210 ASP B CA 1
ATOM 3307 C C . ASP B 1 210 ? 6.82 -11.734 10.984 1 86.06 210 ASP B C 1
ATOM 3309 O O . ASP B 1 210 ? 6.18 -11.469 9.969 1 86.06 210 ASP B O 1
ATOM 3313 N N . LEU B 1 211 ? 8.055 -11.328 11.188 1 84.81 211 LEU B N 1
ATOM 3314 C CA . LEU B 1 211 ? 8.672 -10.328 10.32 1 84.81 211 LEU B CA 1
ATOM 3315 C C . LEU B 1 211 ? 9.047 -10.938 8.977 1 84.81 211 LEU B C 1
ATOM 3317 O O . LEU B 1 211 ? 9.289 -10.219 8.008 1 84.81 211 LEU B O 1
ATOM 3321 N N . THR B 1 212 ? 9.102 -12.266 8.906 1 91.19 212 THR B N 1
ATOM 3322 C CA . THR B 1 212 ? 9.516 -12.906 7.664 1 91.19 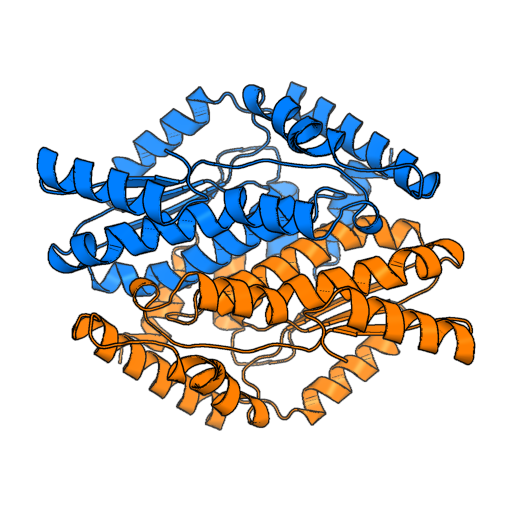212 THR B CA 1
ATOM 3323 C C . THR B 1 212 ? 8.336 -13.031 6.699 1 91.19 212 THR B C 1
ATOM 3325 O O . THR B 1 212 ? 8.531 -13.281 5.508 1 91.19 212 THR B O 1
ATOM 3328 N N . GLY B 1 213 ? 7.102 -12.93 7.223 1 92.88 213 GLY B N 1
ATOM 3329 C CA . GLY B 1 213 ? 5.91 -13.031 6.395 1 92.88 213 GLY B CA 1
ATOM 3330 C C . GLY B 1 213 ? 5.543 -14.461 6.055 1 92.88 213 GLY B C 1
ATOM 3331 O O . GLY B 1 213 ? 4.523 -14.703 5.398 1 92.88 213 GLY B O 1
ATOM 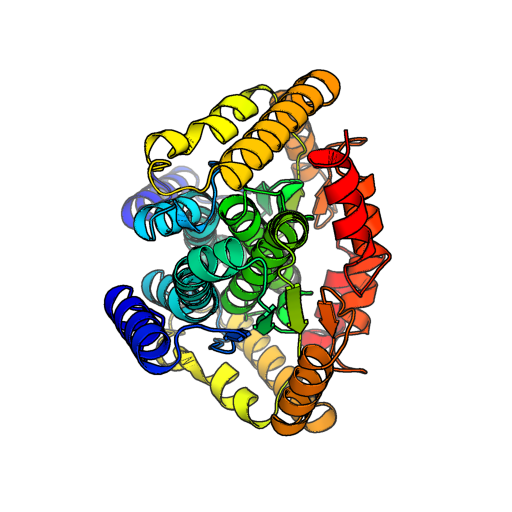3332 N N . ASP B 1 214 ? 6.332 -15.492 6.527 1 95.88 214 ASP B N 1
ATOM 3333 C CA . ASP B 1 214 ? 6.094 -16.891 6.168 1 95.88 214 ASP B CA 1
ATOM 3334 C C . ASP B 1 214 ? 4.805 -17.406 6.805 1 95.88 214 ASP B C 1
ATOM 3336 O O . ASP B 1 214 ? 4.047 -18.141 6.172 1 95.88 214 ASP B O 1
ATOM 3340 N N . LYS B 1 215 ? 4.535 -17 8.023 1 94.19 215 LYS B N 1
ATOM 3341 C CA . LYS B 1 215 ? 3.346 -17.469 8.727 1 94.19 215 LYS B CA 1
ATOM 3342 C C . LYS B 1 215 ? 2.072 -16.984 8.039 1 94.19 215 LYS B C 1
ATOM 3344 O O . LYS B 1 215 ? 1.092 -17.719 7.945 1 94.19 215 LYS B O 1
ATOM 3349 N N . LEU B 1 216 ? 2.094 -15.773 7.586 1 93.56 216 LEU B N 1
ATOM 3350 C CA . LEU B 1 216 ? 0.932 -15.242 6.883 1 93.56 216 LEU B CA 1
ATOM 3351 C C . LEU B 1 216 ? 0.633 -16.062 5.633 1 93.56 216 LEU B C 1
ATOM 3353 O O . LEU B 1 216 ? -0.522 -16.406 5.375 1 93.56 216 LEU B O 1
ATOM 3357 N N . VAL B 1 217 ? 1.659 -16.375 4.871 1 95.06 217 VAL B N 1
ATOM 3358 C CA . VAL B 1 217 ? 1.48 -17.141 3.635 1 95.06 217 VAL B CA 1
ATOM 3359 C C . VAL B 1 217 ? 0.908 -18.516 3.947 1 95.06 217 VAL B C 1
ATOM 3361 O O . VAL B 1 217 ? 0.024 -19 3.24 1 95.06 217 VAL B O 1
ATOM 3364 N N . GLU B 1 218 ? 1.39 -19.094 5.012 1 94.56 218 GLU B N 1
ATOM 3365 C CA . GLU B 1 218 ? 0.87 -20.391 5.434 1 94.56 218 GLU B CA 1
ATOM 3366 C C . GLU B 1 218 ? -0.613 -20.297 5.781 1 94.56 218 GLU B C 1
ATOM 3368 O O . GLU B 1 218 ? -1.397 -21.172 5.402 1 94.56 218 GLU B O 1
ATOM 3373 N N . VAL B 1 219 ? -1.003 -19.281 6.504 1 93.44 219 VAL B N 1
ATOM 3374 C CA . VAL B 1 219 ? -2.387 -19.078 6.926 1 93.44 219 VAL B CA 1
ATOM 3375 C C . VAL B 1 219 ? -3.273 -18.859 5.699 1 93.44 219 VAL B C 1
ATOM 3377 O O . VAL B 1 219 ? -4.359 -19.438 5.602 1 93.44 219 VAL B O 1
ATOM 3380 N N . LEU B 1 220 ? -2.797 -18.094 4.727 1 93.62 220 LEU B N 1
ATOM 3381 C CA . LEU B 1 220 ? -3.57 -17.828 3.521 1 93.62 220 LEU B CA 1
ATOM 3382 C C . LEU B 1 220 ? -3.715 -19.078 2.666 1 93.62 220 LEU B C 1
ATOM 3384 O O . LEU B 1 220 ? -4.793 -19.344 2.131 1 93.62 220 LEU B O 1
ATOM 3388 N N . GLU B 1 221 ? -2.629 -19.828 2.557 1 94.06 221 GLU B N 1
ATOM 3389 C CA . GLU B 1 221 ? -2.676 -21.078 1.796 1 94.06 221 GLU B CA 1
ATOM 3390 C C . GLU B 1 221 ? -3.691 -22.047 2.389 1 94.06 221 GLU B C 1
ATOM 3392 O O . GLU B 1 221 ? -4.473 -22.656 1.659 1 94.06 221 GLU B O 1
ATOM 3397 N N . LYS B 1 222 ? -3.646 -22.172 3.686 1 93.31 222 LYS B N 1
ATOM 3398 C CA . LYS B 1 222 ? -4.574 -23.078 4.371 1 93.31 222 LYS B CA 1
ATOM 3399 C C . LYS B 1 222 ? -6.02 -22.625 4.176 1 93.31 222 LYS B C 1
ATOM 3401 O O . LYS B 1 222 ? -6.918 -23.453 4.008 1 93.31 222 LYS B O 1
ATOM 3406 N N . ARG B 1 223 ? -6.25 -21.391 4.137 1 90.94 223 ARG B N 1
ATOM 3407 C CA . ARG B 1 223 ? -7.594 -20.828 4.043 1 90.94 223 ARG B CA 1
ATOM 3408 C C . ARG B 1 223 ? -8.156 -20.984 2.631 1 90.94 223 ARG B C 1
ATOM 3410 O O . ARG B 1 223 ? -9.328 -21.312 2.455 1 90.94 223 ARG B O 1
ATOM 3417 N N . PHE B 1 224 ? -7.27 -20.781 1.638 1 92.94 224 PHE B N 1
ATOM 3418 C CA . PHE B 1 224 ? -7.82 -20.594 0.301 1 92.94 224 PHE B CA 1
ATOM 3419 C C . PHE B 1 224 ? -7.516 -21.797 -0.583 1 92.94 224 PHE B C 1
ATOM 3421 O O . PHE B 1 224 ? -8.203 -22.031 -1.579 1 92.94 224 PHE B O 1
ATOM 3428 N N . PHE B 1 225 ? -6.438 -22.547 -0.273 1 93.62 225 PHE B N 1
ATOM 3429 C CA . PHE B 1 225 ? -5.996 -23.531 -1.251 1 93.62 225 PHE B CA 1
ATOM 3430 C C . PHE B 1 225 ? -5.926 -24.922 -0.624 1 93.62 225 PHE B C 1
ATOM 3432 O O . PHE B 1 225 ? -5.656 -25.906 -1.313 1 93.62 225 PHE B O 1
ATOM 3439 N N . THR B 1 226 ? -5.934 -25.078 0.643 1 80.44 226 THR B N 1
ATOM 3440 C CA . THR B 1 226 ? -5.879 -26.406 1.235 1 80.44 226 THR B CA 1
ATOM 3441 C C . THR B 1 226 ? -7.258 -26.844 1.723 1 80.44 226 THR B C 1
ATOM 3443 O O . THR B 1 226 ? -7.852 -26.188 2.582 1 80.44 226 THR B O 1
ATOM 3446 N N . LYS B 1 227 ? -8.156 -27.281 0.803 1 59.69 227 LYS B N 1
ATOM 3447 C CA . LYS B 1 227 ? -9.359 -27.969 1.268 1 59.69 227 LYS B CA 1
ATOM 3448 C C . LYS B 1 227 ? -9.227 -29.484 1.143 1 59.69 227 LYS B C 1
ATOM 3450 O O . LYS B 1 227 ? -8.484 -29.969 0.289 1 59.69 227 LYS B O 1
#

Sequence (454 aa):
MDVSSDESVKSVVEAIITKEGKIDVLVNNAGVGCVAPLECMTMEHIKQMFDVNFFGSVRLIQAILPGMKARQDGYIVNVSSIFGITGGPFNDMYSAAKFAMGGLTESLAPVLKQFNIKISLVEPGPVVTSFMSNLKGMVSQVDLSTADQKSIQLMQSVIATMTELTGKEGQKSEEITETIKEILLSAKPHIRYLTNKTYGVDEANSKLSDLTGDKLVEVLEKRFFTKMDVSSDESVKSVVEAIITKEGKIDVLVNNAGVGCVAPLECMTMEHIKQMFDVNFFGSVRLIQAILPGMKARQDGYIVNVSSIFGITGGPFNDMYSAAKFAMGGLTESLAPVLKQFNIKISLVEPGPVVTSFMSNLKGMVSQVDLSTADQKSIQLMQSVIATMTELTGKEGQKSEEITETIKEILLSAKPHIRYLTNKTYGVDEANSKLSDLTGDKLVEVLEKRFFTK

pLDDT: mean 90.47, std 8.94, range [59.22, 98.62]